Protein 6I5S (pdb70)

Foldseek 3Di:
DLVVCLQVQQDPPDPLNVLQQVLLPFDLWDKAFQEFEQDLFARDTDFTWIWTTDQQFGPDTHHHDDVRDHHQWYKYFAFEAAEEQRRYNLLFLLCQLQRHQEYENQAFTSSLLVVQVCQVVSSGFGHHYQGELGAEAEPVDPPVPRHQHDDDLVSLVVRVCVCVVSPHQAYYDAHQADVNVVSNLVVCVVVVHAYEEAQHPNDQLLVCLVRHQEYEQCDNLAPPLVVDPPVCSQVRLVVSPVPHELSQAPHEYENQLQLLLLQQLACPLLPDDPLVLLLDDPVLNVQLVVSPVVSVPDDVVSNVSSVVSSLVVLLRVVVHVVSHHQYAQHHHDSHHSCHNNLSSVSSLVSNVVSPDDPSSSSSRRFVVSCVSSVNPDGSCGTRNWMFIASDSLVDDDLRSRRTQWTAHSSRIQGNVNSQVSQCVSSVSSPHHSVQPGRSDSDRD

B-factor: mean 41.04, std 17.78, range [21.12, 158.92]

Sequence (444 aa):
AQWRHRRGLLPEGDPLVAALERLADRPRTHVFKAVGLIDAATGETAPPRDLEVADGVVAGWSPTPPRPAPYDWYVTPGFVDAHAHVSSVSDLVGLLVHGVTAYRQLWGEPAHLLAAGVHRARHAVLPRPWVTAGVVDGPGSHVPQAATIVSGMRDVAKVVDDVLGFGFDGIVYDDVERPVFEALVRDADRAGIPVVGHVPQAVRLDVALRTMRSTEHLYGFVPNVFRLPAAERWDALADALRHHLAEAAGHHFVCPTLVAWRARRTGERRFTRPSRAVLQAATPSRRPAWQAAARDALRLDPAEAERRGALVDRLGRIARALAEEGARLLVGTDCGNPFVVAGPSFHKEIAELTRAGLGFGAVLKAATADAYDVMGWHDKPAAGRADLVFYRRHPDDGPTGLARPDGVLVDGVFLDGEDLDRLWSLRLSAAGLDPSAWARGALDPP

Radius of gyration: 21.25 Å; Cα contacts (8 Å, |Δi|>4): 935; chains: 1; bounding box: 55×54×55 Å

InterPro domains:
  IPR011059 Metal-dependent hydrolase, composite domain superfamily [G3DSA:2.30.40.10] (62-424)
  IPR032466 Metal-dependent hydrolase [SSF51556] (88-393)
  IPR051781 Metallo-dependent Hydrolase Enzymes [PTHR43135] (33-429)

Secondary structure (DSSP, 8-state):
-TTTTTTTTS-TT-HHHHHHHHHTTS---EEEEEEEEBPTTT--BPPPEEEEEETTEEEEEEEPP--PPPPSEEEEEPEEEEEE---SHHHHHHHHHTTEEEEEESSB-HHHHHHHHHHHHTSS--PEEEEBSB-EE-TT-S-TTTSEE--SHHHHHHHHHHHHHHT--B---TT--HHHHHHHHHHHHHHT----SPPPTTS-HHHHHHH-SEEETTBTTB--GGGS-GGGHHHHHHHHHHT--GGGTT-EEE--HHHHHHHHT--TTT---HHHHHHS-TTTHHHHHHHHHHHHHS-HHHHHHHHHHHHHHHHHHHHHHHTT-EE-----BTBTT--TTHHHHHHHHHHHHTT--HHHHHHHHTHHHHHHTT--S-TTSSB--EEEESS-TTSSTTTTSS-SEEEETTEEEEHHHHHHHHHHHHHHTT--GGGS-TT-SS--

Nearest PDB structures (foldseek):
  6i5s-assembly1_A  TM=1.002E+00  e=3.399E-91  Streptomyces purpureus
  2p9b-assembly1_A  TM=6.584E-01  e=1.389E-17  Bifidobacterium longum NCC2705
  8yag-assembly1_A  TM=6.810E-01  e=4.223E-17  Pseudoxanthomonas wuyuanensis
  8yak-assembly1_A  TM=6.701E-01  e=4.223E-17  Pseudoxanthomonas wuyuanensis
  8ihq-assembly1_B  TM=6.675E-01  e=1.004E-15  Stenotrophomonas acidaminiphila

Organism: NCBI:txid1951

Structure (mmCIF, N/CA/C/O backbone):
data_6I5S
#
_entry.id   6I5S
#
_cell.length_a   100.973
_cell.length_b   110.726
_cell.length_c   84.896
_cell.angle_alpha   90.00
_cell.angle_beta   90.00
_cell.angle_gamma   90.00
#
_symmetry.space_group_name_H-M   'C 2 2 21'
#
loop_
_entity.id
_entity.type
_entity.pdbx_description
1 polymer 'bottromycin amidohydrolase'
2 non-polymer 'ZINC ION'
3 non-polymer GLYCEROL
4 non-polymer 'CHLORIDE ION'
5 water water
#
loop_
_atom_site.group_PDB
_atom_site.id
_atom_site.type_symbol
_atom_site.label_atom_id
_atom_site.label_alt_id
_atom_site.label_comp_id
_atom_site.label_asym_id
_atom_site.label_entity_id
_atom_site.label_seq_id
_atom_site.pdbx_PDB_ins_code
_atom_site.Cartn_x
_atom_site.Cartn_y
_atom_site.Cartn_z
_atom_site.occupancy
_atom_site.B_iso_or_equiv
_atom_site.auth_seq_id
_atom_site.auth_comp_id
_atom_site.auth_asym_id
_atom_site.auth_atom_id
_atom_site.pdbx_PDB_model_num
ATOM 1 N N . ALA A 1 9 ? 5.923 2.948 83.479 1.00 65.53 9 ALA A N 1
ATOM 2 C CA . ALA A 1 9 ? 5.853 2.188 82.235 1.00 57.32 9 ALA A CA 1
ATOM 3 C C . ALA A 1 9 ? 7.201 2.194 81.510 1.00 69.85 9 ALA A C 1
ATOM 4 O O . ALA A 1 9 ? 7.355 1.614 80.440 1.00 69.57 9 ALA A O 1
ATOM 6 N N . GLN A 1 10 ? 8.184 2.874 82.087 1.00 51.06 10 GLN A N 1
ATOM 7 C CA . GLN A 1 10 ? 9.463 2.993 81.409 1.00 51.10 10 GLN A CA 1
ATOM 8 C C . GLN A 1 10 ? 10.204 1.660 81.338 1.00 47.47 10 GLN A C 1
ATOM 9 O O . GLN A 1 10 ? 11.049 1.479 80.448 1.00 46.08 10 GLN A O 1
ATOM 15 N N . TRP A 1 11 ? 9.897 0.725 82.238 1.00 56.37 11 TRP A N 1
ATOM 16 C CA . TRP A 1 11 ? 10.585 -0.560 82.227 1.00 58.06 11 TRP A CA 1
ATOM 17 C C . TRP A 1 11 ? 9.940 -1.500 81.232 1.00 54.15 11 TRP A C 1
ATOM 18 O O . TRP A 1 11 ? 10.642 -2.154 80.467 1.00 39.98 11 TRP A O 1
ATOM 29 N N . ARG A 1 12 ? 8.608 -1.553 81.227 1.00 49.83 12 ARG A N 1
ATOM 30 C CA . ARG A 1 12 ? 7.875 -2.381 80.283 1.00 48.54 12 ARG A CA 1
ATOM 31 C C . ARG A 1 12 ? 8.233 -2.020 78.850 1.00 49.91 12 ARG A C 1
ATOM 32 O O . ARG A 1 12 ? 8.392 -2.901 78.000 1.00 41.37 12 ARG A O 1
ATOM 40 N N . HIS A 1 13 ? 8.390 -0.729 78.565 1.00 59.26 13 HIS A N 1
ATOM 41 C CA . HIS A 1 13 ? 8.677 -0.256 77.220 1.00 53.83 13 HIS A CA 1
ATOM 42 C C . HIS A 1 13 ? 10.159 0.028 77.008 1.00 31.33 13 HIS A C 1
ATOM 43 O O . HIS A 1 13 ? 10.524 0.823 76.137 1.00 35.32 13 HIS A O 1
ATOM 50 N N . ARG A 1 14 ? 11.043 -0.595 77.813 1.00 34.21 14 ARG A N 1
ATOM 51 C CA . ARG A 1 14 ? 12.466 -0.278 77.684 1.00 33.27 14 ARG A CA 1
ATOM 52 C C . ARG A 1 14 ? 13.046 -0.617 76.310 1.00 28.03 14 ARG A C 1
ATOM 53 O O . ARG A 1 14 ? 14.114 -0.090 75.968 1.00 31.01 14 ARG A O 1
ATOM 61 N N . ARG A 1 15 ? 12.452 -1.547 75.543 1.00 29.56 15 ARG A N 1
ATOM 62 C CA . ARG A 1 15 ? 12.958 -1.846 74.198 1.00 26.26 15 ARG A CA 1
ATOM 63 C C . ARG A 1 15 ? 12.307 -0.968 73.138 1.00 30.44 15 ARG A C 1
ATOM 64 O O . ARG A 1 15 ? 12.418 -1.245 71.950 1.00 30.37 15 ARG A O 1
ATOM 72 N N . GLY A 1 16 ? 11.681 0.130 73.553 1.00 33.54 16 GLY A N 1
ATOM 73 C CA . GLY A 1 16 ? 10.921 0.983 72.632 1.00 36.61 16 GLY A CA 1
ATOM 74 C C . GLY A 1 16 ? 11.698 1.608 71.504 1.00 29.80 16 GLY A C 1
ATOM 75 O O . GLY A 1 16 ? 11.110 1.942 70.475 1.00 35.99 16 GLY A O 1
ATOM 76 N N . LEU A 1 17 ? 13.008 1.784 71.643 1.00 31.88 17 LEU A N 1
ATOM 77 C CA . LEU A 1 17 ? 13.763 2.301 70.519 1.00 30.31 17 LEU A CA 1
ATOM 78 C C . LEU A 1 17 ? 14.003 1.266 69.431 1.00 39.12 17 LEU A C 1
ATOM 79 O O . LEU A 1 17 ? 14.401 1.644 68.328 1.00 35.66 17 LEU A O 1
ATOM 84 N N . LEU A 1 18 ? 13.797 -0.022 69.718 1.00 29.60 18 LEU A N 1
ATOM 85 C CA . LEU A 1 18 ? 14.185 -1.105 68.823 1.00 31.79 18 LEU A CA 1
ATOM 86 C C . LEU A 1 18 ? 13.049 -2.102 68.759 1.00 34.93 18 LEU A C 1
ATOM 87 O O . LEU A 1 18 ? 13.190 -3.258 69.152 1.00 34.85 18 LEU A O 1
ATOM 92 N N . PRO A 1 19 ? 11.900 -1.675 68.264 1.00 34.14 19 PRO A N 1
ATOM 93 C CA . PRO A 1 19 ? 10.713 -2.509 68.360 1.00 38.15 19 PRO A CA 1
ATOM 94 C C . PRO A 1 19 ? 10.796 -3.712 67.432 1.00 32.57 19 PRO A C 1
ATOM 95 O O . PRO A 1 19 ? 11.326 -3.650 66.318 1.00 36.20 19 PRO A O 1
ATOM 99 N N . GLU A 1 20 ? 10.233 -4.817 67.910 1.00 46.01 20 GLU A N 1
ATOM 100 C CA . GLU A 1 20 ? 10.196 -6.048 67.125 1.00 42.27 20 GLU A CA 1
ATOM 101 C C . GLU A 1 20 ? 9.406 -5.836 65.843 1.00 38.95 20 GLU A C 1
ATOM 102 O O . GLU A 1 20 ? 8.393 -5.132 65.823 1.00 42.46 20 GLU A O 1
ATOM 108 N N . GLY A 1 21 ? 9.861 -6.474 64.769 1.00 42.47 21 GLY A N 1
ATOM 109 C CA . GLY A 1 21 ? 9.207 -6.389 63.469 1.00 44.24 21 GLY A CA 1
ATOM 110 C C . GLY A 1 21 ? 9.384 -5.081 62.723 1.00 44.33 21 GLY A C 1
ATOM 111 O O . GLY A 1 21 ? 8.759 -4.899 61.681 1.00 44.23 21 GLY A O 1
ATOM 112 N N . ASP A 1 22 ? 10.168 -4.184 63.216 1.00 40.32 22 ASP A N 1
ATOM 113 C CA . ASP A 1 22 ? 10.382 -2.927 62.508 1.00 37.21 22 ASP A CA 1
ATOM 114 C C . ASP A 1 22 ? 11.436 -3.111 61.408 1.00 42.10 22 ASP A C 1
ATOM 115 O O . ASP A 1 22 ? 12.469 -3.754 61.629 1.00 36.97 22 ASP A O 1
ATOM 120 N N . PRO A 1 23 ? 11.216 -2.562 60.211 1.00 38.80 23 PRO A N 1
ATOM 121 C CA . PRO A 1 23 ? 12.168 -2.807 59.109 1.00 38.32 23 PRO A CA 1
ATOM 122 C C . PRO A 1 23 ? 13.524 -2.172 59.311 1.00 32.99 23 PRO A C 1
ATOM 123 O O . PRO A 1 23 ? 14.540 -2.691 58.814 1.00 35.80 23 PRO A O 1
ATOM 127 N N . LEU A 1 24 ? 13.559 -1.015 59.950 1.00 33.17 24 LEU A N 1
ATOM 128 C CA . LEU A 1 24 ? 14.827 -0.358 60.237 1.00 29.45 24 LEU A CA 1
ATOM 129 C C . LEU A 1 24 ? 15.611 -1.124 61.293 1.00 26.60 24 LEU A C 1
ATOM 130 O O . LEU A 1 24 ? 16.836 -1.254 61.185 1.00 31.64 24 LEU A O 1
ATOM 135 N N . VAL A 1 25 ? 14.930 -1.617 62.328 1.00 31.82 25 VAL A N 1
ATOM 136 C CA . VAL A 1 25 ? 15.586 -2.469 63.329 1.00 28.28 25 VAL A CA 1
ATOM 137 C C . VAL A 1 25 ? 16.159 -3.701 62.674 1.00 27.01 25 VAL A C 1
ATOM 138 O O . VAL A 1 25 ? 17.306 -4.111 62.936 1.00 34.83 25 VAL A O 1
ATOM 142 N N . ALA A 1 26 ? 15.361 -4.325 61.815 1.00 30.05 26 ALA A N 1
ATOM 143 C CA . ALA A 1 26 ? 15.838 -5.516 61.112 1.00 34.54 26 ALA A CA 1
ATOM 144 C C . ALA A 1 26 ? 17.109 -5.219 60.320 1.00 31.71 26 ALA A C 1
ATOM 145 O O . ALA A 1 26 ? 18.048 -6.024 60.311 1.00 32.05 26 ALA A O 1
ATOM 147 N N . ALA A 1 27 ? 17.142 -4.071 59.617 1.00 33.70 27 ALA A N 1
ATOM 148 C CA . ALA A 1 27 ? 18.340 -3.707 58.864 1.00 32.20 27 ALA A CA 1
ATOM 149 C C . ALA A 1 27 ? 19.550 -3.538 59.777 1.00 33.99 27 ALA A C 1
ATOM 150 O O . ALA A 1 27 ? 20.646 -4.032 59.453 1.00 36.29 27 ALA A O 1
ATOM 152 N N . LEU A 1 28 ? 19.371 -2.867 60.932 1.00 29.39 28 LEU A N 1
ATOM 153 C CA . LEU A 1 28 ? 20.487 -2.609 61.843 1.00 26.96 28 LEU A CA 1
ATOM 154 C C . LEU A 1 28 ? 20.942 -3.921 62.498 1.00 29.81 28 LEU A C 1
ATOM 155 O O . LEU A 1 28 ? 22.138 -4.127 62.718 1.00 29.54 28 LEU A O 1
ATOM 160 N N . GLU A 1 29 ? 20.010 -4.841 62.727 1.00 30.75 29 GLU A N 1
ATOM 161 C CA . GLU A 1 29 ? 20.389 -6.183 63.238 1.00 30.39 29 GLU A CA 1
ATOM 162 C C . GLU A 1 29 ? 21.202 -6.966 62.221 1.00 34.80 29 GLU A C 1
ATOM 163 O O . GLU A 1 29 ? 22.209 -7.580 62.583 1.00 35.19 29 GLU A O 1
ATOM 169 N N . ARG A 1 30 ? 20.806 -6.924 60.937 1.00 32.01 30 ARG A N 1
ATOM 170 C CA . ARG A 1 30 ? 21.554 -7.643 59.898 1.00 36.86 30 ARG A CA 1
ATOM 171 C C . ARG A 1 30 ? 22.960 -7.093 59.763 1.00 33.42 30 ARG A C 1
ATOM 172 O O . ARG A 1 30 ? 23.920 -7.852 59.619 1.00 36.75 30 ARG A O 1
ATOM 180 N N . LEU A 1 31 ? 23.091 -5.764 59.788 1.00 32.47 31 LEU A N 1
ATOM 181 C CA . LEU A 1 31 ? 24.400 -5.136 59.685 1.00 29.18 31 LEU A CA 1
ATOM 182 C C . LEU A 1 31 ? 25.318 -5.516 60.837 1.00 33.61 31 LEU A C 1
ATOM 183 O O . LEU A 1 31 ? 26.542 -5.525 60.656 1.00 33.53 31 LEU A O 1
ATOM 188 N N . ALA A 1 32 ? 24.762 -5.876 62.022 1.00 29.98 32 ALA A N 1
ATOM 189 C CA . ALA A 1 32 ? 25.606 -6.175 63.169 1.00 31.81 32 ALA A CA 1
ATOM 190 C C . ALA A 1 32 ? 26.278 -7.533 63.028 1.00 34.15 32 ALA A C 1
ATOM 191 O O . ALA A 1 32 ? 27.170 -7.862 63.818 1.00 34.77 32 ALA A O 1
ATOM 193 N N . ASP A 1 33 ? 25.876 -8.312 62.041 1.00 34.51 33 ASP A N 1
ATOM 194 C CA . ASP A 1 33 ? 26.525 -9.581 61.729 1.00 42.73 33 ASP A CA 1
ATOM 195 C C . ASP A 1 33 ? 27.725 -9.399 60.825 1.00 37.68 33 ASP A C 1
ATOM 196 O O . ASP A 1 33 ? 28.318 -10.389 60.373 1.00 52.66 33 ASP A O 1
ATOM 201 N N . ARG A 1 34 ? 28.108 -8.193 60.539 1.00 37.66 34 ARG A N 1
ATOM 202 C CA . ARG A 1 34 ? 29.161 -8.001 59.552 1.00 34.61 34 ARG A CA 1
ATOM 203 C C . ARG A 1 34 ? 30.528 -8.144 60.205 1.00 42.97 34 ARG A C 1
ATOM 204 O O . ARG A 1 34 ? 30.639 -8.108 61.445 1.00 37.09 34 ARG A O 1
ATOM 212 N N . PRO A 1 35 ? 31.586 -8.287 59.398 1.00 39.09 35 PRO A N 1
ATOM 213 C CA . PRO A 1 35 ? 32.943 -8.370 59.958 1.00 42.40 35 PRO A CA 1
ATOM 214 C C . PRO A 1 35 ? 33.299 -7.101 60.720 1.00 38.84 35 PRO A C 1
ATOM 215 O O . PRO A 1 35 ? 32.924 -5.986 60.320 1.00 41.97 35 PRO A O 1
ATOM 219 N N . ARG A 1 36 ? 34.044 -7.262 61.822 1.00 31.98 36 ARG A N 1
ATOM 220 C CA . ARG A 1 36 ? 34.527 -6.097 62.576 1.00 30.73 36 ARG A CA 1
ATOM 221 C C . ARG A 1 36 ? 36.044 -6.025 62.561 1.00 32.14 36 ARG A C 1
ATOM 222 O O . ARG A 1 36 ? 36.650 -5.346 63.400 1.00 36.06 36 ARG A O 1
ATOM 230 N N . THR A 1 37 ? 36.647 -6.704 61.589 1.00 34.11 37 THR A N 1
ATOM 231 C CA . THR A 1 37 ? 38.087 -6.745 61.417 1.00 38.61 37 THR A CA 1
ATOM 232 C C . THR A 1 37 ? 38.388 -6.343 59.995 1.00 42.54 37 THR A C 1
ATOM 233 O O . THR A 1 37 ? 37.777 -6.871 59.067 1.00 37.77 37 THR A O 1
ATOM 237 N N . HIS A 1 38 ? 39.296 -5.389 59.823 1.00 42.19 38 HIS A N 1
ATOM 238 C CA . HIS A 1 38 ? 39.529 -4.774 58.519 1.00 35.93 38 HIS A CA 1
ATOM 239 C C . HIS A 1 38 ? 40.973 -4.341 58.408 1.00 34.98 38 HIS A C 1
ATOM 240 O O . HIS A 1 38 ? 41.638 -4.093 59.406 1.00 39.40 38 HIS A O 1
ATOM 247 N N . VAL A 1 39 ? 41.407 -4.147 57.175 1.00 35.31 39 VAL A N 1
ATOM 248 C CA . VAL A 1 39 ? 42.573 -3.334 56.860 1.00 37.69 39 VAL A CA 1
ATOM 249 C C . VAL A 1 39 ? 42.131 -2.316 55.817 1.00 44.59 39 VAL A C 1
ATOM 250 O O . VAL A 1 39 ? 41.609 -2.695 54.763 1.00 43.38 39 VAL A O 1
ATOM 254 N N . PHE A 1 40 ? 42.299 -1.031 56.118 1.00 38.43 40 PHE A N 1
ATOM 255 C CA . PHE A 1 40 ? 42.035 0.049 55.161 1.00 41.97 40 PHE A CA 1
ATOM 256 C C . PHE A 1 40 ? 43.391 0.605 54.739 1.00 37.64 40 PHE A C 1
ATOM 257 O O . PHE A 1 40 ? 44.161 1.069 55.586 1.00 40.17 40 PHE A O 1
ATOM 265 N N . LYS A 1 41 ? 43.685 0.565 53.445 1.00 37.32 41 LYS A N 1
ATOM 266 C CA . LYS A 1 41 ? 44.996 0.968 52.949 1.00 46.04 41 LYS A CA 1
ATOM 267 C C . LYS A 1 41 ? 45.046 2.467 52.716 1.00 44.46 41 LYS A C 1
ATOM 268 O O . LYS A 1 41 ? 44.042 3.084 52.345 1.00 36.73 41 LYS A O 1
ATOM 274 N N . ALA A 1 42 ? 46.221 3.046 52.965 1.00 41.52 42 ALA A N 1
ATOM 275 C CA . ALA A 1 42 ? 46.533 4.402 52.542 1.00 39.21 42 ALA A CA 1
ATOM 276 C C . ALA A 1 42 ? 45.550 5.420 53.121 1.00 38.13 42 ALA A C 1
ATOM 277 O O . ALA A 1 42 ? 44.961 6.231 52.399 1.00 41.92 42 ALA A O 1
ATOM 279 N N . VAL A 1 43 ? 45.401 5.406 54.449 1.00 33.81 43 VAL A N 1
ATOM 280 C CA . VAL A 1 43 ? 44.436 6.258 55.126 1.00 39.86 43 VAL A CA 1
ATOM 281 C C . VAL A 1 43 ? 45.170 7.498 55.592 1.00 41.31 43 VAL A C 1
ATOM 282 O O . VAL A 1 43 ? 46.258 7.390 56.177 1.00 40.50 43 VAL A O 1
ATOM 286 N N . GLY A 1 44 ? 44.576 8.675 55.338 1.00 40.07 44 GLY A N 1
ATOM 287 C CA . GLY A 1 44 ? 45.041 9.904 55.940 1.00 40.18 44 GLY A CA 1
ATOM 288 C C . GLY A 1 44 ? 44.192 10.266 57.163 1.00 39.42 44 GLY A C 1
ATOM 289 O O . GLY A 1 44 ? 43.014 10.636 57.047 1.00 40.74 44 GLY A O 1
ATOM 290 N N . LEU A 1 45 ? 44.753 10.103 58.347 1.00 38.45 45 LEU A N 1
ATOM 291 C CA . LEU A 1 45 ? 44.021 10.397 59.579 1.00 38.49 45 LEU A CA 1
ATOM 292 C C . LEU A 1 45 ? 44.035 11.901 59.779 1.00 42.41 45 LEU A C 1
ATOM 293 O O . LEU A 1 45 ? 45.107 12.507 59.871 1.00 41.26 45 LEU A O 1
ATOM 298 N N . ILE A 1 46 ? 42.858 12.514 59.796 1.00 44.38 46 ILE A N 1
ATOM 299 C CA . ILE A 1 46 ? 42.761 13.949 60.043 1.00 38.55 46 ILE A CA 1
ATOM 300 C C . ILE A 1 46 ? 42.758 14.197 61.548 1.00 38.61 46 ILE A C 1
ATOM 301 O O . ILE A 1 46 ? 41.998 13.564 62.297 1.00 39.22 46 ILE A O 1
ATOM 306 N N . ASP A 1 47 ? 43.644 15.082 61.990 1.00 46.49 47 ASP A N 1
ATOM 307 C CA . ASP A 1 47 ? 43.833 15.357 63.415 1.00 54.50 47 ASP A CA 1
ATOM 308 C C . ASP A 1 47 ? 42.628 16.110 63.944 1.00 52.77 47 ASP A C 1
ATOM 309 O O . ASP A 1 47 ? 42.329 17.202 63.474 1.00 46.95 47 ASP A O 1
ATOM 314 N N . ALA A 1 48 ? 41.945 15.532 64.929 1.00 44.53 48 ALA A N 1
ATOM 315 C CA . ALA A 1 48 ? 40.667 16.080 65.379 1.00 63.08 48 ALA A CA 1
ATOM 316 C C . ALA A 1 48 ? 40.785 17.522 65.864 1.00 64.88 48 ALA A C 1
ATOM 317 O O . ALA A 1 48 ? 39.777 18.237 65.886 1.00 71.96 48 ALA A O 1
ATOM 319 N N . ALA A 1 49 ? 41.983 17.960 66.253 1.00 58.00 49 ALA A N 1
ATOM 320 C CA . ALA A 1 49 ? 42.198 19.320 66.732 1.00 71.30 49 ALA A CA 1
ATOM 321 C C . ALA A 1 49 ? 42.596 20.298 65.625 1.00 70.72 49 ALA A C 1
ATOM 322 O O . ALA A 1 49 ? 42.073 21.418 65.576 1.00 68.74 49 ALA A O 1
ATOM 324 N N . THR A 1 50 ? 43.517 19.912 64.739 1.00 75.51 50 THR A N 1
ATOM 325 C CA . THR A 1 50 ? 44.114 20.845 63.790 1.00 64.22 50 THR A CA 1
ATOM 326 C C . THR A 1 50 ? 43.569 20.740 62.372 1.00 62.28 50 THR A C 1
ATOM 327 O O . THR A 1 50 ? 43.784 21.660 61.580 1.00 67.18 50 THR A O 1
ATOM 331 N N . GLY A 1 51 ? 42.921 19.636 62.009 1.00 55.72 51 GLY A N 1
ATOM 332 C CA . GLY A 1 51 ? 42.440 19.456 60.661 1.00 55.47 51 GLY A CA 1
ATOM 333 C C . GLY A 1 51 ? 43.505 19.077 59.667 1.00 53.60 51 GLY A C 1
ATOM 334 O O . GLY A 1 51 ? 43.181 18.853 58.489 1.00 59.83 51 GLY A O 1
ATOM 335 N N . GLU A 1 52 ? 44.760 18.994 60.094 1.00 54.42 52 GLU A N 1
ATOM 336 C CA . GLU A 1 52 ? 45.810 18.509 59.210 1.00 64.88 52 GLU A CA 1
ATOM 337 C C . GLU A 1 52 ? 45.782 16.982 59.138 1.00 61.60 52 GLU A C 1
ATOM 338 O O . GLU A 1 52 ? 45.219 16.304 60.001 1.00 51.08 52 GLU A O 1
ATOM 344 N N . THR A 1 53 ? 46.422 16.446 58.098 1.00 53.74 53 THR A N 1
ATOM 345 C CA . THR A 1 53 ? 46.328 15.036 57.748 1.00 47.78 53 THR A CA 1
ATOM 346 C C . THR A 1 53 ? 47.665 14.346 57.958 1.00 40.82 53 THR A C 1
ATOM 347 O O . THR A 1 53 ? 48.678 14.786 57.427 1.00 43.93 53 THR A O 1
ATOM 351 N N . ALA A 1 54 ? 47.660 13.230 58.680 1.00 40.00 54 ALA A N 1
ATOM 352 C CA . ALA A 1 54 ? 48.885 12.467 58.860 1.00 46.64 54 ALA A CA 1
ATOM 353 C C . ALA A 1 54 ? 49.298 11.820 57.533 1.00 46.04 54 ALA A C 1
ATOM 354 O O . ALA A 1 54 ? 48.492 11.705 56.610 1.00 41.26 54 ALA A O 1
ATOM 356 N N . PRO A 1 55 ? 50.542 11.376 57.421 1.00 42.76 55 PRO A N 1
ATOM 357 C CA . PRO A 1 55 ? 50.953 10.693 56.206 1.00 40.52 55 PRO A CA 1
ATOM 358 C C . PRO A 1 55 ? 50.131 9.437 56.001 1.00 41.46 55 PRO A C 1
ATOM 359 O O . PRO A 1 55 ? 49.505 8.932 56.945 1.00 38.01 55 PRO A O 1
ATOM 363 N N . PRO A 1 56 ? 50.092 8.910 54.781 1.00 40.19 56 PRO A N 1
ATOM 364 C CA . PRO A 1 56 ? 49.211 7.774 54.503 1.00 42.67 56 PRO A CA 1
ATOM 365 C C . PRO A 1 56 ? 49.663 6.544 55.271 1.00 38.68 56 PRO A C 1
ATOM 366 O O . PRO A 1 56 ? 50.826 6.144 55.203 1.00 39.04 56 PRO A O 1
ATOM 370 N N . ARG A 1 57 ? 48.733 5.920 55.973 1.00 36.39 57 ARG A N 1
ATOM 371 C CA . ARG A 1 57 ? 49.068 4.723 56.713 1.00 36.61 57 ARG A CA 1
ATOM 372 C C . ARG A 1 57 ? 47.950 3.710 56.562 1.00 36.38 57 ARG A C 1
ATOM 373 O O . ARG A 1 57 ? 46.783 4.059 56.374 1.00 39.63 57 ARG A O 1
ATOM 381 N N . ASP A 1 58 ? 48.326 2.451 56.605 1.00 33.68 58 ASP A N 1
ATOM 382 C CA . ASP A 1 58 ? 47.339 1.388 56.539 1.00 36.97 58 ASP A CA 1
ATOM 383 C C . ASP A 1 58 ? 46.779 1.149 57.925 1.00 40.18 58 ASP A C 1
ATOM 384 O O . ASP A 1 58 ? 47.526 0.907 58.884 1.00 44.21 58 ASP A O 1
ATOM 389 N N . LEU A 1 59 ? 45.461 1.202 58.023 1.00 32.80 59 LEU A N 1
ATOM 390 C CA . LEU A 1 59 ? 44.743 1.132 59.283 1.00 36.90 59 LEU A CA 1
ATOM 391 C C . LEU A 1 59 ? 44.273 -0.299 59.532 1.00 37.23 59 LEU A C 1
ATOM 392 O O . LEU A 1 59 ? 43.522 -0.851 58.724 1.00 37.86 59 LEU A O 1
ATOM 397 N N . GLU A 1 60 ? 44.684 -0.877 60.657 1.00 35.36 60 GLU A N 1
ATOM 398 C CA . GLU A 1 60 ? 44.253 -2.209 61.059 1.00 36.40 60 GLU A CA 1
ATOM 399 C C . GLU A 1 60 ? 43.197 -2.102 62.147 1.00 36.26 60 GLU A C 1
ATOM 400 O O . GLU A 1 60 ? 43.430 -1.478 63.198 1.00 35.44 60 GLU A O 1
ATOM 406 N N . VAL A 1 61 ? 42.021 -2.669 61.876 1.00 34.06 61 VAL A N 1
ATOM 407 C CA . VAL A 1 61 ? 40.926 -2.779 62.846 1.00 33.68 61 VAL A CA 1
ATOM 408 C C . VAL A 1 61 ? 40.767 -4.251 63.197 1.00 38.01 61 VAL A C 1
ATOM 409 O O . VAL A 1 61 ? 40.674 -5.100 62.304 1.00 36.45 61 VAL A O 1
ATOM 413 N N . ALA A 1 62 ? 40.734 -4.548 64.488 1.00 38.50 62 ALA A N 1
ATOM 414 C CA . ALA A 1 62 ? 40.646 -5.916 64.982 1.00 36.21 62 ALA A CA 1
ATOM 415 C C . ALA A 1 62 ? 39.491 -5.979 65.969 1.00 36.89 62 ALA A C 1
ATOM 416 O O . ALA A 1 62 ? 39.550 -5.362 67.033 1.00 35.85 62 ALA A O 1
ATOM 418 N N . ASP A 1 63 ? 38.441 -6.732 65.618 1.00 41.01 63 ASP A N 1
ATOM 419 C CA . ASP A 1 63 ? 37.279 -6.906 66.497 1.00 43.73 63 ASP A CA 1
ATOM 420 C C . ASP A 1 63 ? 36.762 -5.564 66.989 1.00 34.26 63 ASP A C 1
ATOM 421 O O . ASP A 1 63 ? 36.445 -5.388 68.165 1.00 35.30 63 ASP A O 1
ATOM 426 N N . GLY A 1 64 ? 36.669 -4.598 66.066 1.00 33.76 64 GLY A N 1
ATOM 427 C CA . GLY A 1 64 ? 36.091 -3.319 66.369 1.00 33.02 64 GLY A CA 1
ATOM 428 C C . GLY A 1 64 ? 36.965 -2.376 67.179 1.00 34.71 64 GLY A C 1
ATOM 429 O O . GLY A 1 64 ? 36.454 -1.427 67.763 1.00 33.81 64 GLY A O 1
ATOM 430 N N . VAL A 1 65 ? 38.261 -2.630 67.265 1.00 36.02 65 VAL A N 1
ATOM 431 C CA . VAL A 1 65 ? 39.180 -1.758 67.984 1.00 39.16 65 VAL A CA 1
ATOM 432 C C . VAL A 1 65 ? 40.276 -1.344 67.021 1.00 3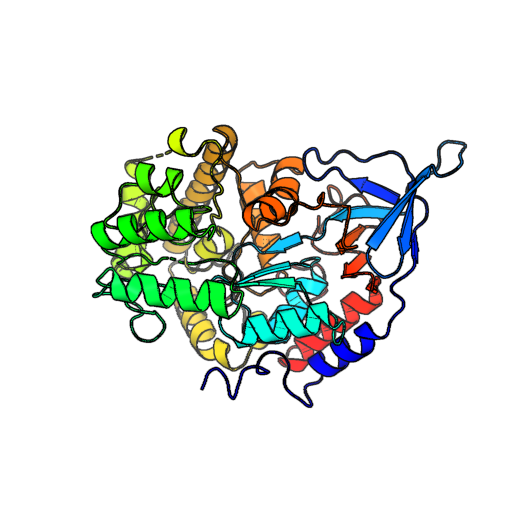3.35 65 VAL A C 1
ATOM 433 O O . VAL A 1 65 ? 40.735 -2.158 66.216 1.00 36.37 65 VAL A O 1
ATOM 437 N N . VAL A 1 66 ? 40.709 -0.086 67.110 1.00 34.11 66 VAL A N 1
ATOM 438 C CA . VAL A 1 66 ? 41.839 0.360 66.308 1.00 35.91 66 VAL A CA 1
ATOM 439 C C . VAL A 1 66 ? 43.097 -0.359 66.800 1.00 35.59 66 VAL A C 1
ATOM 440 O O . VAL A 1 66 ? 43.585 -0.122 67.906 1.00 41.06 66 VAL A O 1
ATOM 444 N N . ALA A 1 67 ? 43.627 -1.251 65.972 1.00 37.94 67 ALA A N 1
ATOM 445 C CA . ALA A 1 67 ? 44.781 -2.043 66.359 1.00 39.05 67 ALA A CA 1
ATOM 446 C C . ALA A 1 67 ? 46.095 -1.354 66.030 1.00 45.07 67 ALA A C 1
ATOM 447 O O . ALA A 1 67 ? 47.072 -1.545 66.755 1.00 43.12 67 ALA A O 1
ATOM 449 N N . GLY A 1 68 ? 46.166 -0.580 64.946 1.00 41.91 68 GLY A N 1
ATOM 450 C CA . GLY A 1 68 ? 47.427 0.043 64.614 1.00 51.92 68 GLY A CA 1
ATOM 451 C C . GLY A 1 68 ? 47.417 0.650 63.233 1.00 44.61 68 GLY A C 1
ATOM 452 O O . GLY A 1 68 ? 46.475 0.495 62.450 1.00 37.70 68 GLY A O 1
ATOM 453 N N . TRP A 1 69 ? 48.519 1.328 62.947 1.00 38.36 69 TRP A N 1
ATOM 454 C CA . TRP A 1 69 ? 48.733 2.065 61.711 1.00 33.48 69 TRP A CA 1
ATOM 455 C C . TRP A 1 69 ? 50.059 1.615 61.147 1.00 40.25 69 TRP A C 1
ATOM 456 O O . TRP A 1 69 ? 51.062 1.665 61.867 1.00 41.13 69 TRP A O 1
ATOM 467 N N . SER A 1 70 ? 50.089 1.202 59.855 1.00 38.64 70 SER A N 1
ATOM 468 C CA . SER A 1 70 ? 51.343 0.788 59.212 1.00 45.64 70 SER A CA 1
ATOM 469 C C . SER A 1 70 ? 51.687 1.768 58.107 1.00 44.51 70 SER A C 1
ATOM 470 O O . SER A 1 70 ? 50.834 1.999 57.241 1.00 46.76 70 SER A O 1
ATOM 473 N N . PRO A 1 71 ? 52.882 2.359 58.062 1.00 43.47 71 PRO A N 1
ATOM 474 C CA . PRO A 1 71 ? 53.154 3.335 56.998 1.00 39.41 71 PRO A CA 1
ATOM 475 C C . PRO A 1 71 ? 52.935 2.727 55.628 1.00 39.91 71 PRO A C 1
ATOM 476 O O . PRO A 1 71 ? 53.418 1.635 55.330 1.00 44.73 71 PRO A O 1
ATOM 480 N N . THR A 1 72 ? 52.247 3.450 54.786 1.00 45.48 72 THR A N 1
ATOM 481 C CA . THR A 1 72 ? 51.984 2.941 53.445 1.00 52.35 72 THR A CA 1
ATOM 482 C C . THR A 1 72 ? 53.248 3.010 52.581 1.00 63.58 72 THR A C 1
ATOM 483 O O . THR A 1 72 ? 53.831 4.084 52.427 1.00 54.58 72 THR A O 1
ATOM 487 N N . PRO A 1 73 ? 53.684 1.907 51.981 1.00 67.42 73 PRO A N 1
ATOM 488 C CA . PRO A 1 73 ? 54.944 1.940 51.215 1.00 74.74 73 PRO A CA 1
ATOM 489 C C . PRO A 1 73 ? 54.845 2.912 50.050 1.00 61.16 73 PRO A C 1
ATOM 490 O O . PRO A 1 73 ? 53.766 3.071 49.456 1.00 56.59 73 PRO A O 1
ATOM 494 N N . PRO A 1 74 ? 55.931 3.637 49.731 1.00 64.52 74 PRO A N 1
ATOM 495 C CA . PRO A 1 74 ? 55.899 4.532 48.564 1.00 77.84 74 PRO A CA 1
ATOM 496 C C . PRO A 1 74 ? 55.481 3.807 47.275 1.00 69.25 74 PRO A C 1
ATOM 497 O O . PRO A 1 74 ? 55.924 2.677 47.036 1.00 66.40 74 PRO A O 1
ATOM 501 N N . ARG A 1 78 ? 58.272 7.316 45.268 1.00 85.30 78 ARG A N 1
ATOM 502 C CA . ARG A 1 78 ? 56.877 7.629 44.966 1.00 83.94 78 ARG A CA 1
ATOM 503 C C . ARG A 1 78 ? 56.006 7.669 46.219 1.00 85.98 78 ARG A C 1
ATOM 504 O O . ARG A 1 78 ? 55.513 6.633 46.656 1.00 86.44 78 ARG A O 1
ATOM 506 N N . PRO A 1 79 ? 55.803 8.869 46.770 1.00 73.02 79 PRO A N 1
ATOM 507 C CA . PRO A 1 79 ? 54.954 9.041 47.940 1.00 70.79 79 PRO A CA 1
ATOM 508 C C . PRO A 1 79 ? 53.545 8.504 47.697 1.00 81.02 79 PRO A C 1
ATOM 509 O O . PRO A 1 79 ? 52.874 8.906 46.743 1.00 84.96 79 PRO A O 1
ATOM 511 N N . ALA A 1 80 ? 53.074 7.630 48.588 1.00 65.35 80 ALA A N 1
ATOM 512 C CA . ALA A 1 80 ? 51.804 6.947 48.343 1.00 57.99 80 ALA A CA 1
ATOM 513 C C . ALA A 1 80 ? 50.630 7.917 48.430 1.00 59.68 80 ALA A C 1
ATOM 514 O O . ALA A 1 80 ? 50.507 8.636 49.428 1.00 59.41 80 ALA A O 1
ATOM 516 N N . PRO A 1 81 ? 49.725 7.942 47.445 1.00 55.79 81 PRO A N 1
ATOM 517 C CA . PRO A 1 81 ? 48.542 8.805 47.570 1.00 59.96 81 PRO A CA 1
ATOM 518 C C . PRO A 1 81 ? 47.584 8.296 48.635 1.00 58.13 81 PRO A C 1
ATOM 519 O O . PRO A 1 81 ? 47.644 7.141 49.063 1.00 49.54 81 PRO A O 1
ATOM 523 N N . TYR A 1 82 ? 46.685 9.184 49.067 1.00 47.07 82 TYR A N 1
ATOM 524 C CA . TYR A 1 82 ? 45.653 8.792 50.016 1.00 41.04 82 TYR A CA 1
ATOM 525 C C . TYR A 1 82 ? 44.522 8.101 49.262 1.00 40.74 82 TYR A C 1
ATOM 526 O O . TYR A 1 82 ? 44.033 8.618 48.253 1.00 43.63 82 TYR A O 1
ATOM 535 N N . ASP A 1 83 ? 44.112 6.926 49.744 1.00 40.14 83 ASP A N 1
ATOM 536 C CA . ASP A 1 83 ? 42.870 6.333 49.263 1.00 43.66 83 ASP A CA 1
ATOM 537 C C . ASP A 1 83 ? 41.680 6.824 50.068 1.00 43.49 83 ASP A C 1
ATOM 538 O O . ASP A 1 83 ? 40.541 6.796 49.596 1.00 39.74 83 ASP A O 1
ATOM 543 N N . TRP A 1 84 ? 41.929 7.212 51.301 1.00 38.69 84 TRP A N 1
ATOM 544 C CA . TRP A 1 84 ? 40.871 7.608 52.204 1.00 39.57 84 TRP A CA 1
ATOM 545 C C . TRP A 1 84 ? 41.368 8.743 53.075 1.00 34.78 84 TRP A C 1
ATOM 546 O O . TRP A 1 84 ? 42.555 8.799 53.428 1.00 38.80 84 TRP A O 1
ATOM 557 N N . TYR A 1 85 ? 40.433 9.613 53.462 1.00 37.67 85 TYR A N 1
ATOM 558 C CA . TYR A 1 85 ? 40.629 10.571 54.541 1.00 38.08 85 TYR A CA 1
ATOM 559 C C . TYR A 1 85 ? 39.656 10.216 55.657 1.00 31.63 85 TYR A C 1
ATOM 560 O O . TYR A 1 85 ? 38.481 9.944 55.379 1.00 33.38 85 TYR A O 1
ATOM 569 N N . VAL A 1 86 ? 40.140 10.187 56.903 1.00 30.54 86 VAL A N 1
ATOM 570 C CA . VAL A 1 86 ? 39.371 9.642 58.006 1.00 33.67 86 VAL A CA 1
ATOM 571 C C . VAL A 1 86 ? 39.334 10.634 59.147 1.00 30.51 86 VAL A C 1
ATOM 572 O O . VAL A 1 86 ? 40.364 11.198 59.528 1.00 36.80 86 VAL A O 1
ATOM 576 N N . THR A 1 87 ? 38.151 10.804 59.722 1.00 33.15 87 THR A N 1
ATOM 577 C CA . THR A 1 87 ? 37.971 11.490 60.986 1.00 31.24 87 THR A CA 1
ATOM 578 C C . THR A 1 87 ? 37.435 10.541 62.053 1.00 27.35 87 THR A C 1
ATOM 579 O O . THR A 1 87 ? 36.831 9.513 61.735 1.00 30.88 87 THR A O 1
ATOM 583 N N . PRO A 1 88 ? 37.607 10.883 63.329 1.00 30.33 88 PRO A N 1
ATOM 584 C CA . PRO A 1 88 ? 36.846 10.209 64.375 1.00 25.62 88 PRO A CA 1
ATOM 585 C C . PRO A 1 88 ? 35.361 10.342 64.081 1.00 28.79 88 PRO A C 1
ATOM 586 O O . PRO A 1 88 ? 34.895 11.276 63.415 1.00 30.12 88 PRO A O 1
ATOM 590 N N . GLY A 1 89 ? 34.595 9.403 64.603 1.00 27.07 89 GLY A N 1
ATOM 591 C CA . GLY A 1 89 ? 33.153 9.503 64.491 1.00 25.76 89 GLY A CA 1
ATOM 592 C C . GLY A 1 89 ? 32.642 10.734 65.210 1.00 26.80 89 GLY A C 1
ATOM 593 O O . GLY A 1 89 ? 33.218 11.159 66.203 1.00 27.32 89 GLY A O 1
ATOM 594 N N . PHE A 1 90 ? 31.555 11.302 64.676 1.00 25.24 90 PHE A N 1
ATOM 595 C CA . PHE A 1 90 ? 30.954 12.517 65.218 1.00 27.70 90 PHE A CA 1
ATOM 596 C C . PHE A 1 90 ? 30.052 12.211 66.406 1.00 28.11 90 PHE A C 1
ATOM 597 O O . PHE A 1 90 ? 29.494 11.109 66.538 1.00 24.76 90 PHE A O 1
ATOM 605 N N . VAL A 1 91 ? 29.896 13.230 67.257 1.00 25.25 91 VAL A N 1
ATOM 606 C CA . VAL A 1 91 ? 29.041 13.156 68.440 1.00 26.15 91 VAL A CA 1
ATOM 607 C C . VAL A 1 91 ? 28.028 14.278 68.360 1.00 22.51 91 VAL A C 1
ATOM 608 O O . VAL A 1 91 ? 28.399 15.467 68.387 1.00 24.00 91 VAL A O 1
ATOM 612 N N . ASP A 1 92 ? 26.741 13.924 68.266 1.00 22.49 92 ASP A N 1
ATOM 613 C CA . ASP A 1 92 ? 25.701 14.939 68.453 1.00 26.94 92 ASP A CA 1
ATOM 614 C C . ASP A 1 92 ? 25.565 15.204 69.954 1.00 28.84 92 ASP A C 1
ATOM 615 O O . ASP A 1 92 ? 25.044 14.365 70.706 1.00 25.31 92 ASP A O 1
ATOM 620 N N . ALA A 1 93 ? 26.032 16.359 70.377 1.00 25.34 93 ALA A N 1
ATOM 621 C CA . ALA A 1 93 ? 26.129 16.658 71.812 1.00 25.73 93 ALA A CA 1
ATOM 622 C C . ALA A 1 93 ? 24.801 17.044 72.471 1.00 25.14 93 ALA A C 1
ATOM 623 O O . ALA A 1 93 ? 24.765 17.274 73.699 1.00 25.34 93 ALA A O 1
ATOM 625 N N . HIS A 1 94 ? 23.708 17.077 71.731 1.00 23.40 94 HIS A N 1
ATOM 626 C CA . HIS A 1 94 ? 22.413 17.352 72.341 1.00 26.42 94 HIS A CA 1
ATOM 627 C C . HIS A 1 94 ? 21.335 16.742 71.458 1.00 31.65 94 HIS A C 1
ATOM 628 O O . HIS A 1 94 ? 20.731 17.454 70.661 1.00 26.86 94 HIS A O 1
ATOM 635 N N . ALA A 1 95 ? 21.068 15.446 71.584 1.00 28.66 95 ALA A N 1
ATOM 636 C CA . ALA A 1 95 ? 20.079 14.777 70.751 1.00 30.67 95 ALA A CA 1
ATOM 637 C C . ALA A 1 95 ? 18.935 14.288 71.631 1.00 38.67 95 ALA A C 1
ATOM 638 O O . ALA A 1 95 ? 19.107 14.070 72.833 1.00 34.30 95 ALA A O 1
ATOM 640 N N . HIS A 1 96 ? 17.741 14.242 71.047 1.00 28.94 96 HIS A N 1
ATOM 641 C CA . HIS A 1 96 ? 16.554 13.682 71.682 1.00 30.68 96 HIS A CA 1
ATOM 642 C C . HIS A 1 96 ? 16.127 12.520 70.782 1.00 27.30 96 HIS A C 1
ATOM 643 O O . HIS A 1 96 ? 15.232 12.645 69.952 1.00 31.01 96 HIS A O 1
ATOM 650 N N . VAL A 1 97 ? 16.803 11.398 70.953 1.00 29.32 97 VAL A N 1
ATOM 651 C CA . VAL A 1 97 ? 16.521 10.174 70.209 1.00 26.60 97 VAL A CA 1
ATOM 652 C C . VAL A 1 97 ? 15.288 9.539 70.819 1.00 30.61 97 VAL A C 1
ATOM 653 O O . VAL A 1 97 ? 15.272 9.222 72.014 1.00 31.02 97 VAL A O 1
ATOM 657 N N . SER A 1 98 ? 14.239 9.381 69.995 1.00 24.79 98 SER A N 1
ATOM 658 C CA . SER A 1 98 ? 12.962 8.820 70.393 1.00 24.39 98 SER A CA 1
ATOM 659 C C . SER A 1 98 ? 12.535 7.645 69.531 1.00 30.04 98 SER A C 1
ATOM 660 O O . SER A 1 98 ? 11.546 6.979 69.867 1.00 30.93 98 SER A O 1
ATOM 663 N N . SER A 1 99 ? 13.252 7.375 68.451 1.00 28.60 99 SER A N 1
ATOM 664 C CA . SER A 1 99 ? 12.877 6.297 67.538 1.00 31.27 99 SER A CA 1
ATOM 665 C C . SER A 1 99 ? 14.103 5.786 66.795 1.00 27.52 99 SER A C 1
ATOM 666 O O . SER A 1 99 ? 15.148 6.443 66.705 1.00 28.60 99 SER A O 1
ATOM 669 N N . VAL A 1 100 ? 13.964 4.561 66.280 1.00 28.39 100 VAL A N 1
ATOM 670 C CA . VAL A 1 100 ? 15.029 4.000 65.450 1.00 25.78 100 VAL A CA 1
ATOM 671 C C . VAL A 1 100 ? 15.287 4.852 64.205 1.00 27.94 100 VAL A C 1
ATOM 672 O O . VAL A 1 100 ? 16.412 4.869 63.696 1.00 27.88 100 VAL A O 1
ATOM 676 N N . SER A 1 101 ? 14.288 5.603 63.730 1.00 25.32 101 SER A N 1
ATOM 677 C CA . SER A 1 101 ? 14.519 6.547 62.633 1.00 27.27 101 SER A CA 1
ATOM 678 C C . SER A 1 101 ? 15.637 7.523 62.970 1.00 26.57 101 SER A C 1
ATOM 679 O O . SER A 1 101 ? 16.474 7.849 62.125 1.00 29.21 101 SER A O 1
ATOM 682 N N . ASP A 1 102 ? 15.630 8.065 64.190 1.00 29.21 102 ASP A N 1
ATOM 683 C CA . ASP A 1 102 ? 16.694 8.968 64.615 1.00 27.89 102 ASP A CA 1
ATOM 684 C C . ASP A 1 102 ? 18.052 8.278 64.610 1.00 28.64 102 ASP A C 1
ATOM 685 O O . ASP A 1 102 ? 19.060 8.889 64.249 1.00 27.85 102 ASP A O 1
ATOM 690 N N . LEU A 1 103 ? 18.115 7.031 65.091 1.00 25.78 103 LEU A N 1
ATOM 691 C CA . LEU A 1 103 ? 19.385 6.327 65.161 1.00 28.79 103 LEU A CA 1
ATOM 692 C C . LEU A 1 103 ? 19.978 6.147 63.766 1.00 26.71 103 LEU A C 1
ATOM 693 O O . LEU A 1 103 ? 21.180 6.350 63.550 1.00 27.46 103 LEU A O 1
ATOM 698 N N . VAL A 1 104 ? 19.136 5.799 62.796 1.00 27.80 104 VAL A N 1
ATOM 699 C CA . VAL A 1 104 ? 19.601 5.629 61.421 1.00 28.11 104 VAL A CA 1
ATOM 700 C C . VAL A 1 104 ? 20.047 6.949 60.820 1.00 26.58 104 VAL A C 1
ATOM 701 O O . VAL A 1 104 ? 21.098 7.018 60.174 1.00 28.65 104 VAL A O 1
ATOM 705 N N . GLY A 1 105 ? 19.281 8.026 61.054 1.00 26.76 105 GLY A N 1
ATOM 706 C CA . GLY A 1 105 ? 19.677 9.344 60.570 1.00 26.72 105 GLY A CA 1
ATOM 707 C C . GLY A 1 105 ? 21.038 9.765 61.080 1.00 30.16 105 GLY A C 1
ATOM 708 O O . GLY A 1 105 ? 21.883 10.244 60.312 1.00 25.83 105 GLY A O 1
ATOM 709 N N . LEU A 1 106 ? 21.298 9.547 62.380 1.00 26.18 106 LEU A N 1
ATOM 710 C CA . LEU A 1 106 ? 22.613 9.881 62.910 1.00 22.92 106 LEU A CA 1
ATOM 711 C C . LEU A 1 106 ? 23.716 9.095 62.210 1.00 24.27 106 LEU A C 1
ATOM 712 O O . LEU A 1 106 ? 24.702 9.704 61.753 1.00 27.51 106 LEU A O 1
ATOM 717 N N . LEU A 1 107 ? 23.564 7.741 62.100 1.00 24.69 107 LEU A N 1
ATOM 718 C CA . LEU A 1 107 ? 24.621 6.913 61.534 1.00 26.04 107 LEU A CA 1
ATOM 719 C C . LEU A 1 107 ? 24.937 7.330 60.112 1.00 25.83 107 LEU A C 1
ATOM 720 O O . LEU A 1 107 ? 26.095 7.398 59.709 1.00 27.44 107 LEU A O 1
ATOM 725 N N . VAL A 1 108 ? 23.899 7.571 59.333 1.00 26.40 108 VAL A N 1
ATOM 726 C CA . VAL A 1 108 ? 24.076 7.914 57.913 1.00 33.21 108 VAL A CA 1
ATOM 727 C C . VAL A 1 108 ? 24.912 9.178 57.759 1.00 28.05 108 VAL A C 1
ATOM 728 O O . VAL A 1 108 ? 25.610 9.360 56.753 1.00 29.52 108 VAL A O 1
ATOM 732 N N . HIS A 1 109 ? 24.881 10.058 58.762 1.00 24.42 109 HIS A N 1
ATOM 733 C CA . HIS A 1 109 ? 25.581 11.321 58.700 1.00 28.34 109 HIS A CA 1
ATOM 734 C C . HIS A 1 109 ? 26.873 11.313 59.493 1.00 27.22 109 HIS A C 1
ATOM 735 O O . HIS A 1 109 ? 27.454 12.391 59.704 1.00 25.81 109 HIS A O 1
ATOM 742 N N . GLY A 1 110 ? 27.363 10.117 59.847 1.00 25.38 110 GLY A N 1
ATOM 743 C CA . GLY A 1 110 ? 28.662 9.967 60.484 1.00 28.39 110 GLY A CA 1
ATOM 744 C C . GLY A 1 110 ? 28.647 10.127 61.986 1.00 25.82 110 GLY A C 1
ATOM 745 O O . GLY A 1 110 ? 29.710 10.192 62.610 1.00 24.54 110 GLY A O 1
ATOM 746 N N . VAL A 1 111 ? 27.468 10.243 62.565 1.00 25.35 111 VAL A N 1
ATOM 747 C CA . VAL A 1 111 ? 27.318 10.434 64.011 1.00 26.10 111 VAL A CA 1
ATOM 748 C C . VAL A 1 111 ? 27.250 9.052 64.655 1.00 24.83 111 VAL A C 1
ATOM 749 O O . VAL A 1 111 ? 26.256 8.319 64.500 1.00 26.42 111 VAL A O 1
ATOM 753 N N . THR A 1 112 ? 28.303 8.704 65.379 1.00 25.03 112 THR A N 1
ATOM 754 C CA . THR A 1 112 ? 28.446 7.406 65.985 1.00 25.07 112 THR A CA 1
ATOM 755 C C . THR A 1 112 ? 28.228 7.404 67.493 1.00 24.58 112 THR A C 1
ATOM 756 O O . THR A 1 112 ? 28.351 6.342 68.109 1.00 25.15 112 THR A O 1
ATOM 760 N N . ALA A 1 113 ? 27.963 8.568 68.086 1.00 23.94 113 ALA A N 1
ATOM 761 C CA . ALA A 1 113 ? 27.632 8.692 69.499 1.00 24.25 113 ALA A CA 1
ATOM 762 C C . ALA A 1 113 ? 26.781 9.960 69.673 1.00 26.30 113 ALA A C 1
ATOM 763 O O . ALA A 1 113 ? 26.748 10.840 68.808 1.00 25.44 113 ALA A O 1
ATOM 765 N N . TYR A 1 114 ? 26.002 9.987 70.741 1.00 24.60 114 TYR A N 1
ATOM 766 C CA . TYR A 1 114 ? 25.202 11.172 71.024 1.00 22.66 114 TYR A CA 1
ATOM 767 C C . TYR A 1 114 ? 25.002 11.267 72.543 1.00 22.64 114 TYR A C 1
ATOM 768 O O . TYR A 1 114 ? 24.980 10.242 73.245 1.00 23.33 114 TYR A O 1
ATOM 777 N N . ARG A 1 115 ? 24.829 12.504 73.012 1.00 23.53 115 ARG A N 1
ATOM 778 C CA . ARG A 1 115 ? 24.320 12.775 74.362 1.00 22.98 115 ARG A CA 1
ATOM 779 C C . ARG A 1 115 ? 22.803 12.874 74.284 1.00 28.70 115 ARG A C 1
ATOM 780 O O . ARG A 1 115 ? 22.231 13.728 73.585 1.00 27.42 115 ARG A O 1
ATOM 788 N N . GLN A 1 116 ? 22.157 12.008 75.028 1.00 21.31 116 GLN A N 1
ATOM 789 C CA . GLN A 1 116 ? 20.705 11.995 75.195 1.00 23.57 116 GLN A CA 1
ATOM 790 C C . GLN A 1 116 ? 20.383 12.806 76.428 1.00 29.84 116 GLN A C 1
ATOM 791 O O . GLN A 1 116 ? 20.527 12.321 77.552 1.00 27.46 116 GLN A O 1
ATOM 797 N N . LEU A 1 117 ? 19.946 14.039 76.215 1.00 29.49 117 LEU A N 1
ATOM 798 C CA . LEU A 1 117 ? 19.790 14.980 77.320 1.00 34.17 117 LEU A CA 1
ATOM 799 C C . LEU A 1 117 ? 18.399 14.942 77.938 1.00 45.23 117 LEU A C 1
ATOM 800 O O . LEU A 1 117 ? 18.046 15.829 78.726 1.00 51.92 117 LEU A O 1
ATOM 805 N N . TRP A 1 118 ? 17.624 13.913 77.647 1.00 34.00 118 TRP A N 1
ATOM 806 C CA . TRP A 1 118 ? 16.433 13.566 78.388 1.00 34.93 118 TRP A CA 1
ATOM 807 C C . TRP A 1 118 ? 16.414 12.044 78.401 1.00 32.09 118 TRP A C 1
ATOM 808 O O . TRP A 1 118 ? 15.660 11.428 77.686 1.00 34.43 118 TRP A O 1
ATOM 819 N N . GLY A 1 119 ? 17.302 11.454 79.193 1.00 29.64 119 GLY A N 1
ATOM 820 C CA . GLY A 1 119 ? 17.490 10.011 79.146 1.00 26.97 119 GLY A CA 1
ATOM 821 C C . GLY A 1 119 ? 16.412 9.238 79.879 1.00 28.02 119 GLY A C 1
ATOM 822 O O . GLY A 1 119 ? 15.841 9.662 80.885 1.00 26.86 119 GLY A O 1
ATOM 823 N N . GLU A 1 120 ? 16.202 8.027 79.393 1.00 26.16 120 GLU A N 1
ATOM 824 C CA . GLU A 1 120 ? 15.220 7.072 79.920 1.00 31.53 120 GLU A CA 1
ATOM 825 C C . GLU A 1 120 ? 15.844 5.678 79.977 1.00 27.62 120 GLU A C 1
ATOM 826 O O . GLU A 1 120 ? 16.894 5.439 79.372 1.00 26.93 120 GLU A O 1
ATOM 832 N N . PRO A 1 121 ? 15.234 4.748 80.694 1.00 24.79 121 PRO A N 1
ATOM 833 C CA . PRO A 1 121 ? 15.697 3.332 80.609 1.00 26.39 121 PRO A CA 1
ATOM 834 C C . PRO A 1 121 ? 15.822 2.799 79.187 1.00 29.24 121 PRO A C 1
ATOM 835 O O . PRO A 1 121 ? 16.749 2.032 78.927 1.00 27.89 121 PRO A O 1
ATOM 839 N N . ALA A 1 122 ? 14.970 3.246 78.238 1.00 27.37 122 ALA A N 1
ATOM 840 C CA . ALA A 1 122 ? 15.104 2.812 76.842 1.00 24.67 122 ALA A CA 1
ATOM 841 C C . ALA A 1 122 ? 16.451 3.144 76.228 1.00 26.48 122 ALA A C 1
ATOM 842 O O . ALA A 1 122 ? 16.951 2.391 75.380 1.00 25.47 122 ALA A O 1
ATOM 844 N N . HIS A 1 123 ? 17.062 4.272 76.613 1.00 25.72 123 HIS A N 1
ATOM 845 C CA . HIS A 1 123 ? 18.388 4.558 76.112 1.00 21.92 123 HIS A CA 1
ATOM 846 C C . HIS A 1 123 ? 19.472 3.711 76.750 1.00 22.33 123 HIS A C 1
ATOM 847 O O . HIS A 1 123 ? 20.479 3.421 76.085 1.00 26.51 123 HIS A O 1
ATOM 854 N N . LEU A 1 124 ? 19.329 3.342 78.022 1.00 25.51 124 LEU A N 1
ATOM 855 C CA . LEU A 1 124 ? 20.246 2.370 78.609 1.00 23.46 124 LEU A CA 1
ATOM 856 C C . LEU A 1 124 ? 20.119 1.036 77.915 1.00 25.62 124 LEU A C 1
ATOM 857 O O . LEU A 1 124 ? 21.114 0.329 77.727 1.00 26.21 124 LEU A O 1
ATOM 862 N N . LEU A 1 125 ? 18.894 0.631 77.600 1.00 25.52 125 LEU A N 1
ATOM 863 C CA . LEU A 1 125 ? 18.718 -0.613 76.837 1.00 26.26 125 LEU A CA 1
ATOM 864 C C . LEU A 1 125 ? 19.463 -0.533 75.515 1.00 27.16 125 LEU A C 1
ATOM 865 O O . LEU A 1 125 ? 20.189 -1.467 75.127 1.00 26.16 125 LEU A O 1
ATOM 870 N N . ALA A 1 126 ? 19.322 0.597 74.814 1.00 24.39 126 ALA A N 1
ATOM 871 C CA . ALA A 1 126 ? 20.021 0.773 73.555 1.00 26.79 126 ALA A CA 1
ATOM 872 C C . ALA A 1 126 ? 21.525 0.688 73.745 1.00 25.13 126 ALA A C 1
ATOM 873 O O . ALA A 1 126 ? 22.213 0.144 72.892 1.00 25.40 126 ALA A O 1
ATOM 875 N N . ALA A 1 127 ? 22.045 1.213 74.873 1.00 25.07 127 ALA A N 1
ATOM 876 C CA . ALA A 1 127 ? 23.473 1.073 75.172 1.00 25.84 127 ALA A CA 1
ATOM 877 C C . ALA A 1 127 ? 23.836 -0.404 75.358 1.00 25.69 127 ALA A C 1
ATOM 878 O O . ALA A 1 127 ? 24.928 -0.830 74.974 1.00 26.30 127 ALA A O 1
ATOM 880 N N . GLY A 1 128 ? 22.918 -1.197 75.933 1.00 25.61 128 GLY A N 1
ATOM 881 C CA . GLY A 1 128 ? 23.198 -2.636 76.105 1.00 27.39 128 GLY A CA 1
ATOM 882 C C . GLY A 1 128 ? 23.251 -3.329 74.754 1.00 27.41 128 GLY A C 1
ATOM 883 O O . GLY A 1 128 ? 24.090 -4.208 74.515 1.00 27.96 128 GLY A O 1
ATOM 884 N N . VAL A 1 129 ? 22.354 -2.938 73.846 1.00 26.31 129 VAL A N 1
ATOM 885 C CA . VAL A 1 129 ? 22.360 -3.509 72.494 1.00 22.70 129 VAL A CA 1
ATOM 886 C C . VAL A 1 129 ? 23.679 -3.182 71.811 1.00 24.48 129 VAL A C 1
ATOM 887 O O . VAL A 1 129 ? 24.234 -4.000 71.067 1.00 27.22 129 VAL A O 1
ATOM 891 N N . HIS A 1 130 ? 24.169 -1.959 72.008 1.00 25.90 130 HIS A N 1
ATOM 892 C CA . HIS A 1 130 ? 25.477 -1.575 71.476 1.00 26.47 130 HIS A CA 1
ATOM 893 C C . HIS A 1 130 ? 26.606 -2.422 72.060 1.00 28.07 130 HIS A C 1
ATOM 894 O O . HIS A 1 130 ? 27.446 -2.989 71.333 1.00 27.12 130 HIS A O 1
ATOM 901 N N . ARG A 1 131 ? 26.638 -2.546 73.382 1.00 26.66 131 ARG A N 1
ATOM 902 C CA . ARG A 1 131 ? 27.650 -3.395 74.025 1.00 25.45 131 ARG A CA 1
ATOM 903 C C . ARG A 1 131 ? 27.572 -4.836 73.540 1.00 27.60 131 ARG A C 1
ATOM 904 O O . ARG A 1 131 ? 28.602 -5.509 73.413 1.00 28.05 131 ARG A O 1
ATOM 912 N N . ALA A 1 132 ? 26.351 -5.352 73.344 1.00 27.92 132 ALA A N 1
ATOM 913 C CA . ALA A 1 132 ? 26.126 -6.748 72.951 1.00 27.89 132 ALA A CA 1
ATOM 914 C C . ALA A 1 132 ? 26.414 -6.975 71.470 1.00 28.01 132 ALA A C 1
ATOM 915 O O . ALA A 1 132 ? 26.502 -8.124 71.030 1.00 30.53 132 ALA A O 1
ATOM 917 N N . ARG A 1 133 ? 26.541 -5.886 70.705 1.00 26.27 133 ARG A N 1
ATOM 918 C CA . ARG A 1 133 ? 26.692 -5.953 69.238 1.00 29.45 133 ARG A CA 1
ATOM 919 C C . ARG A 1 133 ? 25.535 -6.672 68.559 1.00 30.85 133 ARG A C 1
ATOM 920 O O . ARG A 1 133 ? 25.733 -7.450 67.619 1.00 29.82 133 ARG A O 1
ATOM 928 N N . HIS A 1 134 ? 24.312 -6.420 69.039 1.00 27.99 134 HIS A N 1
ATOM 929 C CA . HIS A 1 134 ? 23.109 -7.009 68.447 1.00 30.83 134 HIS A CA 1
ATOM 930 C C . HIS A 1 134 ? 22.478 -6.173 67.345 1.00 28.48 134 HIS A C 1
ATOM 931 O O . HIS A 1 134 ? 21.640 -6.698 66.600 1.00 31.25 134 HIS A O 1
ATOM 938 N N . ALA A 1 135 ? 22.851 -4.892 67.239 1.00 28.22 135 ALA A N 1
ATOM 939 C CA . ALA A 1 135 ? 22.421 -4.022 66.159 1.00 30.24 135 ALA A CA 1
ATOM 940 C C . ALA A 1 135 ? 23.474 -2.941 66.010 1.00 26.63 135 ALA A C 1
ATOM 941 O O . ALA A 1 135 ? 24.141 -2.567 66.981 1.00 28.54 135 ALA A O 1
ATOM 943 N N . VAL A 1 136 ? 23.598 -2.414 64.798 1.00 25.93 136 VAL A N 1
ATOM 944 C CA . VAL A 1 136 ? 24.504 -1.310 64.537 1.00 25.20 136 VAL A CA 1
ATOM 945 C C . VAL A 1 136 ? 23.802 -0.029 64.952 1.00 28.40 136 VAL A C 1
ATOM 946 O O . VAL A 1 136 ? 22.751 0.313 64.390 1.00 29.44 136 VAL A O 1
ATOM 950 N N . LEU A 1 137 ? 24.358 0.671 65.937 1.00 25.90 137 LEU A N 1
ATOM 951 C CA . LEU A 1 137 ? 23.726 1.925 66.338 1.00 26.91 137 LEU A CA 1
ATOM 952 C C . LEU A 1 137 ? 24.772 2.831 66.995 1.00 22.37 137 LEU A C 1
ATOM 953 O O . LEU A 1 137 ? 25.858 2.377 67.379 1.00 25.02 137 LEU A O 1
ATOM 958 N N . PRO A 1 138 ? 24.502 4.129 67.071 1.00 22.16 138 PRO A N 1
ATOM 959 C CA . PRO A 1 138 ? 25.415 5.035 67.766 1.00 21.40 138 PRO A CA 1
ATOM 960 C C . PRO A 1 138 ? 25.380 4.745 69.261 1.00 22.92 138 PRO A C 1
ATOM 961 O O . PRO A 1 138 ? 24.347 4.321 69.803 1.00 28.88 138 PRO A O 1
ATOM 965 N N . ARG A 1 139 ? 26.496 5.062 69.919 1.00 24.78 139 ARG A N 1
ATOM 966 C CA . ARG A 1 139 ? 26.594 4.825 71.360 1.00 27.76 139 ARG A CA 1
ATOM 967 C C . ARG A 1 139 ? 25.988 6.004 72.121 1.00 31.91 139 ARG A C 1
ATOM 968 O O . ARG A 1 139 ? 26.399 7.145 71.888 1.00 27.48 139 ARG A O 1
ATOM 976 N N . PRO A 1 140 ? 25.058 5.772 73.060 1.00 26.88 140 PRO A N 1
ATOM 977 C CA . PRO A 1 140 ? 24.488 6.881 73.836 1.00 24.70 140 PRO A CA 1
ATOM 978 C C . PRO A 1 140 ? 25.253 7.211 75.100 1.00 27.59 140 PRO A C 1
ATOM 979 O O . PRO A 1 140 ? 25.907 6.365 75.731 1.00 27.29 140 PRO A O 1
ATOM 983 N N . TRP A 1 141 ? 25.116 8.489 75.489 1.00 24.48 141 TRP A N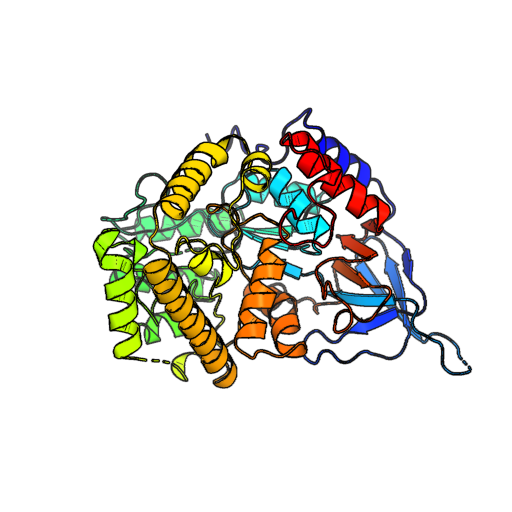 1
ATOM 984 C CA . TRP A 1 141 ? 25.510 8.995 76.798 1.00 23.36 141 TRP A CA 1
ATOM 985 C C . TRP A 1 141 ? 24.217 9.555 77.384 1.00 25.65 141 TRP A C 1
ATOM 986 O O . TRP A 1 141 ? 23.572 10.401 76.768 1.00 25.91 141 TRP A O 1
ATOM 997 N N . VAL A 1 142 ? 23.780 9.026 78.526 1.00 23.51 142 VAL A N 1
ATOM 998 C CA . VAL A 1 142 ? 22.369 9.099 78.895 1.00 26.55 142 VAL A CA 1
ATOM 999 C C . VAL A 1 142 ? 22.225 9.831 80.237 1.00 29.22 142 VAL A C 1
ATOM 1000 O O . VAL A 1 142 ? 22.781 9.375 81.243 1.00 26.41 142 VAL A O 1
ATOM 1004 N N . THR A 1 143 ? 21.407 10.905 80.289 1.00 24.72 143 THR A N 1
ATOM 1005 C CA . THR A 1 143 ? 21.109 11.488 81.594 1.00 24.17 143 THR A CA 1
ATOM 1006 C C . THR A 1 143 ? 19.952 10.750 82.264 1.00 26.43 143 THR A C 1
ATOM 1007 O O . THR A 1 143 ? 19.158 10.066 81.608 1.00 29.38 143 THR A O 1
ATOM 1011 N N . ALA A 1 144 ? 19.888 10.847 83.586 1.00 28.64 144 ALA A N 1
ATOM 1012 C CA . ALA A 1 144 ? 18.799 10.263 84.352 1.00 26.11 144 ALA A CA 1
ATOM 1013 C C . ALA A 1 144 ? 17.605 11.220 84.292 1.00 30.36 144 ALA A C 1
ATOM 1014 O O . ALA A 1 144 ? 17.256 11.899 85.262 1.00 31.96 144 ALA A O 1
ATOM 1016 N N . GLY A 1 145 ? 16.960 11.242 83.137 1.00 31.07 145 GLY A N 1
ATOM 1017 C CA . GLY A 1 145 ? 15.839 12.137 82.991 1.00 29.20 145 GLY A CA 1
ATOM 1018 C C . GLY A 1 145 ? 16.346 13.573 83.077 1.00 31.60 145 GLY A C 1
ATOM 1019 O O . GLY A 1 145 ? 17.492 13.876 82.729 1.00 30.46 145 GLY A O 1
ATOM 1020 N N . VAL A 1 146 ? 15.512 14.441 83.610 1.00 30.38 146 VAL A N 1
ATOM 1021 C CA . VAL A 1 146 ? 15.865 15.851 83.795 1.00 29.97 146 VAL A CA 1
ATOM 1022 C C . VAL A 1 146 ? 15.337 16.251 85.169 1.00 29.82 146 VAL A C 1
ATOM 1023 O O . VAL A 1 146 ? 14.221 15.876 85.555 1.00 35.59 146 VAL A O 1
ATOM 1027 N N . VAL A 1 147 ? 16.119 17.035 85.903 1.00 29.04 147 VAL A N 1
ATOM 1028 C CA . VAL A 1 147 ? 15.786 17.492 87.238 1.00 30.15 147 VAL A CA 1
ATOM 1029 C C . VAL A 1 147 ? 15.354 18.953 87.125 1.00 33.64 147 VAL A C 1
ATOM 1030 O O . VAL A 1 147 ? 16.004 19.726 86.418 1.00 32.45 147 VAL A O 1
ATOM 1034 N N . ASP A 1 148 ? 14.252 19.291 87.768 1.00 24.69 148 ASP A N 1
ATOM 1035 C CA . ASP A 1 148 ? 13.747 20.649 87.759 1.00 25.78 148 ASP A CA 1
ATOM 1036 C C . ASP A 1 148 ? 13.148 20.960 89.118 1.00 32.11 148 ASP A C 1
ATOM 1037 O O . ASP A 1 148 ? 12.899 20.061 89.924 1.00 31.18 148 ASP A O 1
ATOM 1042 N N . GLY A 1 149 ? 12.929 22.260 89.378 1.00 28.65 149 GLY A N 1
ATOM 1043 C CA . GLY A 1 149 ? 12.382 22.683 90.660 1.00 29.43 149 GLY A CA 1
ATOM 1044 C C . GLY A 1 149 ? 10.871 22.748 90.625 1.00 32.19 149 GLY A C 1
ATOM 1045 O O . GLY A 1 149 ? 10.220 22.541 89.596 1.00 35.28 149 GLY A O 1
ATOM 1046 N N . PRO A 1 150 ? 10.262 23.032 91.764 1.00 38.02 150 PRO A N 1
ATOM 1047 C CA . PRO A 1 150 ? 8.838 23.341 91.730 1.00 45.09 150 PRO A CA 1
ATOM 1048 C C . PRO A 1 150 ? 8.643 24.583 90.870 1.00 42.99 150 PRO A C 1
ATOM 1049 O O . PRO A 1 150 ? 9.549 25.399 90.674 1.00 60.24 150 PRO A O 1
ATOM 1053 N N . GLY A 1 151 ? 7.480 24.691 90.287 1.00 56.52 151 GLY A N 1
ATOM 1054 C CA . GLY A 1 151 ? 7.341 25.771 89.336 1.00 55.54 151 GLY A CA 1
ATOM 1055 C C . GLY A 1 151 ? 7.984 25.479 88.005 1.00 56.50 151 GLY A C 1
ATOM 1056 O O . GLY A 1 151 ? 8.036 26.362 87.150 1.00 43.83 151 GLY A O 1
ATOM 1057 N N . SER A 1 152 ? 8.455 24.252 87.806 1.00 39.05 152 SER A N 1
ATOM 1058 C CA . SER A 1 152 ? 8.887 23.771 86.503 1.00 40.64 152 SER A CA 1
ATOM 1059 C C . SER A 1 152 ? 7.834 24.063 85.444 1.00 44.95 152 SER A C 1
ATOM 1060 O O . SER A 1 152 ? 6.632 23.950 85.698 1.00 45.96 152 SER A O 1
ATOM 1063 N N . HIS A 1 153 ? 8.297 24.420 84.242 1.00 40.07 153 HIS A N 1
ATOM 1064 C CA . HIS A 1 153 ? 7.421 24.497 83.078 1.00 47.26 153 HIS A CA 1
ATOM 1065 C C . HIS A 1 153 ? 7.179 23.130 82.428 1.00 47.56 153 HIS A C 1
ATOM 1066 O O . HIS A 1 153 ? 6.367 23.034 81.502 1.00 51.49 153 HIS A O 1
ATOM 1073 N N . VAL A 1 154 ? 7.872 22.083 82.868 1.00 41.68 154 VAL A N 1
ATOM 1074 C CA . VAL A 1 154 ? 7.683 20.735 82.319 1.00 46.80 154 VAL A CA 1
ATOM 1075 C C . VAL A 1 154 ? 7.467 19.754 83.457 1.00 52.45 154 VAL A C 1
ATOM 1076 O O . VAL A 1 154 ? 8.173 18.741 83.538 1.00 51.98 154 VAL A O 1
ATOM 1080 N N . PRO A 1 155 ? 6.501 20.001 84.340 1.00 53.77 155 PRO A N 1
ATOM 1081 C CA . PRO A 1 155 ? 6.394 19.185 85.565 1.00 60.38 155 PRO A CA 1
ATOM 1082 C C . PRO A 1 155 ? 6.026 17.732 85.304 1.00 75.16 155 PRO A C 1
ATOM 1083 O O . PRO A 1 155 ? 6.314 16.869 86.150 1.00 66.43 155 PRO A O 1
ATOM 1087 N N . GLN A 1 156 ? 5.398 17.446 84.165 1.00 61.01 156 GLN A N 1
ATOM 1088 C CA . GLN A 1 156 ? 5.016 16.081 83.834 1.00 75.65 156 GLN A CA 1
ATOM 1089 C C . GLN A 1 156 ? 6.252 15.240 83.557 1.00 66.64 156 GLN A C 1
ATOM 1090 O O . GLN A 1 156 ? 6.435 14.162 84.136 1.00 60.45 156 GLN A O 1
ATOM 1096 N N . ALA A 1 157 ? 7.147 15.759 82.722 1.00 65.72 157 ALA A N 1
ATOM 1097 C CA . ALA A 1 157 ? 8.310 15.030 82.263 1.00 61.51 157 ALA A CA 1
ATOM 1098 C C . ALA A 1 157 ? 9.513 15.153 83.189 1.00 68.62 157 ALA A C 1
ATOM 1099 O O . ALA A 1 157 ? 10.416 14.309 83.125 1.00 65.55 157 ALA A O 1
ATOM 1101 N N . ALA A 1 158 ? 9.559 16.178 84.032 1.00 51.63 158 ALA A N 1
ATOM 1102 C CA . ALA A 1 158 ? 10.724 16.393 84.866 1.00 34.45 158 ALA A CA 1
ATOM 1103 C C . ALA A 1 158 ? 10.584 15.665 86.203 1.00 33.02 158 ALA A C 1
ATOM 1104 O O . ALA A 1 158 ? 9.487 15.441 86.704 1.00 37.64 158 ALA A O 1
ATOM 1106 N N . THR A 1 159 ? 11.728 15.318 86.772 1.00 31.08 159 THR A N 1
ATOM 1107 C CA . THR A 1 159 ? 11.822 14.862 88.154 1.00 33.00 159 THR A CA 1
ATOM 1108 C C . THR A 1 159 ? 11.928 16.113 89.024 1.00 33.81 159 THR A C 1
ATOM 1109 O O . THR A 1 159 ? 12.949 16.791 88.963 1.00 28.63 159 THR A O 1
ATOM 1113 N N . ILE A 1 160 ? 10.905 16.407 89.834 1.00 29.49 160 ILE A N 1
ATOM 1114 C CA . ILE A 1 160 ? 10.891 17.610 90.645 1.00 28.44 160 ILE A CA 1
ATOM 1115 C C . ILE A 1 160 ? 11.682 17.382 91.918 1.00 36.91 160 ILE A C 1
ATOM 1116 O O . ILE A 1 160 ? 11.375 16.482 92.723 1.00 33.08 160 ILE A O 1
ATOM 1121 N N . VAL A 1 161 ? 12.695 18.216 92.113 1.00 27.87 161 VAL A N 1
ATOM 1122 C CA . VAL A 1 161 ? 13.594 18.130 93.259 1.00 29.25 161 VAL A CA 1
ATOM 1123 C C . VAL A 1 161 ? 13.452 19.428 94.046 1.00 32.02 161 VAL A C 1
ATOM 1124 O O . VAL A 1 161 ? 13.577 20.524 93.485 1.00 34.43 161 VAL A O 1
ATOM 1128 N N . SER A 1 162 ? 13.142 19.314 95.326 1.00 32.76 162 SER A N 1
ATOM 1129 C CA . SER A 1 162 ? 12.999 20.494 96.165 1.00 38.12 162 SER A CA 1
ATOM 1130 C C . SER A 1 162 ? 13.755 20.383 97.485 1.00 39.07 162 SER A C 1
ATOM 1131 O O . SER A 1 162 ? 13.584 21.246 98.361 1.00 36.58 162 SER A O 1
ATOM 1134 N N . GLY A 1 163 ? 14.597 19.374 97.656 1.00 36.71 163 GLY A N 1
ATOM 1135 C CA . GLY A 1 163 ? 15.364 19.216 98.879 1.00 43.61 163 GLY A CA 1
ATOM 1136 C C . GLY A 1 163 ? 16.410 18.135 98.694 1.00 39.05 163 GLY A C 1
ATOM 1137 O O . GLY A 1 163 ? 16.513 17.526 97.639 1.00 33.63 163 GLY A O 1
ATOM 1138 N N . MET A 1 164 ? 17.149 17.869 99.778 1.00 38.83 164 MET A N 1
ATOM 1139 C CA . MET A 1 164 ? 18.305 16.975 99.735 1.00 48.17 164 MET A CA 1
ATOM 1140 C C . MET A 1 164 ? 17.877 15.538 99.462 1.00 44.25 164 MET A C 1
ATOM 1141 O O . MET A 1 164 ? 18.538 14.806 98.707 1.00 39.26 164 MET A O 1
ATOM 1146 N N . ARG A 1 165 ? 16.754 15.125 100.033 1.00 38.12 165 ARG A N 1
ATOM 1147 C CA . ARG A 1 165 ? 16.318 13.740 99.826 1.00 41.31 165 ARG A CA 1
ATOM 1148 C C . ARG A 1 165 ? 15.947 13.497 98.375 1.00 39.49 165 ARG A C 1
ATOM 1149 O O . ARG A 1 165 ? 16.260 12.437 97.817 1.00 32.41 165 ARG A O 1
ATOM 1157 N N . ASP A 1 166 ? 15.283 14.472 97.740 1.00 33.06 166 ASP A N 1
ATOM 1158 C CA . ASP A 1 166 ? 14.989 14.350 96.325 1.00 30.20 166 ASP A CA 1
ATOM 1159 C C . ASP A 1 166 ? 16.277 14.251 95.509 1.00 32.35 166 ASP A C 1
ATOM 1160 O O . ASP A 1 166 ? 16.344 13.484 94.533 1.00 31.40 166 ASP A O 1
ATOM 1165 N N . VAL A 1 167 ? 17.298 15.066 95.857 1.00 32.63 167 VAL A N 1
ATOM 1166 C CA . VAL A 1 167 ? 18.584 15.002 95.154 1.00 35.73 167 VAL A CA 1
ATOM 1167 C C . VAL A 1 167 ? 19.216 13.617 95.328 1.00 29.02 167 VAL A C 1
ATOM 1168 O O . VAL A 1 167 ? 19.767 13.032 94.387 1.00 31.47 167 VAL A O 1
ATOM 1172 N N . ALA A 1 168 ? 19.185 13.100 96.535 1.00 29.82 168 ALA A N 1
ATOM 1173 C CA . ALA A 1 168 ? 19.799 11.795 96.791 1.00 33.45 168 ALA A CA 1
ATOM 1174 C C . ALA A 1 168 ? 19.167 10.709 95.919 1.00 34.57 168 ALA A C 1
ATOM 1175 O O . ALA A 1 168 ? 19.863 9.798 95.436 1.00 29.78 168 ALA A O 1
ATOM 1177 N N . LYS A 1 169 ? 17.847 10.748 95.752 1.00 29.29 169 LYS A N 1
ATOM 1178 C CA . LYS A 1 169 ? 17.164 9.735 94.958 1.00 33.04 169 LYS A CA 1
ATOM 1179 C C . LYS A 1 169 ? 17.609 9.757 93.501 1.00 33.51 169 LYS A C 1
ATOM 1180 O O . LYS A 1 169 ? 17.591 8.724 92.830 1.00 28.84 169 LYS A O 1
ATOM 1186 N N . VAL A 1 170 ? 17.969 10.928 92.972 1.00 30.10 170 VAL A N 1
ATOM 1187 C CA . VAL A 1 170 ? 18.464 10.974 91.618 1.00 26.02 170 VAL A CA 1
ATOM 1188 C C . VAL A 1 170 ? 19.860 10.381 91.533 1.00 25.92 170 VAL A C 1
ATOM 1189 O O . VAL A 1 170 ? 20.152 9.599 90.621 1.00 26.01 170 VAL A O 1
ATOM 1193 N N . VAL A 1 171 ? 20.726 10.745 92.466 1.00 25.48 171 VAL A N 1
ATOM 1194 C CA . VAL A 1 171 ? 22.058 10.161 92.527 1.00 25.21 171 VAL A CA 1
ATOM 1195 C C . VAL A 1 171 ? 21.968 8.616 92.659 1.00 25.77 171 VAL A C 1
ATOM 1196 O O . VAL A 1 171 ? 22.726 7.884 92.014 1.00 26.88 171 VAL A O 1
ATOM 1200 N N . ASP A 1 172 ? 21.004 8.109 93.426 1.00 27.56 172 ASP A N 1
ATOM 1201 C CA . ASP A 1 172 ? 20.810 6.646 93.532 1.00 28.47 172 ASP A CA 1
ATOM 1202 C C . ASP A 1 172 ? 20.511 5.999 92.188 1.00 27.64 172 ASP A C 1
ATOM 1203 O O . ASP A 1 172 ? 21.015 4.897 91.897 1.00 28.01 172 ASP A O 1
ATOM 1208 N N . ASP A 1 173 ? 19.590 6.613 91.410 1.00 25.82 173 ASP A N 1
ATOM 1209 C CA . ASP A 1 173 ? 19.261 6.132 90.078 1.00 28.32 173 ASP A CA 1
ATOM 1210 C C . ASP A 1 173 ? 20.486 6.159 89.156 1.00 27.77 173 ASP A C 1
ATOM 1211 O O . ASP A 1 173 ? 20.726 5.212 88.405 1.00 25.26 173 ASP A O 1
ATOM 1216 N N . VAL A 1 174 ? 21.255 7.238 89.187 1.00 27.34 174 VAL A N 1
ATOM 1217 C CA . VAL A 1 174 ? 22.428 7.352 88.332 1.00 27.84 174 VAL A CA 1
ATOM 1218 C C . VAL A 1 174 ? 23.396 6.216 88.619 1.00 24.78 174 VAL A C 1
ATOM 1219 O O . VAL A 1 174 ? 23.837 5.501 87.703 1.00 26.45 174 VAL A O 1
ATOM 1223 N N . LEU A 1 175 ? 23.765 6.058 89.883 1.00 25.29 175 LEU A N 1
ATOM 1224 C CA . LEU A 1 175 ? 24.773 5.097 90.253 1.00 25.33 175 LEU A CA 1
ATOM 1225 C C . LEU A 1 175 ? 24.230 3.660 90.231 1.00 27.96 175 LEU A C 1
ATOM 1226 O O . LEU A 1 175 ? 25.019 2.727 90.111 1.00 29.18 175 LEU A O 1
ATOM 1231 N N . GLY A 1 176 ? 22.914 3.463 90.382 1.00 26.15 176 GLY A N 1
ATOM 1232 C CA . GLY A 1 176 ? 22.349 2.116 90.443 1.00 28.42 176 GLY A CA 1
ATOM 1233 C C . GLY A 1 176 ? 22.168 1.533 89.068 1.00 27.77 176 GLY A C 1
ATOM 1234 O O . GLY A 1 176 ? 22.381 0.327 88.875 1.00 28.09 176 GLY A O 1
ATOM 1235 N N . PHE A 1 177 ? 21.798 2.357 88.106 1.00 27.79 177 PHE A N 1
ATOM 1236 C CA . PHE A 1 177 ? 21.498 1.866 86.757 1.00 29.44 177 PHE A CA 1
ATOM 1237 C C . PHE A 1 177 ? 22.542 2.258 85.729 1.00 28.77 177 PHE A C 1
ATOM 1238 O O . PHE A 1 177 ? 22.452 1.797 84.575 1.00 29.15 177 PHE A O 1
ATOM 1246 N N . GLY A 1 178 ? 23.551 3.043 86.107 1.00 28.44 178 GLY A N 1
ATOM 1247 C CA . GLY A 1 178 ? 24.600 3.402 85.168 1.00 30.63 178 GLY A CA 1
ATOM 1248 C C . GLY A 1 178 ? 24.232 4.500 84.184 1.00 26.67 178 GLY A C 1
ATOM 1249 O O . GLY A 1 178 ? 24.770 4.526 83.039 1.00 25.96 178 GLY A O 1
ATOM 1250 N N . PHE A 1 179 ? 23.346 5.419 84.575 1.00 24.80 179 PHE A N 1
ATOM 1251 C CA . PHE A 1 179 ? 23.262 6.672 83.826 1.00 24.94 179 PHE A CA 1
ATOM 1252 C C . PHE A 1 179 ? 24.599 7.434 83.887 1.00 27.63 179 PHE A C 1
ATOM 1253 O O . PHE A 1 179 ? 25.420 7.268 84.787 1.00 27.09 179 PHE A O 1
ATOM 1261 N N . ASP A 1 180 ? 24.832 8.272 82.892 1.00 24.36 180 ASP A N 1
ATOM 1262 C CA . ASP A 1 180 ? 26.115 8.927 82.713 1.00 22.93 180 ASP A CA 1
ATOM 1263 C C . ASP A 1 180 ? 26.156 10.340 83.294 1.00 23.53 180 ASP A C 1
ATOM 1264 O O . ASP A 1 180 ? 27.251 10.878 83.487 1.00 27.85 180 ASP A O 1
ATOM 1269 N N . GLY A 1 181 ? 25.005 10.934 83.579 1.00 25.29 181 GLY A N 1
ATOM 1270 C CA . GLY A 1 181 ? 24.979 12.256 84.191 1.00 27.29 181 GLY A CA 1
ATOM 1271 C C . GLY A 1 181 ? 23.596 12.721 84.573 1.00 26.42 181 GLY A C 1
ATOM 1272 O O . GLY A 1 181 ? 22.613 11.986 84.459 1.00 24.94 181 GLY A O 1
ATOM 1273 N N . ILE A 1 182 ? 23.544 13.977 85.084 1.00 25.32 182 ILE A N 1
ATOM 1274 C CA . ILE A 1 182 ? 22.319 14.580 85.596 1.00 24.25 182 ILE A CA 1
ATOM 1275 C C . ILE A 1 182 ? 22.107 15.851 84.791 1.00 27.78 182 ILE A C 1
ATOM 1276 O O . ILE A 1 182 ? 23.050 16.557 84.570 1.00 26.64 182 ILE A O 1
ATOM 1293 N N . VAL A 1 184 ? 20.037 19.449 84.582 1.00 25.29 184 VAL A N 1
ATOM 1294 C CA . VAL A 1 184 ? 19.203 20.416 85.307 1.00 25.06 184 VAL A CA 1
ATOM 1295 C C . VAL A 1 184 ? 18.470 21.325 84.366 1.00 28.36 184 VAL A C 1
ATOM 1296 O O . VAL A 1 184 ? 18.943 21.644 83.254 1.00 27.36 184 VAL A O 1
ATOM 1300 N N . TYR A 1 185 ? 17.285 21.726 84.810 1.00 30.07 185 TYR A N 1
ATOM 1301 C CA . TYR A 1 185 ? 16.444 22.641 84.065 1.00 30.02 185 TYR A CA 1
ATOM 1302 C C . TYR A 1 185 ? 16.338 23.971 84.813 1.00 25.96 185 TYR A C 1
ATOM 1303 O O . TYR A 1 185 ? 16.930 24.176 85.879 1.00 28.41 185 TYR A O 1
ATOM 1312 N N . ASP A 1 186 ? 15.523 24.875 84.246 1.00 28.97 186 ASP A N 1
ATOM 1313 C CA . ASP A 1 186 ? 15.641 26.294 84.585 1.00 30.57 186 ASP A CA 1
ATOM 1314 C C . ASP A 1 186 ? 15.158 26.645 85.968 1.00 29.61 186 ASP A C 1
ATOM 1315 O O . ASP A 1 186 ? 15.573 27.680 86.505 1.00 31.13 186 ASP A O 1
ATOM 1320 N N . ASP A 1 187 ? 14.250 25.867 86.535 1.00 29.00 187 ASP A N 1
ATOM 1321 C CA . ASP A 1 187 ? 13.593 26.274 87.779 1.00 29.21 187 ASP A CA 1
ATOM 1322 C C . ASP A 1 187 ? 14.145 25.548 88.993 1.00 29.01 187 ASP A C 1
ATOM 1323 O O . ASP A 1 187 ? 13.560 25.644 90.084 1.00 30.94 187 ASP A O 1
ATOM 1328 N N . VAL A 1 188 ? 15.292 24.879 88.864 1.00 29.49 188 VAL A N 1
ATOM 1329 C CA . VAL A 1 188 ? 15.942 24.342 90.060 1.00 29.19 188 VAL A CA 1
ATOM 1330 C C . VAL A 1 188 ? 16.303 25.493 90.981 1.00 27.94 188 VAL A C 1
ATOM 1331 O O . VAL A 1 188 ? 16.946 26.461 90.567 1.00 29.66 188 VAL A O 1
ATOM 1335 N N . GLU A 1 189 ? 15.922 25.370 92.252 1.00 29.85 189 GLU A N 1
ATOM 1336 C CA . GLU A 1 189 ? 16.189 26.438 93.205 1.00 30.87 189 GLU A CA 1
ATOM 1337 C C . GLU A 1 189 ? 17.680 26.486 93.546 1.00 29.76 189 GLU A C 1
ATOM 1338 O O . GLU A 1 189 ? 18.375 25.470 93.528 1.00 31.70 189 GLU A O 1
ATOM 1344 N N . ARG A 1 190 ? 18.156 27.676 93.961 1.00 31.51 190 ARG A N 1
ATOM 1345 C CA . ARG A 1 190 ? 19.592 27.834 94.173 1.00 32.54 190 ARG A CA 1
ATOM 1346 C C . ARG A 1 190 ? 20.148 26.900 95.248 1.00 30.78 190 ARG A C 1
ATOM 1347 O O . ARG A 1 190 ? 21.191 26.273 95.004 1.00 32.94 190 ARG A O 1
ATOM 1355 N N . PRO A 1 191 ? 19.561 26.795 96.442 1.00 29.95 191 PRO A N 1
ATOM 1356 C CA . PRO A 1 191 ? 20.118 25.877 97.467 1.00 32.12 191 PRO A CA 1
ATOM 1357 C C . PRO A 1 191 ? 20.115 24.413 97.022 1.00 35.91 191 PRO A C 1
ATOM 1358 O O . PRO A 1 191 ? 20.994 23.606 97.400 1.00 33.97 191 PRO A O 1
ATOM 1362 N N . VAL A 1 192 ? 19.098 24.034 96.256 1.00 29.42 192 VAL A N 1
ATOM 1363 C CA . VAL A 1 192 ? 19.017 22.689 95.724 1.00 27.55 192 VAL A CA 1
ATOM 1364 C C . VAL A 1 192 ? 20.102 22.450 94.680 1.00 28.79 192 VAL A C 1
ATOM 1365 O O . VAL A 1 192 ? 20.759 21.399 94.703 1.00 30.87 192 VAL A O 1
ATOM 1369 N N . PHE A 1 193 ? 20.321 23.409 93.765 1.00 28.67 193 PHE A N 1
ATOM 1370 C CA . PHE A 1 193 ? 21.414 23.306 92.812 1.00 30.01 193 PHE A CA 1
ATOM 1371 C C . PHE A 1 193 ? 22.749 23.126 93.537 1.00 27.41 193 PHE A C 1
ATOM 1372 O O . PHE A 1 193 ? 23.576 22.288 93.154 1.00 30.48 193 PHE A O 1
ATOM 1380 N N . GLU A 1 194 ? 22.994 23.931 94.571 1.00 31.85 194 GLU A N 1
ATOM 1381 C CA . GLU A 1 194 ? 24.294 23.873 95.245 1.00 35.09 194 GLU A CA 1
ATOM 1382 C C . GLU A 1 194 ? 24.520 22.522 95.869 1.00 35.42 194 GLU A C 1
ATOM 1383 O O . GLU A 1 194 ? 25.643 21.980 95.822 1.00 35.15 194 GLU A O 1
ATOM 1389 N N . ALA A 1 195 ? 23.478 21.981 96.509 1.00 33.30 195 ALA A N 1
ATOM 1390 C CA . ALA A 1 195 ? 23.575 20.646 97.087 1.00 39.48 195 ALA A CA 1
ATOM 1391 C C . ALA A 1 195 ? 23.772 19.583 96.009 1.00 28.51 195 ALA A C 1
ATOM 1392 O O . ALA A 1 195 ? 24.556 18.644 96.213 1.00 33.67 195 ALA A O 1
ATOM 1394 N N . LEU A 1 196 ? 23.068 19.720 94.876 1.00 29.41 196 LEU A N 1
ATOM 1395 C CA . LEU A 1 196 ? 23.153 18.749 93.782 1.00 36.31 196 LEU A CA 1
ATOM 1396 C C . LEU A 1 196 ? 24.547 18.721 93.191 1.00 32.73 196 LEU A C 1
ATOM 1397 O O . LEU A 1 196 ? 25.135 17.648 93.023 1.00 30.43 196 LEU A O 1
ATOM 1402 N N . VAL A 1 197 ? 25.122 19.897 92.906 1.00 31.24 197 VAL A N 1
ATOM 1403 C CA . VAL A 1 197 ? 26.450 19.860 92.305 1.00 30.13 197 VAL A CA 1
ATOM 1404 C C . VAL A 1 197 ? 27.498 19.435 93.306 1.00 33.74 197 VAL A C 1
ATOM 1405 O O . VAL A 1 197 ? 28.460 18.745 92.924 1.00 36.71 197 VAL A O 1
ATOM 1409 N N . ARG A 1 198 ? 27.332 19.772 94.612 1.00 30.16 198 ARG A N 1
ATOM 1410 C CA . ARG A 1 198 ? 28.252 19.286 95.625 1.00 33.67 198 ARG A CA 1
ATOM 1411 C C . ARG A 1 198 ? 28.201 17.760 95.702 1.00 34.60 198 ARG A C 1
ATOM 1412 O O . ARG A 1 198 ? 29.233 17.080 95.711 1.00 35.81 198 ARG A O 1
ATOM 1420 N N . ASP A 1 199 ? 26.996 17.202 95.731 1.00 31.19 199 ASP A N 1
ATOM 1421 C CA . ASP A 1 199 ? 26.881 15.754 95.922 1.00 32.83 199 ASP A CA 1
ATOM 1422 C C . ASP A 1 199 ? 27.187 14.955 94.652 1.00 38.26 199 ASP A C 1
ATOM 1423 O O . ASP A 1 199 ? 27.720 13.827 94.740 1.00 33.83 199 ASP A O 1
ATOM 1428 N N . ALA A 1 200 ? 26.796 15.475 93.486 1.00 31.97 200 ALA A N 1
ATOM 1429 C CA . ALA A 1 200 ? 27.198 14.852 92.218 1.00 24.71 200 ALA A CA 1
ATOM 1430 C C . ALA A 1 200 ? 28.716 14.848 92.083 1.00 28.90 200 ALA A C 1
ATOM 1431 O O . ALA A 1 200 ? 29.312 13.842 91.683 1.00 31.74 200 ALA A O 1
ATOM 1433 N N . ASP A 1 201 ? 29.364 15.990 92.387 1.00 32.55 201 ASP A N 1
ATOM 1434 C CA . ASP A 1 201 ? 30.820 16.049 92.335 1.00 33.12 201 ASP A CA 1
ATOM 1435 C C . ASP A 1 201 ? 31.441 14.986 93.220 1.00 34.46 201 ASP A C 1
ATOM 1436 O O . ASP A 1 201 ? 32.372 14.282 92.804 1.00 36.82 201 ASP A O 1
ATOM 1441 N N . ARG A 1 202 ? 30.935 14.842 94.459 1.00 28.75 202 ARG A N 1
ATOM 1442 C CA . ARG A 1 202 ? 31.483 13.842 95.352 1.00 35.89 202 ARG A CA 1
ATOM 1443 C C . ARG A 1 202 ? 31.301 12.449 94.790 1.00 33.24 202 ARG A C 1
ATOM 1444 O O . ARG A 1 202 ? 32.127 11.567 95.045 1.00 38.01 202 ARG A O 1
ATOM 1452 N N . ALA A 1 203 ? 30.223 12.224 94.051 1.00 33.19 203 ALA A N 1
ATOM 1453 C CA . ALA A 1 203 ? 29.944 10.910 93.487 1.00 34.90 203 ALA A CA 1
ATOM 1454 C C . ALA A 1 203 ? 30.528 10.732 92.086 1.00 34.53 203 ALA A C 1
ATOM 1455 O O . ALA A 1 203 ? 30.355 9.660 91.485 1.00 31.70 203 ALA A O 1
ATOM 1457 N N . GLY A 1 204 ? 31.258 11.719 91.572 1.00 31.69 204 GLY A N 1
ATOM 1458 C CA . GLY A 1 204 ? 31.811 11.602 90.221 1.00 31.41 204 GLY A CA 1
ATOM 1459 C C . GLY A 1 204 ? 30.833 11.716 89.093 1.00 34.77 204 GLY A C 1
ATOM 1460 O O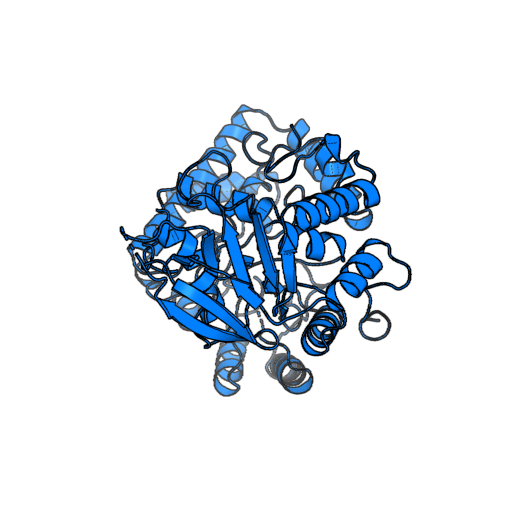 . GLY A 1 204 ? 31.113 11.236 87.992 1.00 32.63 204 GLY A O 1
ATOM 1461 N N . ILE A 1 205 ? 29.676 12.324 89.325 1.00 25.83 205 ILE A N 1
ATOM 1462 C CA . ILE A 1 205 ? 28.605 12.422 88.337 1.00 24.65 205 ILE A CA 1
ATOM 1463 C C . ILE A 1 205 ? 28.630 13.822 87.724 1.00 27.98 205 ILE A C 1
ATOM 1464 O O . ILE A 1 205 ? 28.435 14.817 88.464 1.00 27.81 205 ILE A O 1
ATOM 1469 N N . PRO A 1 206 ? 28.731 13.947 86.413 1.00 26.73 206 PRO A N 1
ATOM 1470 C CA . PRO A 1 206 ? 28.634 15.280 85.782 1.00 27.45 206 PRO A CA 1
ATOM 1471 C C . PRO A 1 206 ? 27.223 15.807 85.743 1.00 27.15 206 PRO A C 1
ATOM 1472 O O . PRO A 1 206 ? 26.265 15.044 85.591 1.00 26.10 206 PRO A O 1
ATOM 1476 N N . VAL A 1 207 ? 27.117 17.138 85.898 1.00 23.88 207 VAL A N 1
ATOM 1477 C CA . VAL A 1 207 ? 25.852 17.848 85.791 1.00 23.24 207 VAL A CA 1
ATOM 1478 C C . VAL A 1 207 ? 25.889 18.742 84.552 1.00 24.25 207 VAL A C 1
ATOM 1479 O O . VAL A 1 207 ? 26.813 19.557 84.376 1.00 28.14 207 VAL A O 1
ATOM 1483 N N . VAL A 1 208 ? 24.873 18.602 83.700 1.00 24.89 208 VAL A N 1
ATOM 1484 C CA . VAL A 1 208 ? 24.783 19.344 82.463 1.00 23.69 208 VAL A CA 1
ATOM 1485 C C . VAL A 1 208 ? 23.417 20.019 82.430 1.00 27.32 208 VAL A C 1
ATOM 1486 O O . VAL A 1 208 ? 22.579 19.801 83.290 1.00 26.75 208 VAL A O 1
ATOM 1490 N N . GLY A 1 209 ? 23.174 20.819 81.392 1.00 27.90 209 GLY A N 1
ATOM 1491 C CA . GLY A 1 209 ? 21.841 21.318 81.128 1.00 28.49 209 GLY A CA 1
ATOM 1492 C C . GLY A 1 209 ? 21.753 22.839 81.108 1.00 25.76 209 GLY A C 1
ATOM 1493 O O . GLY A 1 209 ? 22.664 23.537 80.611 1.00 28.04 209 GLY A O 1
ATOM 1494 N N . HIS A 1 210 ? 20.608 23.351 81.541 1.00 27.59 210 HIS A N 1
ATOM 1495 C CA . HIS A 1 210 ? 20.309 24.767 81.501 1.00 28.27 210 HIS A CA 1
ATOM 1496 C C . HIS A 1 210 ? 20.844 25.455 82.734 1.00 30.41 210 HIS A C 1
ATOM 1497 O O . HIS A 1 210 ? 20.593 24.990 83.834 1.00 28.75 210 HIS A O 1
ATOM 1504 N N . VAL A 1 211 ? 21.496 26.613 82.569 1.00 29.87 211 VAL A N 1
ATOM 1505 C CA . VAL A 1 211 ? 21.877 27.388 83.753 1.00 29.46 211 VAL A CA 1
ATOM 1506 C C . VAL A 1 211 ? 20.588 27.781 84.453 1.00 27.34 211 VAL A C 1
ATOM 1507 O O . VAL A 1 211 ? 19.763 28.472 83.854 1.00 30.11 211 VAL A O 1
ATOM 1511 N N . PRO A 1 212 ? 20.359 27.388 85.700 1.00 30.87 212 PRO A N 1
ATOM 1512 C CA . PRO A 1 212 ? 19.074 27.734 86.327 1.00 28.86 212 PRO A CA 1
ATOM 1513 C C . PRO A 1 212 ? 18.953 29.218 86.562 1.00 27.12 212 PRO A C 1
ATOM 1514 O O . PRO A 1 212 ? 19.930 29.918 86.809 1.00 30.77 212 PRO A O 1
ATOM 1518 N N . GLN A 1 213 ? 17.721 29.703 86.441 1.00 31.79 213 GLN A N 1
ATOM 1519 C CA . GLN A 1 213 ? 17.460 31.130 86.588 1.00 34.58 213 GLN A CA 1
ATOM 1520 C C . GLN A 1 213 ? 17.952 31.660 87.926 1.00 34.87 213 GLN A C 1
ATOM 1521 O O . GLN A 1 213 ? 18.407 32.819 88.006 1.00 35.50 213 GLN A O 1
ATOM 1527 N N . ALA A 1 214 ? 17.887 30.837 88.958 1.00 32.47 214 ALA A N 1
ATOM 1528 C CA . ALA A 1 214 ? 18.245 31.272 90.307 1.00 34.66 214 ALA A CA 1
ATOM 1529 C C . ALA A 1 214 ? 19.716 31.106 90.612 1.00 36.51 214 ALA A C 1
ATOM 1530 O O . ALA A 1 214 ? 20.111 31.263 91.772 1.00 37.02 214 ALA A O 1
ATOM 1532 N N . VAL A 1 215 ? 20.526 30.753 89.618 1.00 30.66 215 VAL A N 1
ATOM 1533 C CA . VAL A 1 215 ? 21.952 30.506 89.803 1.00 31.62 215 VAL A CA 1
ATOM 1534 C C . VAL A 1 215 ? 22.774 31.510 88.990 1.00 34.16 215 VAL A C 1
ATOM 1535 O O . VAL A 1 215 ? 22.546 31.694 87.777 1.00 34.25 215 VAL A O 1
ATOM 1539 N N . ARG A 1 216 ? 23.793 32.064 89.641 1.00 35.37 216 ARG A N 1
ATOM 1540 C CA . ARG A 1 216 ? 24.749 32.947 88.991 1.00 35.43 216 ARG A CA 1
ATOM 1541 C C . ARG A 1 216 ? 25.465 32.233 87.860 1.00 30.43 216 ARG A C 1
ATOM 1542 O O . ARG A 1 216 ? 25.857 31.068 87.955 1.00 32.60 216 ARG A O 1
ATOM 1550 N N . LEU A 1 217 ? 25.696 32.957 86.772 1.00 33.03 217 LEU A N 1
ATOM 1551 C CA . LEU A 1 217 ? 26.326 32.321 85.625 1.00 33.07 217 LEU A CA 1
ATOM 1552 C C . LEU A 1 217 ? 27.705 31.808 85.993 1.00 32.63 217 LEU A C 1
ATOM 1553 O O . LEU A 1 217 ? 28.092 30.704 85.592 1.00 34.37 217 LEU A O 1
ATOM 1558 N N . ASP A 1 218 ? 28.469 32.598 86.736 1.00 35.06 218 ASP A N 1
ATOM 1559 C CA . ASP A 1 218 ? 29.831 32.177 87.041 1.00 44.49 218 ASP A CA 1
ATOM 1560 C C . ASP A 1 218 ? 29.836 30.925 87.905 1.00 45.89 218 ASP A C 1
ATOM 1561 O O . ASP A 1 218 ? 30.699 30.065 87.741 1.00 38.31 218 ASP A O 1
ATOM 1566 N N . VAL A 1 219 ? 28.881 30.806 88.829 1.00 34.83 219 VAL A N 1
ATOM 1567 C CA . VAL A 1 219 ? 28.757 29.576 89.617 1.00 34.23 219 VAL A CA 1
ATOM 1568 C C . VAL A 1 219 ? 28.422 28.377 88.726 1.00 35.78 219 VAL A C 1
ATOM 1569 O O . VAL A 1 219 ? 28.989 27.278 88.868 1.00 32.87 219 VAL A O 1
ATOM 1573 N N . ALA A 1 220 ? 27.493 28.549 87.791 1.00 32.18 220 ALA A N 1
ATOM 1574 C CA . ALA A 1 220 ? 27.127 27.463 86.909 1.00 30.34 220 ALA A CA 1
ATOM 1575 C C . ALA A 1 220 ? 28.302 27.038 86.042 1.00 31.49 220 ALA A C 1
ATOM 1576 O O . ALA A 1 220 ? 28.527 25.836 85.828 1.00 33.03 220 ALA A O 1
ATOM 1578 N N . LEU A 1 221 ? 29.067 27.997 85.527 1.00 31.21 221 LEU A N 1
ATOM 1579 C CA . LEU A 1 221 ? 30.172 27.673 84.636 1.00 32.28 221 LEU A CA 1
ATOM 1580 C C . LEU A 1 221 ? 31.237 26.865 85.342 1.00 39.00 221 LEU A C 1
ATOM 1581 O O . LEU A 1 221 ? 31.850 25.985 84.738 1.00 38.75 221 LEU A O 1
ATOM 1586 N N . ARG A 1 222 ? 31.490 27.138 86.609 1.00 32.39 222 ARG A N 1
ATOM 1587 C CA . ARG A 1 222 ? 32.538 26.396 87.281 1.00 36.07 222 ARG A CA 1
ATOM 1588 C C . ARG A 1 222 ? 32.069 25.088 87.904 1.00 37.98 222 ARG A C 1
ATOM 1589 O O . ARG A 1 222 ? 32.916 24.308 88.331 1.00 39.30 222 ARG A O 1
ATOM 1597 N N . THR A 1 223 ? 30.769 24.819 87.969 1.00 33.55 223 THR A N 1
ATOM 1598 C CA . THR A 1 223 ? 30.276 23.585 88.584 1.00 27.98 223 THR A CA 1
ATOM 1599 C C . THR A 1 223 ? 29.659 22.619 87.583 1.00 32.13 223 THR A C 1
ATOM 1600 O O . THR A 1 223 ? 29.636 21.416 87.841 1.00 36.65 223 THR A O 1
ATOM 1604 N N . MET A 1 224 ? 29.181 23.091 86.442 1.00 29.46 224 MET A N 1
ATOM 1605 C CA . MET A 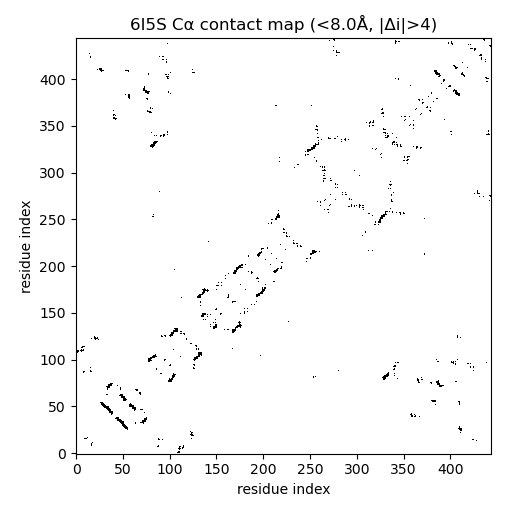1 224 ? 28.531 22.219 85.474 1.00 26.29 224 MET A CA 1
ATOM 1606 C C . MET A 1 224 ? 29.512 21.718 84.415 1.00 25.95 224 MET A C 1
ATOM 1607 O O . MET A 1 224 ? 30.362 22.463 83.922 1.00 26.22 224 MET A O 1
ATOM 1612 N N . ARG A 1 225 ? 29.375 20.450 84.058 1.00 27.25 225 ARG A N 1
ATOM 1613 C CA . ARG A 1 225 ? 30.269 19.877 83.062 1.00 26.45 225 ARG A CA 1
ATOM 1614 C C . ARG A 1 225 ? 30.052 20.531 81.701 1.00 2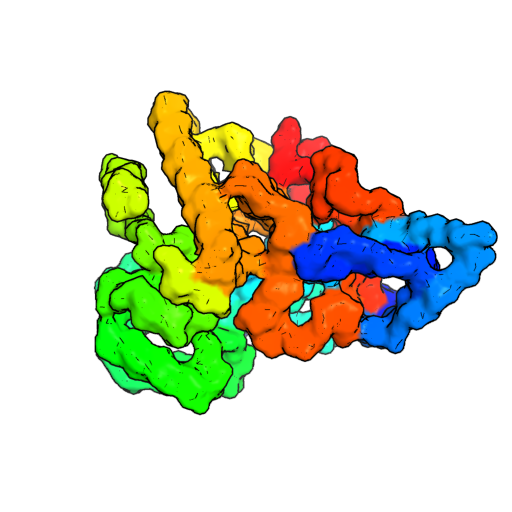4.82 225 ARG A C 1
ATOM 1615 O O . ARG A 1 225 ? 31.015 20.774 80.966 1.00 28.53 225 ARG A O 1
ATOM 1623 N N . SER A 1 226 ? 28.803 20.854 81.378 1.00 28.13 226 SER A N 1
ATOM 1624 C CA . SER A 1 226 ? 28.514 21.634 80.192 1.00 26.55 226 SER A CA 1
ATOM 1625 C C . SER A 1 226 ? 27.232 22.427 80.437 1.00 27.78 226 SER A C 1
ATOM 1626 O O . SER A 1 226 ? 26.402 22.067 81.272 1.00 27.07 226 SER A O 1
ATOM 1629 N N . THR A 1 227 ? 27.078 23.500 79.674 1.00 27.76 227 THR A N 1
ATOM 1630 C CA . THR A 1 227 ? 25.852 24.308 79.651 1.00 26.99 227 THR A CA 1
ATOM 1631 C C . THR A 1 227 ? 25.361 24.402 78.210 1.00 30.12 227 THR A C 1
ATOM 1632 O O . THR A 1 227 ? 26.161 24.404 77.249 1.00 27.96 227 THR A O 1
ATOM 1636 N N . GLU A 1 228 ? 24.030 24.382 78.072 1.00 24.76 228 GLU A N 1
ATOM 1637 C CA . GLU A 1 228 ? 23.379 24.226 76.781 1.00 26.07 228 GLU A CA 1
ATOM 1638 C C . GLU A 1 228 ? 22.665 25.513 76.356 1.00 25.64 228 GLU A C 1
ATOM 1639 O O . GLU A 1 228 ? 22.111 26.257 77.179 1.00 28.18 228 GLU A O 1
ATOM 1645 N N . HIS A 1 229 ? 22.623 25.695 75.050 1.00 26.34 229 HIS A N 1
ATOM 1646 C CA . HIS A 1 229 ? 21.789 26.686 74.355 1.00 26.12 229 HIS A CA 1
ATOM 1647 C C . HIS A 1 229 ? 22.239 28.118 74.579 1.00 25.34 229 HIS A C 1
ATOM 1648 O O . HIS A 1 229 ? 21.521 29.045 74.161 1.00 25.54 229 HIS A O 1
ATOM 1655 N N . LEU A 1 230 ? 23.417 28.346 75.163 1.00 28.45 230 LEU A N 1
ATOM 1656 C CA . LEU A 1 230 ? 23.871 29.668 75.610 1.00 29.45 230 LEU A CA 1
ATOM 1657 C C . LEU A 1 230 ? 22.991 30.256 76.718 1.00 29.71 230 LEU A C 1
ATOM 1658 O O . LEU A 1 230 ? 23.162 31.430 77.079 1.00 29.77 230 LEU A O 1
ATOM 1663 N N . TYR A 1 231 ? 22.084 29.476 77.330 1.00 28.21 231 TYR A N 1
ATOM 1664 C CA . TYR A 1 231 ? 21.309 30.050 78.408 1.00 30.55 231 TYR A CA 1
ATOM 1665 C C . TYR A 1 231 ? 22.265 30.422 79.526 1.00 32.55 231 TYR A C 1
ATOM 1666 O O . TYR A 1 231 ? 23.306 29.779 79.716 1.00 32.55 231 TYR A O 1
ATOM 1675 N N . GLY A 1 232 ? 21.943 31.506 80.205 1.00 31.03 232 GLY A N 1
ATOM 1676 C CA . GLY A 1 232 ? 22.903 32.093 81.136 1.00 32.19 232 GLY A CA 1
ATOM 1677 C C . GLY A 1 232 ? 23.620 33.282 80.539 1.00 30.28 232 GLY A C 1
ATOM 1678 O O . GLY A 1 232 ? 23.669 34.353 81.127 1.00 32.06 232 GLY A O 1
ATOM 1679 N N . PHE A 1 233 ? 24.202 33.095 79.356 1.00 30.67 233 PHE A N 1
ATOM 1680 C CA . PHE A 1 233 ? 24.684 34.246 78.585 1.00 35.63 233 PHE A CA 1
ATOM 1681 C C . PHE A 1 233 ? 23.513 35.046 78.022 1.00 34.37 233 PHE A C 1
ATOM 1682 O O . PHE A 1 233 ? 23.576 36.281 77.914 1.00 39.32 233 PHE A O 1
ATOM 1690 N N . VAL A 1 234 ? 22.463 34.351 77.610 1.00 31.70 234 VAL A N 1
ATOM 1691 C CA . VAL A 1 234 ? 21.196 34.959 77.224 1.00 33.71 234 VAL A CA 1
ATOM 1692 C C . VAL A 1 234 ? 20.098 34.238 77.977 1.00 33.85 234 VAL A C 1
ATOM 1693 O O . VAL A 1 234 ? 20.289 33.102 78.416 1.00 34.84 234 VAL A O 1
ATOM 1697 N N . PRO A 1 235 ? 18.942 34.853 78.117 1.00 35.98 235 PRO A N 1
ATOM 1698 C CA . PRO A 1 235 ? 17.853 34.211 78.834 1.00 34.58 235 PRO A CA 1
ATOM 1699 C C . PRO A 1 235 ? 17.172 33.143 77.991 1.00 35.49 235 PRO A C 1
ATOM 1700 O O . PRO A 1 235 ? 17.146 33.192 76.763 1.00 36.73 235 PRO A O 1
ATOM 1704 N N . ASN A 1 236 ? 16.593 32.172 78.681 1.00 35.57 236 ASN A N 1
ATOM 1705 C CA . ASN A 1 236 ? 15.720 31.209 78.026 1.00 34.37 236 ASN A CA 1
ATOM 1706 C C . ASN A 1 236 ? 14.393 31.905 77.733 1.00 33.87 236 ASN A C 1
ATOM 1707 O O . ASN A 1 236 ? 13.449 31.875 78.546 1.00 32.82 236 ASN A O 1
ATOM 1712 N N . VAL A 1 237 ? 14.349 32.622 76.608 1.00 33.78 237 VAL A N 1
ATOM 1713 C CA . VAL A 1 237 ? 13.159 33.391 76.258 1.00 37.70 237 VAL A CA 1
ATOM 1714 C C . VAL A 1 237 ? 11.971 32.502 75.931 1.00 30.27 237 VAL A C 1
ATOM 1715 O O . VAL A 1 237 ? 10.833 32.976 75.896 1.00 37.46 237 VAL A O 1
ATOM 1719 N N . PHE A 1 238 ? 12.182 31.190 75.770 1.00 34.09 238 PHE A N 1
ATOM 1720 C CA . PHE A 1 238 ? 11.048 30.324 75.458 1.00 35.33 238 PHE A CA 1
ATOM 1721 C C . PHE A 1 238 ? 10.190 30.069 76.683 1.00 41.67 238 PHE A C 1
ATOM 1722 O O . PHE A 1 238 ? 9.066 29.589 76.528 1.00 43.23 238 PHE A O 1
ATOM 1730 N N . ARG A 1 239 ? 10.644 30.533 77.856 1.00 36.66 239 ARG A N 1
ATOM 1731 C CA . ARG A 1 239 ? 9.803 30.576 79.058 1.00 36.97 239 ARG A CA 1
ATOM 1732 C C . ARG A 1 239 ? 8.836 31.741 79.044 1.00 38.35 239 ARG A C 1
ATOM 1733 O O . ARG A 1 239 ? 7.960 31.787 79.908 1.00 50.75 239 ARG A O 1
ATOM 1741 N N . LEU A 1 240 ? 8.964 32.659 78.082 1.00 41.19 240 LEU A N 1
ATOM 1742 C CA . LEU A 1 240 ? 8.109 33.848 78.017 1.00 45.66 240 LEU A CA 1
ATOM 1743 C C . LEU A 1 240 ? 6.980 33.633 77.025 1.00 48.36 240 LEU A C 1
ATOM 1744 O O . LEU A 1 240 ? 7.058 32.750 76.165 1.00 55.44 240 LEU A O 1
ATOM 1749 N N . PRO A 1 241 ? 5.921 34.454 77.098 1.00 51.01 241 PRO A N 1
ATOM 1750 C CA . PRO A 1 241 ? 4.904 34.448 76.033 1.00 60.19 241 PRO A CA 1
ATOM 1751 C C . PRO A 1 241 ? 5.520 34.673 74.657 1.00 59.57 241 PRO A C 1
ATOM 1752 O O . PRO A 1 241 ? 6.484 35.434 74.493 1.00 58.09 241 PRO A O 1
ATOM 1756 N N . ALA A 1 242 ? 4.933 34.015 73.652 1.00 59.64 242 ALA A N 1
ATOM 1757 C CA . ALA A 1 242 ? 5.492 34.064 72.301 1.00 60.18 242 ALA A CA 1
ATOM 1758 C C . ALA A 1 242 ? 5.701 35.489 71.797 1.00 64.45 242 ALA A C 1
ATOM 1759 O O . ALA A 1 242 ? 6.679 35.759 71.090 1.00 65.78 242 ALA A O 1
ATOM 1761 N N . ALA A 1 243 ? 4.817 36.419 72.166 1.00 65.38 243 ALA A N 1
ATOM 1762 C CA . ALA A 1 243 ? 4.863 37.764 71.605 1.00 63.89 243 ALA A CA 1
ATOM 1763 C C . ALA A 1 243 ? 5.999 38.601 72.174 1.00 69.33 243 ALA A C 1
ATOM 1764 O O . ALA A 1 243 ? 6.351 39.626 71.588 1.00 73.10 243 ALA A O 1
ATOM 1766 N N . GLU A 1 244 ? 6.577 38.193 73.300 1.00 63.63 244 GLU A N 1
ATOM 1767 C CA . GLU A 1 244 ? 7.661 38.934 73.920 1.00 55.90 244 GLU A CA 1
ATOM 1768 C C . GLU A 1 244 ? 9.022 38.296 73.723 1.00 53.31 244 GLU A C 1
ATOM 1769 O O . GLU A 1 244 ? 10.018 38.943 74.061 1.00 50.74 244 GLU A O 1
ATOM 1775 N N . ARG A 1 245 ? 9.093 37.054 73.199 1.00 43.99 245 ARG A N 1
ATOM 1776 C CA . ARG A 1 245 ? 10.332 36.280 73.252 1.00 54.96 245 ARG A CA 1
ATOM 1777 C C . ARG A 1 245 ? 11.480 36.969 72.537 1.00 38.03 245 ARG A C 1
ATOM 1778 O O . ARG A 1 245 ? 12.608 36.995 73.037 1.00 45.42 245 ARG A O 1
ATOM 1786 N N . TRP A 1 246 ? 11.246 37.437 71.315 1.00 35.74 246 TRP A N 1
ATOM 1787 C CA . TRP A 1 246 ? 12.357 37.904 70.499 1.00 41.39 246 TRP A CA 1
ATOM 1788 C C . TRP A 1 246 ? 12.745 39.334 70.857 1.00 37.82 246 TRP A C 1
ATOM 1789 O O . TRP A 1 246 ? 13.932 39.681 70.781 1.00 39.72 246 TRP A O 1
ATOM 1800 N N . ASP A 1 247 ? 11.770 40.150 71.292 1.00 42.00 247 ASP A N 1
ATOM 1801 C CA . ASP A 1 247 ? 12.075 41.421 71.943 1.00 41.75 247 ASP A CA 1
ATOM 1802 C C . ASP A 1 247 ? 12.958 41.212 73.174 1.00 40.24 247 ASP A C 1
ATOM 1803 O O . ASP A 1 247 ? 13.900 41.969 73.416 1.00 43.73 247 ASP A O 1
ATOM 1808 N N . ALA A 1 248 ? 12.638 40.220 73.997 1.00 41.96 248 ALA A N 1
ATOM 1809 C CA . ALA A 1 248 ? 13.446 39.940 75.176 1.00 41.83 248 ALA A CA 1
ATOM 1810 C C . ALA A 1 248 ? 14.852 39.492 74.785 1.00 40.99 248 ALA A C 1
ATOM 1811 O O . ALA A 1 248 ? 15.842 39.872 75.413 1.00 40.54 248 ALA A O 1
ATOM 1813 N N . LEU A 1 249 ? 14.968 38.691 73.747 1.00 41.32 249 LEU A N 1
ATOM 1814 C CA . LEU A 1 249 ? 16.302 38.298 73.311 1.00 32.75 249 LEU A CA 1
ATOM 1815 C C . LEU A 1 249 ? 17.034 39.517 72.751 1.00 37.12 249 LEU A C 1
ATOM 1816 O O . LEU A 1 249 ? 18.204 39.743 73.074 1.00 39.91 249 LEU A O 1
ATOM 1821 N N . ALA A 1 250 ? 16.354 40.327 71.921 1.00 37.51 250 ALA A N 1
ATOM 1822 C CA . ALA A 1 250 ? 16.970 41.554 71.427 1.00 40.18 250 ALA A CA 1
ATOM 1823 C C . ALA A 1 250 ? 17.468 42.438 72.569 1.00 45.08 250 ALA A C 1
ATOM 1824 O O . ALA A 1 250 ? 18.570 42.980 72.503 1.00 41.97 250 ALA A O 1
ATOM 1826 N N . ASP A 1 251 ? 16.664 42.590 73.627 1.00 42.80 251 ASP A N 1
ATOM 1827 C CA . ASP A 1 251 ? 17.068 43.396 74.772 1.00 45.97 251 ASP A CA 1
ATOM 1828 C C . ASP A 1 251 ? 18.289 42.801 75.461 1.00 49.22 251 ASP A C 1
ATOM 1829 O O . ASP A 1 251 ? 19.203 43.535 75.868 1.00 50.96 251 ASP A O 1
ATOM 1834 N N . ALA A 1 252 ? 18.305 41.476 75.636 1.00 43.17 252 ALA A N 1
ATOM 1835 C CA . ALA A 1 252 ? 19.444 40.821 76.259 1.00 42.74 252 ALA A CA 1
ATOM 1836 C C . ALA A 1 252 ? 20.716 41.072 75.462 1.00 48.82 252 ALA A C 1
ATOM 1837 O O . ALA A 1 252 ? 21.777 41.373 76.022 1.00 50.67 252 ALA A O 1
ATOM 1839 N N . LEU A 1 253 ? 20.632 40.948 74.141 1.00 46.19 253 LEU A N 1
ATOM 1840 C CA . LEU A 1 253 ? 21.822 41.134 73.329 1.00 45.02 253 LEU A CA 1
ATOM 1841 C C . LEU A 1 253 ? 22.233 42.597 73.305 1.00 61.52 253 LEU A C 1
ATOM 1842 O O . LEU A 1 253 ? 23.427 42.902 73.312 1.00 48.66 253 LEU A O 1
ATOM 1847 N N . ARG A 1 254 ? 21.254 43.505 73.298 1.00 79.69 254 ARG A N 1
ATOM 1848 C CA . ARG A 1 254 ? 21.544 44.930 73.418 1.00 72.99 254 ARG A CA 1
ATOM 1849 C C . ARG A 1 254 ? 22.441 45.186 74.620 1.00 63.78 254 ARG A C 1
ATOM 1850 O O . ARG A 1 254 ? 23.392 45.969 74.536 1.00 64.48 254 ARG A O 1
ATOM 1858 N N . HIS A 1 255 ? 22.179 44.507 75.748 1.00 65.08 255 HIS A N 1
ATOM 1859 C CA . HIS A 1 255 ? 22.965 44.696 76.965 1.00 68.74 255 HIS A CA 1
ATOM 1860 C C . HIS A 1 255 ? 24.107 43.695 77.092 1.00 70.17 255 HIS A C 1
ATOM 1861 O O . HIS A 1 255 ? 24.505 43.357 78.210 1.00 66.67 255 HIS A O 1
ATOM 1868 N N . HIS A 1 256 ? 24.661 43.227 75.977 1.00 88.34 256 HIS A N 1
ATOM 1869 C CA . HIS A 1 256 ? 25.725 42.234 76.009 1.00 78.91 256 HIS A CA 1
ATOM 1870 C C . HIS A 1 256 ? 26.971 42.764 75.314 1.00 57.26 256 HIS A C 1
ATOM 1871 O O . HIS A 1 256 ? 26.878 43.408 74.262 1.00 69.21 256 HIS A O 1
ATOM 1878 N N . LEU A 1 261 ? 32.782 36.888 79.156 1.00 56.96 261 LEU A N 1
ATOM 1879 C CA . LEU A 1 261 ? 32.984 35.632 78.433 1.00 51.23 261 LEU A CA 1
ATOM 1880 C C . LEU A 1 261 ? 34.218 34.846 78.893 1.00 66.67 261 LEU A C 1
ATOM 1881 O O . LEU A 1 261 ? 34.233 33.625 78.804 1.00 58.64 261 LEU A O 1
ATOM 1886 N N . ALA A 1 262 ? 35.266 35.541 79.351 1.00 74.36 262 ALA A N 1
ATOM 1887 C CA . ALA A 1 262 ? 36.469 34.853 79.821 1.00 73.31 262 ALA A CA 1
ATOM 1888 C C . ALA A 1 262 ? 36.191 33.943 81.014 1.00 67.39 262 ALA A C 1
ATOM 1889 O O . ALA A 1 262 ? 37.007 33.065 81.319 1.00 61.11 262 ALA A O 1
ATOM 1891 N N . GLU A 1 263 ? 35.070 34.142 81.709 1.00 71.95 263 GLU A N 1
ATOM 1892 C CA . GLU A 1 263 ? 34.661 33.184 82.723 1.00 54.72 263 GLU A CA 1
ATOM 1893 C C . GLU A 1 263 ? 34.402 31.809 82.114 1.00 45.66 263 GLU A C 1
ATOM 1894 O O . GLU A 1 263 ? 34.392 30.811 82.837 1.00 46.08 263 GLU A O 1
ATOM 1900 N N . ALA A 1 264 ? 34.216 31.727 80.804 1.00 40.16 264 ALA A N 1
ATOM 1901 C CA . ALA A 1 264 ? 33.913 30.444 80.185 1.00 38.31 264 ALA A CA 1
ATOM 1902 C C . ALA A 1 264 ? 35.150 29.689 79.715 1.00 40.46 264 ALA A C 1
ATOM 1903 O O . ALA A 1 264 ? 35.009 28.597 79.156 1.00 34.19 264 ALA A O 1
ATOM 1905 N N . ALA A 1 265 ? 36.349 30.209 79.948 1.00 42.67 265 ALA A N 1
ATOM 1906 C CA . ALA A 1 265 ? 37.537 29.520 79.459 1.00 43.84 265 ALA A CA 1
ATOM 1907 C C . ALA A 1 265 ? 37.653 28.148 80.092 1.00 43.88 265 ALA A C 1
ATOM 1908 O O . ALA A 1 265 ? 37.535 28.004 81.304 1.00 38.87 265 ALA A O 1
ATOM 1910 N N . GLY A 1 266 ? 37.854 27.128 79.252 1.00 42.38 266 GLY A N 1
ATOM 1911 C CA . GLY A 1 266 ? 37.926 25.757 79.677 1.00 34.78 266 GLY A CA 1
ATOM 1912 C C . GLY A 1 266 ? 36.612 25.055 79.867 1.00 35.21 266 GLY A C 1
ATOM 1913 O O . GLY A 1 266 ? 36.613 23.852 80.125 1.00 37.89 266 GLY A O 1
ATOM 1914 N N . HIS A 1 267 ? 35.495 25.738 79.735 1.00 27.51 267 HIS A N 1
ATOM 1915 C CA A HIS A 1 267 ? 34.164 25.178 79.981 0.46 27.62 267 HIS A CA 1
ATOM 1916 C CA B HIS A 1 267 ? 34.217 25.102 79.972 0.54 28.12 267 HIS A CA 1
ATOM 1917 C C . HIS A 1 267 ? 33.527 24.740 78.659 1.00 29.38 267 HIS A C 1
ATOM 1918 O O . HIS A 1 267 ? 33.693 25.411 77.633 1.00 31.93 267 HIS A O 1
ATOM 1931 N N . PHE A 1 268 ? 32.763 23.638 78.703 1.00 27.21 268 PHE A N 1
ATOM 1932 C CA . PHE A 1 268 ? 32.109 23.084 77.530 1.00 25.25 268 PHE A CA 1
ATOM 1933 C C . PHE A 1 268 ? 30.788 23.796 77.327 1.00 29.99 268 PHE A C 1
ATOM 1934 O O . PHE A 1 268 ? 29.973 23.847 78.249 1.00 26.48 268 PHE A O 1
ATOM 1942 N N . VAL A 1 269 ? 30.580 24.316 76.111 1.00 28.18 269 VAL A N 1
ATOM 1943 C CA . VAL A 1 269 ? 29.403 25.092 75.733 1.00 24.67 269 VAL A CA 1
ATOM 1944 C C . VAL A 1 269 ? 28.792 24.453 74.487 1.00 27.17 269 VAL A C 1
ATOM 1945 O O . VAL A 1 269 ? 29.475 24.316 73.490 1.00 26.54 269 VAL A O 1
ATOM 1949 N N . CYS A 1 270 ? 27.514 24.089 74.547 1.00 26.04 270 CYS A N 1
ATOM 1950 C CA . CYS A 1 270 ? 26.789 23.459 73.443 1.00 26.55 270 CYS A CA 1
ATOM 1951 C C . CYS A 1 270 ? 25.667 24.405 73.031 1.00 29.83 270 CYS A C 1
ATOM 1952 O O . CYS A 1 270 ? 24.578 24.368 73.600 1.00 29.80 270 CYS A O 1
ATOM 1955 N N . PRO A 1 271 ? 25.887 25.273 72.030 1.00 26.99 271 PRO A N 1
ATOM 1956 C CA . PRO A 1 271 ? 24.924 26.369 71.786 1.00 25.90 271 PRO A CA 1
ATOM 1957 C C . PRO A 1 271 ? 23.662 25.975 71.033 1.00 26.34 271 PRO A C 1
ATOM 1958 O O . PRO A 1 271 ? 22.692 26.746 71.048 1.00 26.29 271 PRO A O 1
ATOM 1962 N N . THR A 1 272 ? 23.651 24.827 70.358 1.00 26.37 272 THR A N 1
ATOM 1963 C CA . THR A 1 272 ? 22.529 24.357 69.546 1.00 24.39 272 THR A CA 1
ATOM 1964 C C . THR A 1 272 ? 21.944 25.475 68.700 1.00 28.09 272 THR A C 1
ATOM 1965 O O . THR A 1 272 ? 20.752 25.756 68.725 1.00 26.73 272 THR A O 1
ATOM 1969 N N . LEU A 1 273 ? 22.803 26.036 67.842 1.00 24.08 273 LEU A N 1
ATOM 1970 C CA . LEU A 1 273 ? 22.366 27.175 67.027 1.00 28.24 273 LEU A CA 1
ATOM 1971 C C . LEU A 1 273 ? 21.287 26.749 66.038 1.00 24.57 273 LEU A C 1
ATOM 1972 O O . LEU A 1 273 ? 20.343 27.517 65.750 1.00 25.80 273 LEU A O 1
ATOM 1977 N N . VAL A 1 274 ? 21.418 25.534 65.498 1.00 25.19 274 VAL A N 1
ATOM 1978 C CA . VAL A 1 274 ? 20.415 25.013 64.550 1.00 28.26 274 VAL A CA 1
ATOM 1979 C C . VAL A 1 274 ? 19.028 24.975 65.167 1.00 25.41 274 VAL A C 1
ATOM 1980 O O . VAL A 1 274 ? 18.026 25.203 64.468 1.00 24.52 274 VAL A O 1
ATOM 1984 N N . ALA A 1 275 ? 18.937 24.691 66.467 1.00 27.00 275 ALA A N 1
ATOM 1985 C CA . ALA A 1 275 ? 17.633 24.680 67.148 1.00 25.74 275 ALA A CA 1
ATOM 1986 C C . ALA A 1 275 ? 17.087 26.088 67.397 1.00 26.85 275 ALA A C 1
ATOM 1987 O O . ALA A 1 275 ? 15.883 26.337 67.223 1.00 24.81 275 ALA A O 1
ATOM 1989 N N . TRP A 1 276 ? 17.932 27.009 67.856 1.00 26.13 276 TRP A N 1
ATOM 1990 C CA . TRP A 1 276 ? 17.541 28.433 67.888 1.00 28.21 276 TRP A CA 1
ATOM 1991 C C . TRP A 1 276 ? 16.984 28.894 66.540 1.00 26.31 276 TRP A C 1
ATOM 1992 O O . TRP A 1 276 ? 15.938 29.542 66.470 1.00 27.04 276 TRP A O 1
ATOM 2003 N N . ARG A 1 277 ? 17.711 28.593 65.467 1.00 26.63 277 ARG A N 1
ATOM 2004 C CA . ARG A 1 277 ? 17.296 28.982 64.116 1.00 27.58 277 ARG A CA 1
ATOM 2005 C C . ARG A 1 277 ? 15.925 28.413 63.785 1.00 27.84 277 ARG A C 1
ATOM 2006 O O . ARG A 1 277 ? 15.051 29.102 63.284 1.00 27.12 277 ARG A O 1
ATOM 2014 N N . ALA A 1 278 ? 15.715 27.127 64.060 1.00 28.93 278 ALA A N 1
ATOM 2015 C CA . ALA A 1 278 ? 14.411 26.544 63.754 1.00 27.52 278 ALA A CA 1
ATOM 2016 C C . ALA A 1 278 ? 13.285 27.141 64.583 1.00 32.42 278 ALA A C 1
ATOM 2017 O O . ALA A 1 278 ? 12.169 27.286 64.079 1.00 36.97 278 ALA A O 1
ATOM 2019 N N . ARG A 1 279 ? 13.538 27.551 65.840 1.00 29.90 279 ARG A N 1
ATOM 2020 C CA A ARG A 1 279 ? 12.484 28.144 66.666 0.59 26.81 279 ARG A CA 1
ATOM 2021 C CA B ARG A 1 279 ? 12.455 28.122 66.640 0.41 29.89 279 ARG A CA 1
ATOM 2022 C C . ARG A 1 279 ? 12.025 29.513 66.181 1.00 32.88 279 ARG A C 1
ATOM 2023 O O . ARG A 1 279 ? 10.946 29.975 66.583 1.00 33.92 279 ARG A O 1
ATOM 2038 N N . THR A 1 280 ? 12.833 30.204 65.364 1.00 31.63 280 THR A N 1
ATOM 2039 C CA . THR A 1 280 ? 12.476 31.556 64.916 1.00 32.48 280 THR A CA 1
ATOM 2040 C C . THR A 1 280 ? 11.317 31.542 63.944 1.00 39.65 280 THR A C 1
ATOM 2041 O O . THR A 1 280 ? 10.612 32.550 63.819 1.00 35.77 280 THR A O 1
ATOM 2045 N N . GLY A 1 281 ? 11.123 30.432 63.239 1.00 34.65 281 GLY A N 1
ATOM 2046 C CA . GLY A 1 281 ? 10.165 30.404 62.155 1.00 41.27 281 GLY A CA 1
ATOM 2047 C C . GLY A 1 281 ? 10.701 30.903 60.832 1.00 36.47 281 GLY A C 1
ATOM 2048 O O . GLY A 1 281 ? 9.943 30.948 59.858 1.00 38.30 281 GLY A O 1
ATOM 2049 N N . GLU A 1 282 ? 11.985 31.245 60.763 1.00 32.99 282 GLU A N 1
ATOM 2050 C CA . GLU A 1 282 ? 12.623 31.613 59.502 1.00 37.40 282 GLU A CA 1
ATOM 2051 C C . GLU A 1 282 ? 12.682 30.395 58.573 1.00 35.63 282 GLU A C 1
ATOM 2052 O O . GLU A 1 282 ? 12.593 29.228 59.004 1.00 39.13 282 GLU A O 1
ATOM 2058 N N . ARG A 1 283 ? 12.879 30.673 57.299 1.00 37.47 283 ARG A N 1
ATOM 2059 C CA . ARG A 1 283 ? 12.858 29.607 56.310 1.00 42.76 283 ARG A CA 1
ATOM 2060 C C . ARG A 1 283 ? 14.170 29.452 55.555 1.00 45.16 283 ARG A C 1
ATOM 2061 O O . ARG A 1 283 ? 14.378 28.415 54.914 1.00 43.30 283 ARG A O 1
ATOM 2069 N N . ARG A 1 284 ? 15.072 30.425 55.636 1.00 37.40 284 ARG A N 1
ATOM 2070 C CA . ARG A 1 284 ? 16.283 30.387 54.818 1.00 44.25 284 ARG A CA 1
ATOM 2071 C C . ARG A 1 284 ? 17.146 29.157 55.133 1.00 50.20 284 ARG A C 1
ATOM 2072 O O . ARG A 1 284 ? 17.597 28.452 54.217 1.00 34.87 284 ARG A O 1
ATOM 2080 N N . PHE A 1 285 ? 17.415 28.893 56.428 1.00 34.45 285 PHE A N 1
ATOM 2081 C CA . PHE A 1 285 ? 18.265 27.769 56.799 1.00 36.62 285 PHE A CA 1
ATOM 2082 C C . PHE A 1 285 ? 17.495 26.560 57.300 1.00 38.47 285 PHE A C 1
ATOM 2083 O O . PHE A 1 285 ? 18.004 25.445 57.184 1.00 34.01 285 PHE A O 1
ATOM 2091 N N . THR A 1 286 ? 16.303 26.754 57.871 1.00 34.54 286 THR A N 1
ATOM 2092 C CA . THR A 1 286 ? 15.537 25.637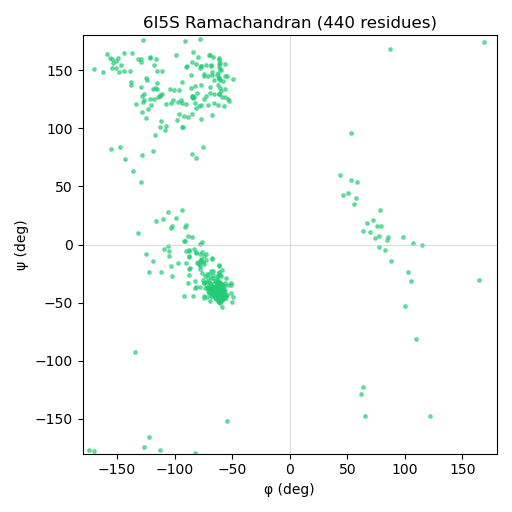 58.435 1.00 32.59 286 THR A CA 1
ATOM 2093 C C . THR A 1 286 ? 14.768 24.906 57.345 1.00 30.21 286 THR A C 1
ATOM 2094 O O . THR A 1 286 ? 14.606 23.672 57.415 1.00 32.02 286 THR A O 1
ATOM 2098 N N . ARG A 1 287 ? 14.249 25.671 56.387 1.00 33.55 287 ARG A N 1
ATOM 2099 C CA . ARG A 1 287 ? 13.562 25.175 55.203 1.00 36.15 287 ARG A CA 1
ATOM 2100 C C . ARG A 1 287 ? 12.424 24.215 55.557 1.00 40.93 287 ARG A C 1
ATOM 2101 O O . ARG A 1 287 ? 12.368 23.089 55.068 1.00 42.03 287 ARG A O 1
ATOM 2109 N N . PRO A 1 288 ? 11.487 24.650 56.391 1.00 40.50 288 PRO A N 1
ATOM 2110 C CA . PRO A 1 288 ? 10.313 23.816 56.618 1.00 34.56 288 PRO A CA 1
ATOM 2111 C C . PRO A 1 288 ? 9.607 23.561 55.289 1.00 35.27 288 PRO A C 1
ATOM 2112 O O . PRO A 1 288 ? 9.493 24.444 54.443 1.00 42.40 288 PRO A O 1
ATOM 2116 N N . SER A 1 289 ? 9.115 22.342 55.118 1.00 37.51 289 SER A N 1
ATOM 2117 C CA . SER A 1 289 ? 8.481 21.969 53.868 1.00 43.97 289 SER A CA 1
ATOM 2118 C C . SER A 1 289 ? 7.582 20.777 54.126 1.00 51.03 289 SER A C 1
ATOM 2119 O O . SER A 1 289 ? 7.706 20.086 55.141 1.00 39.53 289 SER A O 1
ATOM 2122 N N . ARG A 1 290 ? 6.693 20.531 53.168 1.00 47.52 290 ARG A N 1
ATOM 2123 C CA . ARG A 1 290 ? 5.878 19.320 53.199 1.00 49.76 290 ARG A CA 1
ATOM 2124 C C . ARG A 1 290 ? 6.750 18.077 53.168 1.00 42.20 290 ARG A C 1
ATOM 2125 O O . ARG A 1 290 ? 6.410 17.064 53.782 1.00 41.05 290 ARG A O 1
ATOM 2133 N N . ALA A 1 291 ? 7.876 18.124 52.458 1.00 42.17 291 ALA A N 1
ATOM 2134 C CA . ALA A 1 291 ? 8.705 16.925 52.373 1.00 43.29 291 ALA A CA 1
ATOM 2135 C C . ALA A 1 291 ? 9.319 16.598 53.726 1.00 38.76 291 ALA A C 1
ATOM 2136 O O . ALA A 1 291 ? 9.324 15.438 54.140 1.00 39.43 291 ALA A O 1
ATOM 2138 N N . VAL A 1 292 ? 9.791 17.623 54.468 1.00 39.88 292 VAL A N 1
ATOM 2139 C CA . VAL A 1 292 ? 10.378 17.345 55.773 1.00 37.07 292 VAL A CA 1
ATOM 2140 C C . VAL A 1 292 ? 9.309 16.889 56.754 1.00 33.16 292 VAL A C 1
ATOM 2141 O O . VAL A 1 292 ? 9.545 15.997 57.568 1.00 35.55 292 VAL A O 1
ATOM 2145 N N . LEU A 1 293 ? 8.112 17.473 56.692 1.00 35.72 293 LEU A N 1
ATOM 2146 C CA . LEU A 1 293 ? 7.032 16.979 57.541 1.00 42.12 293 LEU A CA 1
ATOM 2147 C C . LEU A 1 293 ? 6.691 15.527 57.243 1.00 40.24 293 LEU A C 1
ATOM 2148 O O . LEU A 1 293 ? 6.356 14.769 58.158 1.00 41.39 293 LEU A O 1
ATOM 2153 N N . GLN A 1 294 ? 6.705 15.128 55.966 1.00 37.47 294 GLN A N 1
ATOM 2154 C CA . GLN A 1 294 ? 6.459 13.733 55.640 1.00 43.49 294 GLN A CA 1
ATOM 2155 C C . GLN A 1 294 ? 7.525 12.842 56.266 1.00 38.33 294 GLN A C 1
ATOM 2156 O O . GLN A 1 294 ? 7.244 11.694 56.651 1.00 44.32 294 GLN A O 1
ATOM 2162 N N . ALA A 1 295 ? 8.744 13.367 56.405 1.00 40.55 295 ALA A N 1
ATOM 2163 C CA . ALA A 1 295 ? 9.860 12.583 56.912 1.00 42.11 295 ALA A CA 1
ATOM 2164 C C . ALA A 1 295 ? 9.851 12.469 58.428 1.00 39.52 295 ALA A C 1
ATOM 2165 O O . ALA A 1 295 ? 10.488 11.550 58.969 1.00 36.90 295 ALA A O 1
ATOM 2167 N N . ALA A 1 296 ? 9.084 13.317 59.092 1.00 34.02 296 ALA A N 1
ATOM 2168 C CA . ALA A 1 296 ? 8.959 13.293 60.536 1.00 39.25 296 ALA A CA 1
ATOM 2169 C C . ALA A 1 296 ? 8.238 12.025 60.964 1.00 49.66 296 ALA A C 1
ATOM 2170 O O . ALA A 1 296 ? 7.368 11.515 60.262 1.00 39.56 296 ALA A O 1
ATOM 2172 N N . THR A 1 297 ? 8.588 11.541 62.145 1.00 39.57 297 THR A N 1
ATOM 2173 C CA . THR A 1 297 ? 7.927 10.375 62.700 1.00 45.90 297 THR A CA 1
ATOM 2174 C C . THR A 1 297 ? 6.479 10.704 63.065 1.00 39.78 297 THR A C 1
ATOM 2175 O O . THR A 1 297 ? 6.149 11.849 63.383 1.00 38.75 297 THR A O 1
ATOM 2179 N N . PRO A 1 298 ? 5.608 9.701 63.086 1.00 49.22 298 PRO A N 1
ATOM 2180 C CA . PRO A 1 298 ? 4.188 9.999 63.312 1.00 49.27 298 PRO A CA 1
ATOM 2181 C C . PRO A 1 298 ? 3.929 10.748 64.610 1.00 49.21 298 PRO A C 1
ATOM 2182 O O . PRO A 1 298 ? 3.088 11.661 64.637 1.00 48.43 298 PRO A O 1
ATOM 2186 N N . SER A 1 299 ? 4.684 10.444 65.672 1.00 40.43 299 SER A N 1
ATOM 2187 C CA . SER A 1 299 ? 4.459 11.106 66.953 1.00 52.41 299 SER A CA 1
ATOM 2188 C C . SER A 1 299 ? 4.845 12.580 66.909 1.00 44.64 299 SER A C 1
ATOM 2189 O O . SER A 1 299 ? 4.315 13.373 67.682 1.00 37.93 299 SER A O 1
ATOM 2192 N N . ARG A 1 300 ? 5.804 12.952 66.062 1.00 35.50 300 ARG A N 1
ATOM 2193 C CA . ARG A 1 300 ? 6.244 14.325 65.976 1.00 33.92 300 ARG A CA 1
ATOM 2194 C C . ARG A 1 300 ? 5.425 15.179 65.019 1.00 34.93 300 ARG A C 1
ATOM 2195 O O . ARG A 1 300 ? 5.468 16.398 65.139 1.00 33.74 300 ARG A O 1
ATOM 2203 N N . ARG A 1 301 ? 4.697 14.576 64.083 1.00 39.87 301 ARG A N 1
ATOM 2204 C CA . ARG A 1 301 ? 4.121 15.348 62.989 1.00 37.64 301 ARG A CA 1
ATOM 2205 C C . ARG A 1 301 ? 3.157 16.423 63.484 1.00 39.88 301 ARG A C 1
ATOM 2206 O O . ARG A 1 301 ? 3.139 17.513 62.888 1.00 36.32 301 ARG A O 1
ATOM 2214 N N . PRO A 1 302 ? 2.349 16.211 64.534 1.00 36.02 302 PRO A N 1
ATOM 2215 C CA . PRO A 1 302 ? 1.438 17.307 64.961 1.00 33.40 302 PRO A CA 1
ATOM 2216 C C . PRO A 1 302 ? 2.176 18.552 65.419 1.00 34.23 302 PRO A C 1
ATOM 2217 O O . PRO A 1 302 ? 1.847 19.654 64.978 1.00 32.43 302 PRO A O 1
ATOM 2221 N N . ALA A 1 303 ? 3.204 18.403 66.255 1.00 35.19 303 ALA A N 1
ATOM 2222 C CA . ALA A 1 303 ? 3.967 19.557 66.717 1.00 32.91 303 ALA A CA 1
ATOM 2223 C C . ALA A 1 303 ? 4.712 20.200 65.569 1.00 32.78 303 ALA A C 1
ATOM 2224 O O . ALA A 1 303 ? 4.795 21.429 65.474 1.00 31.77 303 ALA A O 1
ATOM 2226 N N . TRP A 1 304 ? 5.247 19.385 64.665 1.00 31.32 304 TRP A N 1
ATOM 2227 C CA . TRP A 1 304 ? 5.967 19.958 63.535 1.00 32.84 304 TRP A CA 1
ATOM 2228 C C . TRP A 1 304 ? 5.016 20.697 62.609 1.00 30.76 304 TRP A C 1
ATOM 2229 O O . TRP A 1 304 ? 5.356 21.752 62.050 1.00 31.43 304 TRP A O 1
ATOM 2240 N N . GLN A 1 305 ? 3.817 20.165 62.430 1.00 33.22 305 GLN A N 1
ATOM 2241 C CA . GLN A 1 305 ? 2.873 20.841 61.551 1.00 33.54 305 GLN A CA 1
ATOM 2242 C C . GLN A 1 305 ? 2.426 22.170 62.155 1.00 34.84 305 GLN A C 1
ATOM 2243 O O . GLN A 1 305 ? 2.222 23.167 61.435 1.00 36.13 305 GLN A O 1
ATOM 2249 N N . ALA A 1 306 ? 2.290 22.215 63.479 1.00 35.76 306 ALA A N 1
ATOM 2250 C CA . ALA A 1 306 ? 1.950 23.481 64.132 1.00 33.66 306 ALA A CA 1
ATOM 2251 C C . ALA A 1 306 ? 3.062 24.500 63.967 1.00 33.99 306 ALA A C 1
ATOM 2252 O O . ALA A 1 306 ? 2.807 25.687 63.767 1.00 30.62 306 ALA A O 1
ATOM 2254 N N . ALA A 1 307 ? 4.298 24.062 64.066 1.00 34.05 307 ALA A N 1
ATOM 2255 C CA . ALA A 1 307 ? 5.409 24.970 63.852 1.00 36.67 307 ALA A CA 1
ATOM 2256 C C . ALA A 1 307 ? 5.441 25.453 62.405 1.00 37.78 307 ALA A C 1
ATOM 2257 O O . ALA A 1 307 ? 5.778 26.611 62.139 1.00 38.20 307 ALA A O 1
ATOM 2259 N N . ALA A 1 308 ? 5.098 24.576 61.459 1.00 37.20 308 ALA A N 1
ATOM 2260 C CA . ALA A 1 308 ? 5.012 24.980 60.059 1.00 35.50 308 ALA A CA 1
ATOM 2261 C C . ALA A 1 308 ? 3.982 26.079 59.858 1.00 35.58 308 ALA A C 1
ATOM 2262 O O . ALA A 1 308 ? 4.185 26.982 59.042 1.00 34.03 308 ALA A O 1
ATOM 2264 N N . ARG A 1 309 ? 2.850 25.996 60.558 1.00 33.05 309 ARG A N 1
ATOM 2265 C CA . ARG A 1 309 ? 1.838 27.047 60.504 1.00 34.98 309 ARG A CA 1
ATOM 2266 C C . ARG A 1 309 ? 2.389 28.365 61.028 1.00 37.54 309 ARG A C 1
ATOM 2267 O O . ARG A 1 309 ? 2.144 29.432 60.440 1.00 38.23 309 ARG A O 1
ATOM 2275 N N . ASP A 1 310 ? 3.155 28.312 62.124 1.00 36.29 310 ASP A N 1
ATOM 2276 C CA . ASP A 1 310 ? 3.786 29.530 62.618 1.00 34.36 310 ASP A CA 1
ATOM 2277 C C . ASP A 1 310 ? 4.715 30.098 61.561 1.00 40.86 310 ASP A C 1
ATOM 2278 O O . ASP A 1 310 ? 4.736 31.309 61.326 1.00 41.56 310 ASP A O 1
ATOM 2283 N N . ALA A 1 311 ? 5.503 29.243 60.899 1.00 40.36 311 ALA A N 1
ATOM 2284 C CA . ALA A 1 311 ? 6.419 29.766 59.890 1.00 43.65 311 ALA A CA 1
ATOM 2285 C C . ALA A 1 311 ? 5.661 30.378 58.720 1.00 48.52 311 ALA A C 1
ATOM 2286 O O . ALA A 1 311 ? 6.050 31.435 58.182 1.00 37.62 311 ALA A O 1
ATOM 2288 N N . LEU A 1 312 ? 4.582 29.726 58.301 1.00 35.72 312 LEU A N 1
ATOM 2289 C CA . LEU A 1 312 ? 3.785 30.270 57.202 1.00 43.01 312 LEU A CA 1
ATOM 2290 C C . LEU A 1 312 ? 3.229 31.651 57.540 1.00 37.68 312 LEU A C 1
ATOM 2291 O O . LEU A 1 312 ? 3.125 32.526 56.663 1.00 40.37 312 LEU A O 1
ATOM 2296 N N . ARG A 1 313 ? 2.800 31.849 58.773 1.00 44.90 313 ARG A N 1
ATOM 2297 C CA . ARG A 1 313 ? 2.148 33.084 59.178 1.00 44.80 313 ARG A CA 1
ATOM 2298 C C . ARG A 1 313 ? 3.138 34.209 59.453 1.00 38.38 313 ARG A C 1
ATOM 2299 O O . ARG A 1 313 ? 2.733 35.362 59.490 1.00 43.22 313 ARG A O 1
ATOM 2307 N N . LEU A 1 314 ? 4.419 33.904 59.607 1.00 38.99 314 LEU A N 1
ATOM 2308 C CA . LEU A 1 314 ? 5.377 34.906 60.062 1.00 40.37 314 LEU A CA 1
ATOM 2309 C C . LEU A 1 314 ? 5.676 35.937 58.976 1.00 35.05 314 LEU A C 1
ATOM 2310 O O . LEU A 1 314 ? 6.063 35.599 57.846 1.00 47.48 314 LEU A O 1
ATOM 2315 N N . ASP A 1 315 ? 5.542 37.198 59.327 1.00 39.79 315 ASP A N 1
ATOM 2316 C CA . ASP A 1 315 ? 5.922 38.259 58.403 1.00 43.14 315 ASP A CA 1
ATOM 2317 C C . ASP A 1 315 ? 7.401 38.131 58.031 1.00 45.67 315 ASP A C 1
ATOM 2318 O O . ASP A 1 315 ? 8.264 37.993 58.926 1.00 42.07 315 ASP A O 1
ATOM 2323 N N . PRO A 1 316 ? 7.731 38.102 56.745 1.00 44.45 316 PRO A N 1
ATOM 2324 C CA . PRO A 1 316 ? 9.143 38.000 56.353 1.00 45.48 316 PRO A CA 1
ATOM 2325 C C . PRO A 1 316 ? 10.067 39.015 57.024 1.00 43.21 316 PRO A C 1
ATOM 2326 O O . PRO A 1 316 ? 11.226 38.676 57.300 1.00 43.46 316 PRO A O 1
ATOM 2330 N N . ALA A 1 317 ? 9.616 40.244 57.291 1.00 46.59 317 ALA A N 1
ATOM 2331 C CA . ALA A 1 317 ? 10.507 41.205 57.946 1.00 43.15 317 ALA A CA 1
ATOM 2332 C C . ALA A 1 317 ? 10.867 40.736 59.348 1.00 43.25 317 ALA A C 1
ATOM 2333 O O . ALA A 1 317 ? 12.007 40.899 59.802 1.00 42.00 317 ALA A O 1
ATOM 2335 N N . GLU A 1 318 ? 9.901 40.166 60.055 1.00 38.80 318 GLU A N 1
ATOM 2336 C CA . GLU A 1 318 ? 10.156 39.665 61.406 1.00 41.90 318 GLU A CA 1
ATOM 2337 C C . GLU A 1 318 ? 11.041 38.430 61.362 1.00 41.56 318 GLU A C 1
ATOM 2338 O O . GLU A 1 318 ? 11.901 38.244 62.227 1.00 37.27 318 GLU A O 1
ATOM 2344 N N . ALA A 1 319 ? 10.860 37.580 60.343 1.00 39.93 319 ALA A N 1
ATOM 2345 C CA . ALA A 1 319 ? 11.729 36.421 60.181 1.00 43.15 319 ALA A CA 1
ATOM 2346 C C . ALA A 1 319 ? 13.182 36.860 60.022 1.00 38.51 319 ALA A C 1
ATOM 2347 O O . ALA A 1 319 ? 14.087 36.276 60.635 1.00 37.67 319 ALA A O 1
ATOM 2349 N N . GLU A 1 320 ? 13.413 37.871 59.181 1.00 35.51 320 GLU A N 1
ATOM 2350 C CA . GLU A 1 320 ? 14.742 38.473 59.007 1.00 35.42 320 GLU A CA 1
ATOM 2351 C C . GLU A 1 320 ? 15.285 39.029 60.324 1.00 37.71 320 GLU A C 1
ATOM 2352 O O . GLU A 1 320 ? 16.475 38.876 60.628 1.00 39.19 320 GLU A O 1
ATOM 2358 N N . ARG A 1 321 ? 14.439 39.689 61.116 1.00 36.79 321 ARG A N 1
ATOM 2359 C CA . ARG A 1 321 ? 14.911 40.235 62.383 1.00 38.35 321 ARG A CA 1
ATOM 2360 C C . ARG A 1 321 ? 15.354 39.102 63.303 1.00 36.63 321 ARG A C 1
ATOM 2361 O O . ARG A 1 321 ? 16.393 39.184 63.958 1.00 35.05 321 ARG A O 1
ATOM 2369 N N . ARG A 1 322 ? 14.547 38.050 63.388 1.00 32.02 322 ARG A N 1
ATOM 2370 C CA . ARG A 1 322 ? 14.897 36.925 64.267 1.00 32.89 322 ARG A CA 1
ATOM 2371 C C . ARG A 1 322 ? 16.143 36.212 63.772 1.00 31.79 322 ARG A C 1
ATOM 2372 O O . ARG A 1 322 ? 17.005 35.820 64.573 1.00 30.34 322 ARG A O 1
ATOM 2380 N N . GLY A 1 323 ? 16.269 36.032 62.448 1.00 33.60 323 GLY A N 1
ATOM 2381 C CA . GLY A 1 323 ? 17.475 35.409 61.928 1.00 31.25 323 GLY A CA 1
ATOM 2382 C C . GLY A 1 323 ? 18.735 36.170 62.304 1.00 36.52 323 GLY A C 1
ATOM 2383 O O . GLY A 1 323 ? 19.761 35.561 62.640 1.00 34.82 323 GLY A O 1
ATOM 2384 N N . ALA A 1 324 ? 18.677 37.516 62.243 1.00 32.39 324 ALA A N 1
ATOM 2385 C CA . ALA A 1 324 ? 19.813 38.331 62.665 1.00 34.12 324 ALA A CA 1
ATOM 2386 C C . ALA A 1 324 ? 20.158 38.124 64.142 1.00 33.40 324 ALA A C 1
ATOM 2387 O O . ALA A 1 324 ? 21.336 38.201 64.519 1.00 32.80 324 ALA A O 1
ATOM 2389 N N . LEU A 1 325 ? 19.158 37.916 64.994 1.00 32.33 325 LEU A N 1
ATOM 2390 C CA . LEU A 1 325 ? 19.470 37.633 66.405 1.00 31.22 325 LEU A CA 1
ATOM 2391 C C . LEU A 1 325 ? 20.197 36.292 66.557 1.00 28.74 325 LEU A C 1
ATOM 2392 O O . LEU A 1 325 ? 21.141 36.161 67.341 1.00 30.38 325 LEU A O 1
ATOM 2397 N N . VAL A 1 326 ? 19.785 35.272 65.810 1.00 28.12 326 VAL A N 1
ATOM 2398 C CA . VAL A 1 326 ? 20.474 33.989 65.903 1.00 28.78 326 VAL A CA 1
ATOM 2399 C C . VAL A 1 326 ? 21.872 34.099 65.314 1.00 29.45 326 VAL A C 1
ATOM 2400 O O . VAL A 1 326 ? 22.807 33.467 65.829 1.00 31.02 326 VAL A O 1
ATOM 2404 N N . ASP A 1 327 ? 22.064 34.931 64.271 1.00 29.23 327 ASP A N 1
ATOM 2405 C CA . ASP A 1 327 ? 23.413 35.184 63.788 1.00 31.21 327 ASP A CA 1
ATOM 2406 C C . ASP A 1 327 ? 24.295 35.730 64.912 1.00 32.56 327 ASP A C 1
ATOM 2407 O O . ASP A 1 327 ? 25.468 35.363 65.036 1.00 34.52 327 ASP A O 1
ATOM 2412 N N . ARG A 1 328 ? 23.769 36.668 65.691 1.00 30.69 328 ARG A N 1
ATOM 2413 C CA . ARG A 1 328 ? 24.511 37.227 66.825 1.00 31.57 328 ARG A CA 1
ATOM 2414 C C . ARG A 1 328 ? 24.829 36.170 67.872 1.00 27.74 328 ARG A C 1
ATOM 2415 O O . ARG A 1 328 ? 25.898 36.210 68.478 1.00 33.60 328 ARG A O 1
ATOM 2423 N N . LEU A 1 329 ? 23.897 35.252 68.122 1.00 29.14 329 LEU A N 1
ATOM 2424 C CA . LEU A 1 329 ? 24.180 34.101 69.004 1.00 30.50 329 LEU A CA 1
ATOM 2425 C C . LEU A 1 329 ? 25.374 33.297 68.487 1.00 32.08 329 LEU A C 1
ATOM 2426 O O . LEU A 1 329 ? 26.249 32.875 69.270 1.00 30.99 329 LEU A O 1
ATOM 2431 N N . GLY A 1 330 ? 25.462 33.120 67.166 1.00 31.78 330 GLY A N 1
ATOM 2432 C CA . GLY A 1 330 ? 26.601 32.416 66.619 1.00 29.10 330 GLY A CA 1
ATOM 2433 C C . GLY A 1 330 ? 27.884 33.173 66.841 1.00 29.87 330 GLY A C 1
ATOM 2434 O O . GLY A 1 330 ? 28.916 32.574 67.145 1.00 29.98 330 GLY A O 1
ATOM 2435 N N . ARG A 1 331 ? 27.850 34.511 66.693 1.00 31.13 331 ARG A N 1
ATOM 2436 C CA . ARG A 1 331 ? 29.052 35.296 66.974 1.00 31.23 331 ARG A CA 1
ATOM 2437 C C . ARG A 1 331 ? 29.434 35.227 68.444 1.00 34.63 331 ARG A C 1
ATOM 2438 O O . ARG A 1 331 ? 30.624 35.258 68.773 1.00 34.44 331 ARG A O 1
ATOM 2446 N N . ILE A 1 332 ? 28.456 35.091 69.335 1.00 36.22 332 ILE A N 1
ATOM 2447 C CA . ILE A 1 332 ? 28.766 34.904 70.760 1.00 32.70 332 ILE A CA 1
ATOM 2448 C C . ILE A 1 332 ? 29.470 33.569 70.984 1.00 28.23 332 ILE A C 1
ATOM 2449 O O . ILE A 1 332 ? 30.479 33.503 71.712 1.00 32.02 332 ILE A O 1
ATOM 2454 N N . ALA A 1 333 ? 28.981 32.507 70.323 1.00 32.82 333 ALA A N 1
ATOM 2455 C CA . ALA A 1 333 ? 29.633 31.191 70.370 1.00 27.93 333 ALA A CA 1
ATOM 2456 C C . ALA A 1 333 ? 31.068 31.290 69.874 1.00 26.89 333 ALA A C 1
ATOM 2457 O O . ALA A 1 333 ? 31.983 30.764 70.511 1.00 31.88 333 ALA A O 1
ATOM 2459 N N . ARG A 1 334 ? 31.305 32.040 68.765 1.00 32.30 334 ARG A N 1
ATOM 2460 C CA . ARG A 1 334 ? 32.682 32.197 68.276 1.00 32.61 334 ARG A CA 1
ATOM 2461 C C . ARG A 1 334 ? 33.535 32.948 69.279 1.00 33.85 334 ARG A C 1
ATOM 2462 O O . ARG A 1 334 ? 34.690 32.581 69.541 1.00 36.18 334 ARG A O 1
ATOM 2470 N N . ALA A 1 335 ? 32.979 34.001 69.867 1.00 31.20 335 ALA A N 1
ATOM 2471 C CA . ALA A 1 335 ? 33.745 34.800 70.810 1.00 30.54 335 ALA A CA 1
ATOM 2472 C C . ALA A 1 335 ? 34.092 33.986 72.052 1.00 31.96 335 ALA A C 1
ATOM 2473 O O . ALA A 1 335 ? 35.188 34.125 72.616 1.00 34.77 335 ALA A O 1
ATOM 2475 N N . LEU A 1 336 ? 33.174 33.120 72.478 1.00 34.16 336 LEU A N 1
ATOM 2476 C CA . LEU A 1 336 ? 33.461 32.214 73.588 1.00 29.06 336 LEU A CA 1
ATOM 2477 C C . LEU A 1 336 ? 34.628 31.277 73.257 1.00 28.87 336 LEU A C 1
ATOM 2478 O O . LEU A 1 336 ? 35.540 31.074 74.078 1.00 35.03 336 LEU A O 1
ATOM 2483 N N . ALA A 1 337 ? 34.621 30.700 72.043 1.00 33.44 337 ALA A N 1
ATOM 2484 C CA . ALA A 1 337 ? 35.719 29.835 71.630 1.00 32.82 337 ALA A CA 1
ATOM 2485 C C . ALA A 1 337 ? 37.041 30.587 71.641 1.00 41.40 337 ALA A C 1
ATOM 2486 O O . ALA A 1 337 ? 38.062 30.072 72.108 1.00 38.02 337 ALA A O 1
ATOM 2488 N N . GLU A 1 338 ? 37.028 31.842 71.186 1.00 35.99 338 GLU A N 1
ATOM 2489 C CA . GLU A 1 338 ? 38.244 32.651 71.196 1.00 42.37 338 GLU A CA 1
ATOM 2490 C C . GLU A 1 338 ? 38.707 32.960 72.607 1.00 39.79 338 GLU A C 1
ATOM 2491 O O . GLU A 1 338 ? 39.902 33.156 72.829 1.00 42.57 338 GLU A O 1
ATOM 2497 N N . GLU A 1 339 ? 37.801 32.986 73.584 1.00 40.02 339 GLU A N 1
ATOM 2498 C CA . GLU A 1 339 ? 38.222 33.143 74.988 1.00 39.30 339 GLU A CA 1
ATOM 2499 C C . GLU A 1 339 ? 38.653 31.822 75.619 1.00 38.32 339 GLU A C 1
ATOM 2500 O O . GLU A 1 339 ? 39.065 31.820 76.777 1.00 45.68 339 GLU A O 1
ATOM 2506 N N . GLY A 1 340 ? 38.538 30.703 74.913 1.00 37.76 340 GLY A N 1
ATOM 2507 C CA . GLY A 1 340 ? 38.984 29.424 75.421 1.00 43.34 340 GLY A CA 1
ATOM 2508 C C . GLY A 1 340 ? 37.881 28.465 75.822 1.00 40.45 340 GLY A C 1
ATOM 2509 O O . GLY A 1 340 ? 38.197 27.403 76.379 1.00 35.17 340 GLY A O 1
ATOM 2510 N N . ALA A 1 341 ? 36.608 28.833 75.656 1.00 31.99 341 ALA A N 1
ATOM 2511 C CA . ALA A 1 341 ? 35.524 27.877 75.858 1.00 32.04 341 ALA A CA 1
ATOM 2512 C C . ALA A 1 341 ? 35.664 26.725 74.863 1.00 30.87 341 ALA A C 1
ATOM 2513 O O . ALA A 1 341 ? 36.273 26.846 73.802 1.00 31.92 341 ALA A O 1
ATOM 2515 N N . ARG A 1 342 ? 35.051 25.615 75.207 1.00 28.39 342 ARG A N 1
ATOM 2516 C CA . ARG A 1 342 ? 35.185 24.374 74.453 1.00 31.16 342 ARG A CA 1
ATOM 2517 C C . ARG A 1 342 ? 33.823 24.112 73.839 1.00 26.59 342 ARG A C 1
ATOM 2518 O O . ARG A 1 342 ? 32.912 23.572 74.469 1.00 29.06 342 ARG A O 1
ATOM 2526 N N . LEU A 1 343 ? 33.700 24.437 72.571 1.00 27.99 343 LEU A N 1
ATOM 2527 C CA . LEU A 1 343 ? 32.405 24.306 71.922 1.00 24.47 343 LEU A CA 1
ATOM 2528 C C . LEU A 1 343 ? 32.093 22.849 71.568 1.00 26.05 343 LEU A C 1
ATOM 2529 O O . LEU A 1 343 ? 32.984 22.029 71.369 1.00 28.34 343 LEU A O 1
ATOM 2534 N N . LEU A 1 344 ? 30.799 22.561 71.502 1.00 24.84 344 LEU A N 1
ATOM 2535 C CA . LEU A 1 344 ? 30.259 21.248 71.130 1.00 26.36 344 LEU A CA 1
ATOM 2536 C C . LEU A 1 344 ? 29.218 21.460 70.045 1.00 26.53 344 LEU A C 1
ATOM 2537 O O . LEU A 1 344 ? 28.612 22.538 69.913 1.00 26.50 344 LEU A O 1
ATOM 2542 N N . VAL A 1 345 ? 28.986 20.410 69.271 1.00 24.54 345 VAL A N 1
ATOM 2543 C CA . VAL A 1 345 ? 28.036 20.436 68.168 1.00 22.95 345 VAL A CA 1
ATOM 2544 C C . VAL A 1 345 ? 26.827 19.623 68.581 1.00 26.89 345 VAL A C 1
ATOM 2545 O O . VAL A 1 345 ? 26.885 18.381 68.573 1.00 27.32 345 VAL A O 1
ATOM 2549 N N . GLY A 1 346 ? 25.745 20.296 68.972 1.00 23.61 346 GLY A N 1
ATOM 2550 C CA . GLY A 1 346 ? 24.523 19.614 69.334 1.00 24.93 346 GLY A CA 1
ATOM 2551 C C . GLY A 1 346 ? 23.358 20.271 68.622 1.00 25.01 346 GLY A C 1
ATOM 2552 O O . GLY A 1 346 ? 23.441 21.425 68.203 1.00 25.91 346 GLY A O 1
ATOM 2553 N N . THR A 1 347 ? 22.248 19.527 68.509 1.00 23.44 347 THR A N 1
ATOM 2554 C CA . THR A 1 347 ? 21.180 19.927 67.602 1.00 25.78 347 THR A CA 1
ATOM 2555 C C . THR A 1 347 ? 19.814 20.137 68.229 1.00 26.13 347 THR A C 1
ATOM 2556 O O . THR A 1 347 ? 18.989 20.836 67.624 1.00 24.85 347 THR A O 1
ATOM 2560 N N . ASP A 1 348 ? 19.528 19.517 69.374 1.00 25.19 348 ASP A N 1
ATOM 2561 C CA . ASP A 1 348 ? 18.150 19.413 69.863 1.00 24.49 348 ASP A CA 1
ATOM 2562 C C . ASP A 1 348 ? 17.258 18.751 68.821 1.00 27.97 348 ASP A C 1
ATOM 2563 O O . ASP A 1 348 ? 16.068 19.060 68.708 1.00 27.11 348 ASP A O 1
ATOM 2568 N N . CYS A 1 349 ? 17.822 17.795 68.073 1.00 27.07 349 CYS A N 1
ATOM 2569 C CA . CYS A 1 349 ? 17.049 17.095 67.062 1.00 25.15 349 CYS A CA 1
ATOM 2570 C C . CYS A 1 349 ? 15.828 16.476 67.698 1.00 30.26 349 CYS A C 1
ATOM 2571 O O . CYS A 1 349 ? 15.847 15.970 68.831 1.00 28.12 349 CYS A O 1
ATOM 2574 N N . GLY A 1 350 ? 14.756 16.462 66.929 1.00 26.09 350 GLY A N 1
ATOM 2575 C CA . GLY A 1 350 ? 13.435 16.142 67.436 1.00 31.00 350 GLY A CA 1
ATOM 2576 C C . GLY A 1 350 ? 12.545 17.351 67.586 1.00 31.98 350 GLY A C 1
ATOM 2577 O O . GLY A 1 350 ? 11.334 17.230 67.466 1.00 34.10 350 GLY A O 1
ATOM 2578 N N . ASN A 1 351 ? 13.128 18.506 67.876 1.00 31.97 351 ASN A N 1
ATOM 2579 C CA . ASN A 1 351 ? 12.393 19.768 67.805 1.00 34.47 351 ASN A CA 1
ATOM 2580 C C . ASN A 1 351 ? 11.905 19.974 66.377 1.00 26.42 351 ASN A C 1
ATOM 2581 O O . ASN A 1 351 ? 12.491 19.419 65.422 1.00 27.86 351 ASN A O 1
ATOM 2586 N N . PRO A 1 352 ? 10.838 20.759 66.181 1.00 25.06 352 PRO A N 1
ATOM 2587 C CA . PRO A 1 352 ? 10.297 20.890 64.829 1.00 28.74 352 PRO A CA 1
ATOM 2588 C C . PRO A 1 352 ? 11.318 21.317 63.783 1.00 35.79 352 PRO A C 1
ATOM 2589 O O . PRO A 1 352 ? 12.054 22.291 63.959 1.00 28.89 352 PRO A O 1
ATOM 2593 N N . PHE A 1 353 ? 11.413 20.512 62.723 1.00 30.65 353 PHE A N 1
ATOM 2594 C CA . PHE A 1 353 ? 12.284 20.729 61.567 1.00 27.44 353 PHE A CA 1
ATOM 2595 C C . PHE A 1 353 ? 13.765 20.622 61.889 1.00 29.63 353 PHE A C 1
ATOM 2596 O O . PHE A 1 353 ? 14.603 21.049 61.086 1.00 30.96 353 PHE A O 1
ATOM 2604 N N . VAL A 1 354 ? 14.109 19.993 63.018 1.00 28.10 354 VAL A N 1
ATOM 2605 C CA . VAL A 1 354 ? 15.491 19.639 63.348 1.00 24.76 354 VAL A CA 1
ATOM 2606 C C . VAL A 1 354 ? 15.595 18.123 63.221 1.00 26.55 354 VAL A C 1
ATOM 2607 O O . VAL A 1 354 ? 15.166 17.402 64.121 1.00 27.90 354 VAL A O 1
ATOM 2611 N N . VAL A 1 355 ? 16.111 17.653 62.084 1.00 25.32 355 VAL A N 1
ATOM 2612 C CA . VAL A 1 355 ? 16.057 16.236 61.722 1.00 24.30 355 VAL A CA 1
ATOM 2613 C C . VAL A 1 355 ? 17.352 15.576 62.157 1.00 27.25 355 VAL A C 1
ATOM 2614 O O . VAL A 1 355 ? 18.436 15.991 61.739 1.00 25.47 355 VAL A O 1
ATOM 2618 N N . ALA A 1 356 ? 17.237 14.517 62.971 1.00 27.50 356 ALA A N 1
ATOM 2619 C CA . ALA A 1 356 ? 18.419 13.763 63.401 1.00 25.51 356 ALA A CA 1
ATOM 2620 C C . ALA A 1 356 ? 19.270 13.329 62.198 1.00 22.98 356 ALA A C 1
ATOM 2621 O O . ALA A 1 356 ? 18.807 12.615 61.304 1.00 27.12 356 ALA A O 1
ATOM 2623 N N . GLY A 1 357 ? 20.536 13.714 62.213 1.00 27.36 357 GLY A N 1
ATOM 2624 C CA . GLY A 1 357 ? 21.425 13.433 61.112 1.00 24.24 357 GLY A CA 1
ATOM 2625 C C . GLY A 1 357 ? 21.797 14.691 60.334 1.00 23.52 357 GLY A C 1
ATOM 2626 O O . GLY A 1 357 ? 22.861 15.304 60.549 1.00 29.69 357 GLY A O 1
ATOM 2627 N N . PRO A 1 358 ? 20.928 15.128 59.424 1.00 25.13 358 PRO A N 1
ATOM 2628 C CA . PRO A 1 358 ? 21.262 16.360 58.673 1.00 25.49 358 PRO A CA 1
ATOM 2629 C C . PRO A 1 358 ? 21.437 17.573 59.564 1.00 25.20 358 PRO A C 1
ATOM 2630 O O . PRO A 1 358 ? 22.273 18.421 59.261 1.00 26.06 358 PRO A O 1
ATOM 2634 N N . SER A 1 359 ? 20.684 17.655 60.664 1.00 25.79 359 SER A N 1
ATOM 2635 C CA . SER A 1 359 ? 20.764 18.816 61.560 1.00 25.15 359 SER A CA 1
ATOM 2636 C C . SER A 1 359 ? 22.153 18.945 62.180 1.00 26.95 359 SER A C 1
ATOM 2637 O O . SER A 1 359 ? 22.583 20.064 62.543 1.00 28.78 359 SER A O 1
ATOM 2640 N N . PHE A 1 360 ? 22.851 17.824 62.339 1.00 24.40 360 PHE A N 1
ATOM 2641 C CA . PHE A 1 360 ? 24.220 17.882 62.845 1.00 25.67 360 PHE A CA 1
ATOM 2642 C C . PHE A 1 360 ? 25.085 18.738 61.919 1.00 26.06 360 PHE A C 1
ATOM 2643 O O . PHE A 1 360 ? 25.857 19.604 62.367 1.00 25.26 360 PHE A O 1
ATOM 2651 N N . HIS A 1 361 ? 24.990 18.476 60.616 1.00 24.33 361 HIS A N 1
ATOM 2652 C CA . HIS A 1 361 ? 25.731 19.259 59.633 1.00 27.30 361 HIS A CA 1
ATOM 2653 C C . HIS A 1 361 ? 25.182 20.667 59.497 1.00 27.14 361 HIS A C 1
ATOM 2654 O O . HIS A 1 361 ? 25.946 21.570 59.157 1.00 25.36 361 HIS A O 1
ATOM 2661 N N . LYS A 1 362 ? 23.895 20.879 59.742 1.00 24.89 362 LYS A N 1
ATOM 2662 C CA . LYS A 1 362 ? 23.399 22.259 59.823 1.00 26.12 362 LYS A CA 1
ATOM 2663 C C . LYS A 1 362 ? 24.037 23.022 60.969 1.00 24.87 362 LYS A C 1
ATOM 2664 O O . LYS A 1 362 ? 24.300 24.237 60.845 1.00 24.83 362 LYS A O 1
ATOM 2670 N N . GLU A 1 363 ? 24.320 22.337 62.082 1.00 25.00 363 GLU A N 1
ATOM 2671 C CA . GLU A 1 363 ? 24.941 23.021 63.204 1.00 26.08 363 GLU A CA 1
ATOM 2672 C C . GLU A 1 363 ? 26.405 23.304 62.907 1.00 27.22 363 GLU A C 1
ATOM 2673 O O . GLU A 1 363 ? 26.894 24.383 63.239 1.00 27.91 363 GLU A O 1
ATOM 2679 N N . ILE A 1 364 ? 27.109 22.380 62.224 1.00 27.41 364 ILE A N 1
ATOM 2680 C CA . ILE A 1 364 ? 28.445 22.720 61.716 1.00 24.85 364 ILE A CA 1
ATOM 2681 C C . ILE A 1 364 ? 28.372 23.951 60.820 1.00 29.44 364 ILE A C 1
ATOM 2682 O O . ILE A 1 364 ? 29.206 24.861 60.921 1.00 30.23 364 ILE A O 1
ATOM 2687 N N . ALA A 1 365 ? 27.354 24.020 59.970 1.00 26.84 365 ALA A N 1
ATOM 2688 C CA . ALA A 1 365 ? 27.218 25.189 59.087 1.00 30.44 365 ALA A CA 1
ATOM 2689 C C . ALA A 1 365 ? 26.965 26.479 59.884 1.00 27.00 365 ALA A C 1
ATOM 2690 O O . ALA A 1 365 ? 27.533 27.522 59.574 1.00 29.24 365 ALA A O 1
ATOM 2692 N N . GLU A 1 366 ? 26.114 26.430 60.913 1.00 26.81 366 GLU A N 1
ATOM 2693 C CA . GLU A 1 366 ? 25.922 27.599 61.772 1.00 28.00 366 GLU A CA 1
ATOM 2694 C C . GLU A 1 366 ? 27.230 28.064 62.400 1.00 28.26 366 GLU A C 1
ATOM 2695 O O . GLU A 1 366 ? 27.513 29.274 62.437 1.00 29.36 366 GLU A O 1
ATOM 2701 N N . LEU A 1 367 ? 28.025 27.125 62.920 1.00 29.09 367 LEU A N 1
ATOM 2702 C CA . LEU A 1 367 ? 29.259 27.489 63.602 1.00 26.67 367 LEU A CA 1
ATOM 2703 C C . LEU A 1 367 ? 30.301 28.030 62.623 1.00 32.24 367 LEU A C 1
ATOM 2704 O O . LEU A 1 367 ? 31.004 28.998 62.927 1.00 32.02 367 LEU A O 1
ATOM 2709 N N . THR A 1 368 ? 30.397 27.446 61.423 1.00 28.50 368 THR A N 1
ATOM 2710 C CA . THR A 1 368 ? 31.366 27.978 60.467 1.00 30.02 368 THR A CA 1
ATOM 2711 C C . THR A 1 368 ? 30.902 29.307 59.857 1.00 28.15 368 THR A C 1
ATOM 2712 O O . THR A 1 368 ? 31.739 30.180 59.577 1.00 30.10 368 THR A O 1
ATOM 2716 N N . ARG A 1 369 ? 29.581 29.495 59.671 1.00 29.00 369 ARG A N 1
ATOM 2717 C CA . ARG A 1 369 ? 29.077 30.803 59.240 1.00 33.42 369 ARG A CA 1
ATOM 2718 C C . ARG A 1 369 ? 29.465 31.894 60.224 1.00 32.82 369 ARG A C 1
ATOM 2719 O O . ARG A 1 369 ? 29.709 33.027 59.826 1.00 34.32 369 ARG A O 1
ATOM 2727 N N . ALA A 1 370 ? 29.477 31.573 61.523 1.00 33.01 370 ALA A N 1
ATOM 2728 C CA . ALA A 1 370 ? 29.888 32.508 62.566 1.00 31.83 370 ALA A CA 1
ATOM 2729 C C . ALA A 1 370 ? 31.385 32.767 62.592 1.00 40.63 370 ALA A C 1
ATOM 2730 O O . ALA A 1 370 ? 31.823 33.693 63.293 1.00 38.67 370 ALA A O 1
ATOM 2732 N N . GLY A 1 371 ? 32.170 32.025 61.809 1.00 36.27 371 GLY A N 1
ATOM 2733 C CA . GLY A 1 371 ? 33.606 32.260 61.688 1.00 36.53 371 GLY A CA 1
ATOM 2734 C C . GLY A 1 371 ? 34.485 31.134 62.223 1.00 32.15 371 GLY A C 1
ATOM 2735 O O . GLY A 1 371 ? 35.715 31.244 62.124 1.00 39.88 371 GLY A O 1
ATOM 2736 N N . LEU A 1 372 ? 33.937 30.057 62.752 1.00 37.18 372 LEU A N 1
ATOM 2737 C CA . LEU A 1 372 ? 34.770 28.958 63.219 1.00 36.13 372 LEU A CA 1
ATOM 2738 C C . LEU A 1 372 ? 35.413 28.257 62.029 1.00 33.53 372 LEU A C 1
ATOM 2739 O O . LEU A 1 372 ? 34.756 27.967 61.023 1.00 32.35 372 LEU A O 1
ATOM 2744 N N . GLY A 1 373 ? 36.707 27.951 62.148 1.00 35.89 373 GLY A N 1
ATOM 2745 C CA . GLY A 1 373 ? 37.394 27.226 61.104 1.00 36.45 373 GLY A CA 1
ATOM 2746 C C . GLY A 1 373 ? 37.111 25.712 61.099 1.00 33.25 373 GLY A C 1
ATOM 2747 O O . GLY A 1 373 ? 36.428 25.152 61.974 1.00 32.62 373 GLY A O 1
ATOM 2748 N N . PHE A 1 374 ? 37.695 25.040 60.084 1.00 33.88 374 PHE A N 1
ATOM 2749 C CA . PHE A 1 374 ? 37.471 23.616 59.891 1.00 33.62 374 PHE A CA 1
ATOM 2750 C C . PHE A 1 374 ? 37.990 22.820 61.089 1.00 34.79 374 PHE A C 1
ATOM 2751 O O . PHE A 1 374 ? 37.299 21.943 61.618 1.00 32.81 374 PHE A O 1
ATOM 2759 N N . GLY A 1 375 ? 39.221 23.108 61.506 1.00 35.59 375 GLY A N 1
ATOM 2760 C CA . GLY A 1 375 ? 39.818 22.389 62.624 1.00 41.19 375 GLY A CA 1
ATOM 2761 C C . GLY A 1 375 ? 39.028 22.552 63.902 1.00 42.79 375 GLY A C 1
ATOM 2762 O O . GLY A 1 375 ? 38.800 21.582 64.622 1.00 36.25 375 GLY A O 1
ATOM 2763 N N . ALA A 1 376 ? 38.606 23.791 64.203 1.00 37.01 376 ALA A N 1
ATOM 2764 C CA . ALA A 1 376 ? 37.845 24.057 65.415 1.00 35.15 376 ALA A CA 1
ATOM 2765 C C . ALA A 1 376 ? 36.515 23.318 65.407 1.00 31.24 376 ALA A C 1
ATOM 2766 O O . ALA A 1 376 ? 36.097 22.740 66.425 1.00 30.94 376 ALA A O 1
ATOM 2768 N N . VAL A 1 377 ? 35.816 23.344 64.275 1.00 29.86 377 VAL A N 1
ATOM 2769 C CA . VAL A 1 377 ? 34.508 22.707 64.280 1.00 29.04 377 VAL A CA 1
ATOM 2770 C C . VAL A 1 377 ? 34.665 21.185 64.293 1.00 27.70 377 VAL A C 1
ATOM 2771 O O . VAL A 1 377 ? 33.885 20.465 64.954 1.00 28.93 377 VAL A O 1
ATOM 2775 N N . LEU A 1 378 ? 35.725 20.671 63.669 1.00 30.28 378 LEU A N 1
ATOM 2776 C CA . LEU A 1 378 ? 35.978 19.236 63.763 1.00 29.51 378 LEU A CA 1
ATOM 2777 C C . LEU A 1 378 ? 36.291 18.815 65.201 1.00 32.05 378 LEU A C 1
ATOM 2778 O O . LEU A 1 378 ? 35.808 17.776 65.679 1.00 29.42 378 LEU A O 1
ATOM 2783 N N . LYS A 1 379 ? 37.105 19.604 65.912 1.00 28.93 379 LYS A N 1
ATOM 2784 C CA . LYS A 1 379 ? 37.383 19.332 67.318 1.00 27.99 379 LYS A CA 1
ATOM 2785 C C . LYS A 1 379 ? 36.105 19.336 68.153 1.00 32.00 379 LYS A C 1
ATOM 2786 O O . LYS A 1 379 ? 35.914 18.476 69.005 1.00 29.48 379 LYS A O 1
ATOM 2792 N N . ALA A 1 380 ? 35.232 20.316 67.942 1.00 29.12 380 ALA A N 1
ATOM 2793 C CA . ALA A 1 380 ? 33.942 20.352 68.624 1.00 24.54 380 ALA A CA 1
ATOM 2794 C C . ALA A 1 380 ? 33.065 19.134 68.316 1.00 26.18 380 ALA A C 1
ATOM 2795 O O . ALA A 1 380 ? 32.330 18.660 69.189 1.00 27.31 380 ALA A O 1
ATOM 2797 N N . ALA A 1 381 ? 33.155 18.600 67.094 1.00 27.29 381 ALA A N 1
ATOM 2798 C CA . ALA A 1 381 ? 32.321 17.495 66.646 1.00 30.45 381 ALA A CA 1
ATOM 2799 C C . ALA A 1 381 ? 32.825 16.180 67.196 1.00 26.12 381 ALA A C 1
ATOM 2800 O O . ALA A 1 381 ? 32.081 15.192 67.244 1.00 28.76 381 ALA A O 1
ATOM 2802 N N . THR A 1 382 ? 34.081 16.146 67.645 1.00 27.37 382 THR A N 1
ATOM 2803 C CA . THR A 1 382 ? 34.709 14.885 67.979 1.00 26.57 382 THR A CA 1
ATOM 2804 C C . THR A 1 382 ? 35.454 14.928 69.311 1.00 28.32 382 THR A C 1
ATOM 2805 O O . THR A 1 382 ? 34.873 14.566 70.343 1.00 27.00 382 THR A O 1
ATOM 2809 N N . ALA A 1 383 ? 36.756 15.233 69.285 1.00 29.40 383 ALA A N 1
ATOM 2810 C CA . ALA A 1 383 ? 37.610 15.150 70.474 1.00 32.68 383 ALA A CA 1
ATOM 2811 C C . ALA A 1 383 ? 37.019 15.837 71.715 1.00 29.47 383 ALA A C 1
ATOM 2812 O O . ALA A 1 383 ? 37.094 15.302 72.813 1.00 33.10 383 ALA A O 1
ATOM 2814 N N . ASP A 1 384 ? 36.480 17.059 71.571 1.00 26.15 384 ASP A N 1
ATOM 2815 C CA . ASP A 1 384 ? 35.985 17.740 72.772 1.00 29.70 384 ASP A CA 1
ATOM 2816 C C . ASP A 1 384 ? 34.681 17.128 73.253 1.00 28.93 384 ASP A C 1
ATOM 2817 O O . ASP A 1 384 ? 34.376 17.177 74.451 1.00 28.73 384 ASP A O 1
ATOM 2822 N N . ALA A 1 385 ? 33.909 16.532 72.350 1.00 24.45 385 ALA A N 1
ATOM 2823 C CA . ALA A 1 385 ? 32.706 15.808 72.789 1.00 24.52 385 ALA A CA 1
ATOM 2824 C C . ALA A 1 385 ? 33.070 14.520 73.522 1.00 25.48 385 ALA A C 1
ATOM 2825 O O . ALA A 1 385 ? 32.452 14.163 74.528 1.00 24.88 385 ALA A O 1
ATOM 2827 N N . TYR A 1 386 ? 34.076 13.804 73.060 1.00 28.38 386 TYR A N 1
ATOM 2828 C CA . TYR A 1 386 ? 34.479 12.621 73.825 1.00 26.42 386 TYR A CA 1
ATOM 2829 C C . TYR A 1 386 ? 34.967 13.045 75.205 1.00 26.48 386 TYR A C 1
ATOM 2830 O O . TYR A 1 386 ? 34.702 12.387 76.203 1.00 25.84 386 TYR A O 1
ATOM 2839 N N . ASP A 1 387 ? 35.640 14.191 75.289 1.00 28.36 387 ASP A N 1
ATOM 2840 C CA . ASP A 1 387 ? 36.086 14.680 76.610 1.00 31.06 387 ASP A CA 1
ATOM 2841 C C . ASP A 1 387 ? 34.919 15.060 77.524 1.00 28.40 387 ASP A C 1
ATOM 2842 O O . ASP A 1 387 ? 34.929 14.708 78.725 1.00 30.97 387 ASP A O 1
ATOM 2847 N N . VAL A 1 388 ? 33.917 15.744 76.991 1.00 27.73 388 VAL A N 1
ATOM 2848 C CA . VAL A 1 388 ? 32.795 16.164 77.845 1.00 28.72 388 VAL A CA 1
ATOM 2849 C C . VAL A 1 388 ? 32.008 14.955 78.344 1.00 27.57 388 VAL A C 1
ATOM 2850 O O . VAL A 1 388 ? 31.392 14.997 79.429 1.00 29.19 388 VAL A O 1
ATOM 2854 N N . MET A 1 389 ? 31.997 13.873 77.572 1.00 26.89 389 MET A N 1
ATOM 2855 C CA . MET A 1 389 ? 31.345 12.623 77.988 1.00 25.64 389 MET A CA 1
ATOM 2856 C C . MET A 1 389 ? 32.189 11.767 78.902 1.00 32.10 389 MET A C 1
ATOM 2857 O O . MET A 1 389 ? 31.702 10.728 79.411 1.00 32.47 389 MET A O 1
ATOM 2862 N N . GLY A 1 390 ? 33.443 12.136 79.128 1.00 27.88 390 GLY A N 1
ATOM 2863 C CA . GLY A 1 390 ? 34.255 11.361 80.027 1.00 34.58 390 GLY A CA 1
ATOM 2864 C C . GLY A 1 390 ? 34.808 10.115 79.389 1.00 35.28 390 GLY A C 1
ATOM 2865 O O . GLY A 1 390 ? 35.244 9.203 80.106 1.00 35.05 390 GLY A O 1
ATOM 2866 N N . TRP A 1 391 ? 34.778 10.040 78.066 1.00 34.57 391 TRP A N 1
ATOM 2867 C CA . TRP A 1 391 ? 35.310 8.900 77.314 1.00 33.37 391 TRP A CA 1
ATOM 2868 C C . TRP A 1 391 ? 36.748 9.236 76.967 1.00 58.04 391 TRP A C 1
ATOM 2869 O O . TRP A 1 391 ? 37.007 9.975 76.015 1.00 78.95 391 TRP A O 1
ATOM 2880 N N . HIS A 1 392 ? 37.694 8.676 77.710 1.00 48.57 392 HIS A N 1
ATOM 2881 C CA . HIS A 1 392 ? 39.078 9.127 77.625 1.00 84.30 392 HIS A CA 1
ATOM 2882 C C . HIS A 1 392 ? 39.985 8.148 76.876 1.00 91.20 392 HIS A C 1
ATOM 2883 O O . HIS A 1 392 ? 41.190 8.099 77.126 1.00 105.53 392 HIS A O 1
ATOM 2890 N N . ASP A 1 393 ? 39.423 7.381 75.940 1.00 79.52 393 ASP A N 1
ATOM 2891 C CA . ASP A 1 393 ? 40.204 6.872 74.819 1.00 86.72 393 ASP A CA 1
ATOM 2892 C C . ASP A 1 393 ? 40.479 8.001 73.827 1.00 88.10 393 ASP A C 1
ATOM 2893 O O . ASP A 1 393 ? 39.663 8.910 73.646 1.00 78.28 393 ASP A O 1
ATOM 2898 N N . LYS A 1 394 ? 41.646 7.949 73.184 1.00 85.19 394 LYS A N 1
ATOM 2899 C CA . LYS A 1 394 ? 41.960 8.953 72.177 1.00 69.42 394 LYS A CA 1
ATOM 2900 C C . LYS A 1 394 ? 40.914 8.895 71.056 1.00 68.93 394 LYS A C 1
ATOM 2901 O O . LYS A 1 394 ? 40.337 7.827 70.789 1.00 52.86 394 LYS A O 1
ATOM 2907 N N . PRO A 1 395 ? 40.644 10.029 70.390 1.00 76.10 395 PRO A N 1
ATOM 2908 C CA . PRO A 1 395 ? 39.449 10.108 69.525 1.00 75.31 395 PRO A CA 1
ATOM 2909 C C . PRO A 1 395 ? 39.462 9.105 68.390 1.00 56.95 395 PRO A C 1
ATOM 2910 O O . PRO A 1 395 ? 38.404 8.613 67.975 1.00 46.11 395 PRO A O 1
ATOM 2914 N N . ALA A 1 396 ? 40.640 8.796 67.871 1.00 44.24 396 ALA A N 1
ATOM 2915 C CA . ALA A 1 396 ? 40.800 7.857 66.763 1.00 40.45 396 ALA A CA 1
ATOM 2916 C C . ALA A 1 396 ? 41.458 6.566 67.221 1.00 46.69 396 ALA A C 1
ATOM 2917 O O . ALA A 1 396 ? 42.068 5.859 66.407 1.00 48.18 396 ALA A O 1
ATOM 2919 N N . ALA A 1 397 ? 41.385 6.258 68.521 1.00 39.51 397 ALA A N 1
ATOM 2920 C CA . ALA A 1 397 ? 41.865 4.969 69.025 1.00 44.14 397 ALA A CA 1
ATOM 2921 C C . ALA A 1 397 ? 40.765 4.291 69.830 1.00 59.97 397 ALA A C 1
ATOM 2922 O O . ALA A 1 397 ? 39.631 4.777 69.887 1.00 55.39 397 ALA A O 1
ATOM 2924 N N . GLY A 1 398 ? 41.087 3.166 70.456 1.00 53.25 398 GLY A N 1
ATOM 2925 C CA . GLY A 1 398 ? 40.051 2.408 71.128 1.00 51.91 398 GLY A CA 1
ATOM 2926 C C . GLY A 1 398 ? 39.021 1.940 70.126 1.00 45.92 398 GLY A C 1
ATOM 2927 O O . GLY A 1 398 ? 39.353 1.379 69.075 1.00 39.62 398 GLY A O 1
ATOM 2928 N N . ARG A 1 399 ? 37.753 2.204 70.416 1.00 41.67 399 ARG A N 1
ATOM 2929 C CA . ARG A 1 399 ? 36.685 1.702 69.574 1.00 43.01 399 ARG A CA 1
ATOM 2930 C C . ARG A 1 399 ? 36.814 2.293 68.177 1.00 41.85 399 ARG A C 1
ATOM 2931 O O . ARG A 1 399 ? 37.082 3.475 67.981 1.00 35.47 399 ARG A O 1
ATOM 2939 N N . ALA A 1 400 ? 36.615 1.453 67.182 1.00 34.90 400 ALA A N 1
ATOM 2940 C CA . ALA A 1 400 ? 36.788 1.855 65.793 1.00 34.28 400 ALA A CA 1
ATOM 2941 C C . ALA A 1 400 ? 35.494 2.500 65.321 1.00 36.45 400 ALA A C 1
ATOM 2942 O O . ALA A 1 400 ? 34.651 1.895 64.650 1.00 32.48 400 ALA A O 1
ATOM 2944 N N . ASP A 1 401 ? 35.333 3.749 65.732 1.00 28.97 401 ASP A N 1
ATOM 2945 C CA . ASP A 1 401 ? 34.275 4.642 65.304 1.00 27.74 401 ASP A CA 1
ATOM 2946 C C . ASP A 1 401 ? 34.945 5.747 64.471 1.00 32.44 401 ASP A C 1
ATOM 2947 O O . ASP A 1 401 ? 35.563 6.662 65.025 1.00 28.95 401 ASP A O 1
ATOM 2952 N N . LEU A 1 402 ? 34.781 5.705 63.159 1.00 30.98 402 LEU A N 1
ATOM 2953 C CA . LEU A 1 402 ? 35.530 6.574 62.257 1.00 30.12 402 LEU A CA 1
ATOM 2954 C C . LEU A 1 402 ? 34.673 6.925 61.059 1.00 30.93 402 LEU A C 1
ATOM 2955 O O . LEU A 1 402 ? 33.799 6.149 60.684 1.00 30.45 402 LEU A O 1
ATOM 2960 N N . VAL A 1 403 ? 34.959 8.065 60.423 1.00 27.77 403 VAL A N 1
ATOM 2961 C CA . VAL A 1 403 ? 34.240 8.488 59.227 1.00 29.49 403 VAL A CA 1
ATOM 2962 C C . VAL A 1 403 ? 35.223 8.591 58.068 1.00 29.97 403 VAL A C 1
ATOM 2963 O O . VAL A 1 403 ? 36.313 9.145 58.217 1.00 35.54 403 VAL A O 1
ATOM 2967 N N . PHE A 1 404 ? 34.842 8.048 56.925 1.00 32.88 404 PHE A N 1
ATOM 2968 C CA . PHE A 1 404 ? 35.718 7.881 55.769 1.00 30.73 404 PHE A CA 1
ATOM 2969 C C . PHE A 1 404 ? 35.238 8.735 54.595 1.00 38.66 404 PHE A C 1
ATOM 2970 O O . PHE A 1 404 ? 34.040 8.770 54.308 1.00 32.95 404 PHE A O 1
ATOM 2978 N N . TYR A 1 405 ? 36.186 9.361 53.881 1.00 31.92 405 TYR A N 1
ATOM 2979 C CA . TYR A 1 405 ? 35.938 10.207 52.721 1.00 37.14 405 TYR A CA 1
ATOM 2980 C C . TYR A 1 405 ? 36.965 9.908 51.640 1.00 34.80 405 TYR A C 1
ATOM 2981 O O . TYR A 1 405 ? 38.160 9.749 51.934 1.00 37.04 405 TYR A O 1
ATOM 2990 N N . ARG A 1 406 ? 36.497 9.823 50.391 1.00 36.54 406 ARG A N 1
ATOM 2991 C CA . ARG A 1 406 ? 37.418 9.639 49.285 1.00 35.50 406 ARG A CA 1
ATOM 2992 C C . ARG A 1 406 ? 38.159 10.928 48.968 1.00 47.02 406 ARG A C 1
ATOM 2993 O O . ARG A 1 406 ? 39.300 10.889 48.502 1.00 43.74 406 ARG A O 1
ATOM 3001 N N . ARG A 1 407 ? 37.531 12.072 49.200 1.00 42.57 407 ARG A N 1
ATOM 3002 C CA . ARG A 1 407 ? 38.163 13.371 49.022 1.00 49.46 407 ARG A CA 1
ATOM 3003 C C . ARG A 1 407 ? 38.208 14.077 50.372 1.00 44.74 407 ARG A C 1
ATOM 3004 O O . ARG A 1 407 ? 37.398 13.797 51.249 1.00 37.56 407 ARG A O 1
ATOM 3012 N N . HIS A 1 408 ? 39.153 14.991 50.545 1.00 42.61 408 HIS A N 1
ATOM 3013 C CA . HIS A 1 408 ? 39.287 15.649 51.830 1.00 51.76 408 HIS A CA 1
ATOM 3014 C C . HIS A 1 408 ? 37.976 16.373 52.150 1.00 46.97 408 HIS A C 1
ATOM 3015 O O . HIS A 1 408 ? 37.425 17.057 51.273 1.00 41.44 408 HIS A O 1
ATOM 3022 N N . PRO A 1 409 ? 37.421 16.219 53.362 1.00 39.18 409 PRO A N 1
ATOM 3023 C CA . PRO A 1 409 ? 36.088 16.782 53.624 1.00 43.45 409 PRO A CA 1
ATOM 3024 C C . PRO A 1 409 ? 36.068 18.298 53.745 1.00 49.60 409 PRO A C 1
ATOM 3025 O O . PRO A 1 409 ? 34.983 18.880 53.665 1.00 48.25 409 PRO A O 1
ATOM 3029 N N . ASP A 1 410 ? 37.212 18.956 53.887 1.00 44.03 410 ASP A N 1
ATOM 3030 C CA . ASP A 1 410 ? 37.254 20.414 53.783 1.00 67.20 410 ASP A CA 1
ATOM 3031 C C . ASP A 1 410 ? 37.176 20.927 52.339 1.00 68.47 410 ASP A C 1
ATOM 3032 O O . ASP A 1 410 ? 37.263 22.142 52.127 1.00 69.28 410 ASP A O 1
ATOM 3037 N N . ASP A 1 411 ? 37.030 20.051 51.349 1.00 64.05 411 ASP A N 1
ATOM 3038 C CA . ASP A 1 411 ? 36.780 20.454 49.966 1.00 58.42 411 ASP A CA 1
ATOM 3039 C C . ASP A 1 411 ? 35.472 19.842 49.481 1.00 52.96 411 ASP A C 1
ATOM 3040 O O . ASP A 1 411 ? 34.954 18.889 50.068 1.00 78.07 411 ASP A O 1
ATOM 3045 N N . GLY A 1 412 ? 34.916 20.409 48.419 1.00 51.98 412 GLY A N 1
ATOM 3046 C CA . GLY A 1 412 ? 33.739 19.827 47.825 1.00 55.78 412 GLY A CA 1
ATOM 3047 C C . GLY A 1 412 ? 32.449 20.302 48.469 1.00 44.63 412 GLY A C 1
ATOM 3048 O O . GLY A 1 412 ? 32.451 20.920 49.535 1.00 52.07 412 GLY A O 1
ATOM 3049 N N . PRO A 1 413 ? 31.312 20.007 47.824 1.00 42.56 413 PRO A N 1
ATOM 3050 C CA . PRO A 1 413 ? 30.062 20.706 48.165 1.00 49.28 413 PRO A CA 1
ATOM 3051 C C . PRO A 1 413 ? 29.375 20.233 49.424 1.00 43.71 413 PRO A C 1
ATOM 3052 O O . PRO A 1 413 ? 28.558 20.975 49.979 1.00 40.59 413 PRO A O 1
ATOM 3056 N N . THR A 1 414 ? 29.633 19.026 49.902 1.00 37.08 414 THR A N 1
ATOM 3057 C CA . THR A 1 414 ? 28.882 18.540 51.052 1.00 42.31 414 THR A CA 1
ATOM 3058 C C . THR A 1 414 ? 29.676 18.561 52.349 1.00 41.58 414 THR A C 1
ATOM 3059 O O . THR A 1 414 ? 29.118 18.201 53.386 1.00 38.41 414 THR A O 1
ATOM 3063 N N . GLY A 1 415 ? 30.953 18.891 52.300 1.00 41.92 415 GLY A N 1
ATOM 3064 C CA . GLY A 1 415 ? 31.758 18.984 53.503 1.00 49.28 415 GLY A CA 1
ATOM 3065 C C . GLY A 1 415 ? 31.876 17.644 54.180 1.00 37.80 415 GLY A C 1
ATOM 3066 O O . GLY A 1 415 ? 32.335 16.654 53.596 1.00 38.99 415 GLY A O 1
ATOM 3067 N N . LEU A 1 416 ? 31.459 17.583 55.461 1.00 30.26 416 LEU A N 1
ATOM 3068 C CA . LEU A 1 416 ? 31.484 16.328 56.211 1.00 30.38 416 LEU A CA 1
ATOM 3069 C C . LEU A 1 416 ? 30.196 15.533 56.085 1.00 29.49 416 LEU A C 1
ATOM 3070 O O . LEU A 1 416 ? 30.133 14.373 56.551 1.00 30.22 416 LEU A O 1
ATOM 3075 N N . ALA A 1 417 ? 29.175 16.091 55.425 1.00 31.71 417 ALA A N 1
ATOM 3076 C CA . ALA A 1 417 ? 27.821 15.552 55.490 1.00 30.97 417 ALA A CA 1
ATOM 3077 C C . ALA A 1 417 ? 27.567 14.318 54.658 1.00 38.69 417 ALA A C 1
ATOM 3078 O O . ALA A 1 417 ? 26.528 13.675 54.863 1.00 36.69 417 ALA A O 1
ATOM 3080 N N . ARG A 1 418 ? 28.437 13.960 53.724 1.00 30.76 418 ARG A N 1
ATOM 3081 C CA . ARG A 1 418 ? 28.199 12.805 52.878 1.00 32.17 418 ARG A CA 1
ATOM 3082 C C . ARG A 1 418 ? 29.417 11.891 52.911 1.00 35.38 418 ARG A C 1
ATOM 3083 O O . ARG A 1 418 ? 30.237 11.870 51.978 1.00 36.45 418 ARG A O 1
ATOM 3091 N N . PRO A 1 419 ? 29.576 11.123 53.981 1.00 35.25 419 PRO A N 1
ATOM 3092 C CA . PRO A 1 419 ? 30.678 10.176 54.025 1.00 33.76 419 PRO A CA 1
ATOM 3093 C C . PRO A 1 419 ? 30.571 9.186 52.883 1.00 34.98 419 PRO A C 1
ATOM 3094 O O . PRO A 1 419 ? 29.487 8.865 52.396 1.00 33.98 419 PRO A O 1
ATOM 3098 N N . ASP A 1 420 ? 31.718 8.711 52.447 1.00 31.49 420 ASP A N 1
ATOM 3099 C CA . ASP A 1 420 ? 31.799 7.515 51.632 1.00 29.12 420 ASP A CA 1
ATOM 3100 C C . ASP A 1 420 ? 31.888 6.226 52.446 1.00 30.50 420 ASP A C 1
ATOM 3101 O O . ASP A 1 420 ? 31.913 5.138 51.852 1.00 32.19 420 ASP A O 1
ATOM 3106 N N . GLY A 1 421 ? 31.995 6.326 53.757 1.00 31.08 421 GLY A N 1
ATOM 3107 C CA . GLY A 1 421 ? 31.909 5.182 54.642 1.00 32.83 421 GLY A CA 1
ATOM 3108 C C . GLY A 1 421 ? 31.823 5.628 56.069 1.00 31.92 421 GLY A C 1
ATOM 3109 O O . GLY A 1 421 ? 32.371 6.683 56.444 1.00 26.81 421 GLY A O 1
ATOM 3110 N N . VAL A 1 422 ? 31.170 4.818 56.893 1.00 27.57 422 VAL A N 1
ATOM 3111 C CA . VAL A 1 422 ? 31.125 5.081 58.336 1.00 27.24 422 VAL A CA 1
ATOM 3112 C C . VAL A 1 422 ? 31.438 3.760 59.021 1.00 29.54 422 VAL A C 1
ATOM 3113 O O . VAL A 1 422 ? 30.756 2.767 58.779 1.00 29.19 422 VAL A O 1
ATOM 3117 N N . LEU A 1 423 ? 32.496 3.749 59.814 1.00 29.05 423 LEU A N 1
ATOM 3118 C CA . LEU A 1 423 ? 32.870 2.603 60.644 1.00 29.28 423 LEU A CA 1
ATOM 3119 C C . LEU A 1 423 ? 32.282 2.770 62.032 1.00 29.22 423 LEU A C 1
ATOM 3120 O O . LEU A 1 423 ? 32.589 3.753 62.723 1.00 29.24 423 LEU A O 1
ATOM 3125 N N . VAL A 1 424 ? 31.459 1.804 62.461 1.00 23.95 424 VAL A N 1
ATOM 3126 C CA . VAL A 1 424 ? 30.720 1.904 63.714 1.00 24.89 424 VAL A CA 1
ATOM 3127 C C . VAL A 1 424 ? 31.065 0.674 64.515 1.00 28.74 424 VAL A C 1
ATOM 3128 O O . VAL A 1 424 ? 30.613 -0.427 64.157 1.00 29.60 424 VAL A O 1
ATOM 3132 N N . ASP A 1 425 ? 31.838 0.845 65.586 1.00 28.34 425 ASP A N 1
ATOM 3133 C CA . ASP A 1 425 ? 32.282 -0.307 66.422 1.00 25.28 425 ASP A CA 1
ATOM 3134 C C . ASP A 1 425 ? 32.791 -1.416 65.503 1.00 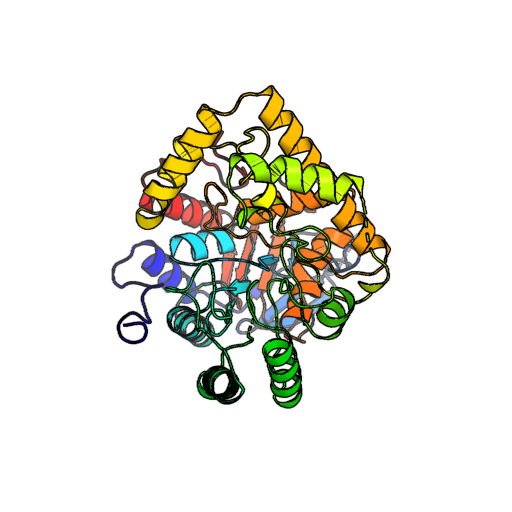28.58 425 ASP A C 1
ATOM 3135 O O . ASP A 1 425 ? 32.498 -2.607 65.700 1.00 29.59 425 ASP A O 1
ATOM 3140 N N . GLY A 1 426 ? 33.551 -1.027 64.477 1.00 32.16 426 GLY A N 1
ATOM 3141 C CA . GLY A 1 426 ? 34.159 -2.002 63.542 1.00 30.55 426 GLY A CA 1
ATOM 3142 C C . GLY A 1 426 ? 33.348 -2.441 62.342 1.00 28.95 426 GLY A C 1
ATOM 3143 O O . GLY A 1 426 ? 33.915 -3.076 61.427 1.00 32.28 426 GLY A O 1
ATOM 3144 N N . VAL A 1 427 ? 32.048 -2.178 62.299 1.00 28.51 427 VAL A N 1
ATOM 3145 C CA . VAL A 1 427 ? 31.262 -2.524 61.113 1.00 31.89 427 VAL A CA 1
ATOM 3146 C C . VAL A 1 427 ? 31.425 -1.399 60.101 1.00 35.60 427 VAL A C 1
ATOM 3147 O O . VAL A 1 427 ? 31.156 -0.234 60.413 1.00 29.78 427 VAL A O 1
ATOM 3151 N N . PHE A 1 428 ? 31.806 -1.743 58.891 1.00 29.49 428 PHE A N 1
ATOM 3152 C CA . PHE A 1 428 ? 32.023 -0.732 57.853 1.00 32.28 428 PHE A CA 1
ATOM 3153 C C . PHE A 1 428 ? 30.777 -0.611 56.994 1.00 32.15 428 PHE A C 1
ATOM 3154 O O . PHE A 1 428 ? 30.458 -1.515 56.220 1.00 35.32 428 PHE A O 1
ATOM 3162 N N . LEU A 1 429 ? 30.118 0.527 57.087 1.00 28.64 429 LEU A N 1
ATOM 3163 C CA . LEU A 1 429 ? 28.996 0.884 56.221 1.00 28.37 429 LEU A CA 1
ATOM 3164 C C . LEU A 1 429 ? 29.564 1.654 55.040 1.00 33.16 429 LEU A C 1
ATOM 3165 O O . LEU A 1 429 ? 29.990 2.806 55.213 1.00 32.93 429 LEU A O 1
ATOM 3170 N N . ASP A 1 430 ? 29.545 1.054 53.846 1.00 34.76 430 ASP A N 1
ATOM 3171 C CA . ASP A 1 430 ? 30.044 1.755 52.679 1.00 32.12 430 ASP A CA 1
ATOM 3172 C C . ASP A 1 430 ? 28.978 2.695 52.114 1.00 35.08 430 ASP A C 1
ATOM 3173 O O . ASP A 1 430 ? 27.880 2.828 52.638 1.00 33.59 430 ASP A O 1
ATOM 3178 N N . GLY A 1 431 ? 29.321 3.389 51.032 1.00 38.92 431 GLY A N 1
ATOM 3179 C CA . GLY A 1 431 ? 28.434 4.420 50.527 1.00 39.66 431 GLY A CA 1
ATOM 3180 C C . GLY A 1 431 ? 27.105 3.866 50.071 1.00 36.99 431 GLY A C 1
ATOM 3181 O O . GLY A 1 431 ? 26.076 4.501 50.230 1.00 39.75 431 GLY A O 1
ATOM 3182 N N . GLU A 1 432 ? 27.103 2.653 49.512 1.00 38.48 432 GLU A N 1
ATOM 3183 C CA . GLU A 1 432 ? 25.839 2.069 49.108 1.00 37.41 432 GLU A CA 1
ATOM 3184 C C . GLU A 1 432 ? 25.031 1.650 50.311 1.00 33.15 432 GLU A C 1
ATOM 3185 O O . GLU A 1 432 ? 23.809 1.768 50.295 1.00 40.02 432 GLU A O 1
ATOM 3191 N N . ASP A 1 433 ? 25.691 1.149 51.362 1.00 33.33 433 ASP A N 1
ATOM 3192 C CA . ASP A 1 433 ? 25.006 0.884 52.633 1.00 37.15 433 ASP A CA 1
ATOM 3193 C C . ASP A 1 433 ? 24.376 2.154 53.187 1.00 32.55 433 ASP A C 1
ATOM 3194 O O . ASP A 1 433 ? 23.255 2.130 53.696 1.00 32.70 433 ASP A O 1
ATOM 3199 N N . LEU A 1 434 ? 25.095 3.263 53.097 1.00 33.26 434 LEU A N 1
ATOM 3200 C CA . LEU A 1 434 ? 24.591 4.525 53.667 1.00 27.58 434 LEU A CA 1
ATOM 3201 C C . LEU A 1 434 ? 23.418 5.033 52.846 1.00 29.87 434 LEU A C 1
ATOM 3202 O O . LEU A 1 434 ? 22.397 5.445 53.403 1.00 32.44 434 LEU A O 1
ATOM 3207 N N . ASP A 1 435 ? 23.513 4.951 51.507 1.00 32.91 435 ASP A N 1
ATOM 3208 C CA . ASP A 1 435 ? 22.391 5.316 50.662 1.00 32.59 435 ASP A CA 1
ATOM 3209 C C . ASP A 1 435 ? 21.166 4.483 50.990 1.00 30.65 435 ASP A C 1
ATOM 3210 O O . ASP A 1 435 ? 20.042 4.996 50.998 1.00 34.60 435 ASP A O 1
ATOM 3215 N N . ARG A 1 436 ? 21.362 3.162 51.167 1.00 34.04 436 ARG A N 1
ATOM 3216 C CA . ARG A 1 436 ? 20.232 2.274 51.386 1.00 36.09 436 ARG A CA 1
ATOM 3217 C C . ARG A 1 436 ? 19.573 2.544 52.747 1.00 34.97 436 ARG A C 1
ATOM 3218 O O . ARG A 1 436 ? 18.340 2.523 52.867 1.00 32.29 436 ARG A O 1
ATOM 3226 N N . LEU A 1 437 ? 20.379 2.763 53.783 1.00 32.41 437 LEU A N 1
ATOM 3227 C CA . LEU A 1 437 ? 19.828 3.086 55.106 1.00 30.48 437 LEU A CA 1
ATOM 3228 C C . LEU A 1 437 ? 19.058 4.387 55.080 1.00 31.40 437 LEU A C 1
ATOM 3229 O O . LEU A 1 437 ? 17.947 4.479 55.603 1.00 31.01 437 LEU A O 1
ATOM 3234 N N . TRP A 1 438 ? 19.599 5.400 54.435 1.00 29.89 438 TRP A N 1
ATOM 3235 C CA . TRP A 1 438 ? 18.876 6.669 54.364 1.00 29.53 438 TRP A CA 1
ATOM 3236 C C . TRP A 1 438 ? 17.581 6.493 53.565 1.00 33.20 438 TRP A C 1
ATOM 3237 O O . TRP A 1 438 ? 16.503 6.918 54.000 1.00 29.58 438 TRP A O 1
ATOM 3248 N N . SER A 1 439 ? 17.652 5.816 52.402 1.00 32.41 439 SER A N 1
ATOM 3249 C CA . SER A 1 439 ? 16.443 5.583 51.624 1.00 32.48 439 SER A CA 1
ATOM 3250 C C . SER A 1 439 ? 15.391 4.835 52.449 1.00 30.98 439 SER A C 1
ATOM 3251 O O . SER A 1 439 ? 14.197 5.162 52.386 1.00 34.53 439 SER A O 1
ATOM 3254 N N . LEU A 1 440 ? 15.813 3.844 53.254 1.00 32.05 440 LEU A N 1
ATOM 3255 C CA . LEU A 1 440 ? 14.845 3.099 54.041 1.00 34.46 440 LEU A CA 1
ATOM 3256 C C . LEU A 1 440 ? 14.256 3.969 55.148 1.00 28.77 440 LEU A C 1
ATOM 3257 O O . LEU A 1 440 ? 13.041 3.947 55.381 1.00 35.72 440 LEU A O 1
ATOM 3262 N N . ARG A 1 441 ? 15.093 4.793 55.756 1.00 29.27 441 ARG A N 1
ATOM 3263 C CA . ARG A 1 441 ? 14.617 5.736 56.786 1.00 30.16 441 ARG A CA 1
ATOM 3264 C C . ARG A 1 441 ? 13.550 6.665 56.215 1.00 31.40 441 ARG A C 1
ATOM 3265 O O . ARG A 1 441 ? 12.544 6.968 56.871 1.00 31.00 441 ARG A O 1
ATOM 3273 N N . LEU A 1 442 ? 13.727 7.110 54.967 1.00 33.31 442 LEU A N 1
ATOM 3274 C CA . LEU A 1 442 ? 12.736 8.001 54.351 1.00 33.81 442 LEU A CA 1
ATOM 3275 C C . LEU A 1 442 ? 11.478 7.243 53.946 1.00 32.71 442 LEU A C 1
ATOM 3276 O O . LEU A 1 442 ? 10.368 7.707 54.220 1.00 37.33 442 LEU A O 1
ATOM 3281 N N . SER A 1 443 ? 11.643 6.074 53.289 1.00 32.59 443 SER A N 1
ATOM 3282 C CA . SER A 1 443 ? 10.495 5.306 52.809 1.00 37.47 443 SER A CA 1
ATOM 3283 C C . SER A 1 443 ? 9.600 4.880 53.965 1.00 36.82 443 SER A C 1
ATOM 3284 O O . SER A 1 443 ? 8.374 4.919 53.853 1.00 41.37 443 SER A O 1
ATOM 3287 N N . ALA A 1 444 ? 10.205 4.497 55.091 1.00 38.40 444 ALA A N 1
ATOM 3288 C CA . ALA A 1 444 ? 9.447 4.059 56.252 1.00 42.58 444 ALA A CA 1
ATOM 3289 C C . ALA A 1 444 ? 8.570 5.160 56.803 1.00 43.24 444 ALA A C 1
ATOM 3290 O O . ALA A 1 444 ? 7.507 4.883 57.361 1.00 42.56 444 ALA A O 1
ATOM 3292 N N . ALA A 1 445 ? 8.984 6.408 56.646 1.00 41.45 445 ALA A N 1
ATOM 3293 C CA . ALA A 1 445 ? 8.195 7.551 57.057 1.00 41.35 445 ALA A CA 1
ATOM 3294 C C . ALA A 1 445 ? 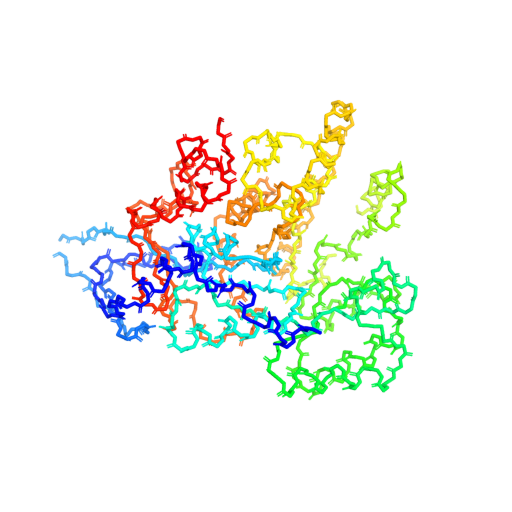7.234 8.014 55.975 1.00 37.48 445 ALA A C 1
ATOM 3295 O O . ALA A 1 445 ? 6.445 8.928 56.211 1.00 47.27 445 ALA A O 1
ATOM 3297 N N . GLY A 1 446 ? 7.280 7.426 54.788 1.00 41.24 446 GLY A N 1
ATOM 3298 C CA . GLY A 1 446 ? 6.338 7.770 53.739 1.00 42.37 446 GLY A CA 1
ATOM 3299 C C . GLY A 1 446 ? 6.841 8.743 52.709 1.00 40.07 446 GLY A C 1
ATOM 3300 O O . GLY A 1 446 ? 6.052 9.207 51.886 1.00 45.55 446 GLY A O 1
ATOM 3301 N N . LEU A 1 447 ? 8.108 9.106 52.746 1.00 40.95 447 LEU A N 1
ATOM 3302 C CA . LEU A 1 447 ? 8.661 10.028 51.769 1.00 44.12 447 LEU A CA 1
ATOM 3303 C C . LEU A 1 447 ? 9.413 9.233 50.717 1.00 41.03 447 LEU A C 1
ATOM 3304 O O . LEU A 1 447 ? 10.202 8.352 51.055 1.00 42.32 447 LEU A O 1
ATOM 3309 N N . ASP A 1 448 ? 9.159 9.548 49.450 1.00 38.24 448 ASP A N 1
ATOM 3310 C CA . ASP A 1 448 ? 9.891 8.987 48.342 1.00 49.49 448 ASP A CA 1
ATOM 3311 C C . ASP A 1 448 ? 11.375 9.278 48.521 1.00 44.48 448 ASP A C 1
ATOM 3312 O O . ASP A 1 448 ? 11.764 10.454 48.549 1.00 44.38 448 ASP A O 1
ATOM 3317 N N . PRO A 1 449 ? 12.234 8.260 48.617 1.00 42.36 449 PRO A N 1
ATOM 3318 C CA . PRO A 1 449 ? 13.672 8.529 48.799 1.00 46.88 449 PRO A CA 1
ATOM 3319 C C . PRO A 1 449 ? 14.269 9.430 47.745 1.00 46.07 449 PRO A C 1
ATOM 3320 O O . PRO A 1 449 ? 15.259 10.107 48.028 1.00 39.62 449 PRO A O 1
ATOM 3324 N N . SER A 1 450 ? 13.737 9.446 46.518 1.00 40.01 450 SER A N 1
ATOM 3325 C CA . SER A 1 450 ? 14.323 10.326 45.523 1.00 49.27 450 SER A CA 1
ATOM 3326 C C . SER A 1 450 ? 14.103 11.802 45.842 1.00 42.10 450 SER A C 1
ATOM 3327 O O . SER A 1 450 ? 14.733 12.658 45.213 1.00 49.35 450 SER A O 1
ATOM 3330 N N . ALA A 1 451 ? 13.225 12.124 46.788 1.00 43.04 451 ALA A N 1
ATOM 3331 C CA . ALA A 1 451 ? 13.022 13.510 47.193 1.00 46.35 451 ALA A CA 1
ATOM 3332 C C . ALA A 1 451 ? 14.126 14.055 48.097 1.00 44.62 451 ALA A C 1
ATOM 3333 O O . ALA A 1 451 ? 14.151 15.278 48.339 1.00 39.06 451 ALA A O 1
ATOM 3335 N N . TRP A 1 452 ? 15.018 13.198 48.639 1.00 38.98 452 TRP A N 1
ATOM 3336 C CA . TRP A 1 452 ? 16.012 13.657 49.614 1.00 35.86 452 TRP A CA 1
ATOM 3337 C C . TRP A 1 452 ? 17.297 12.833 49.453 1.00 33.90 452 TRP A C 1
ATOM 3338 O O . TRP A 1 452 ? 17.575 11.849 50.193 1.00 33.55 452 TRP A O 1
ATOM 3349 N N . ALA A 1 453 ? 18.139 13.260 48.501 1.00 32.81 453 ALA A N 1
ATOM 3350 C CA . ALA A 1 453 ? 19.394 12.550 48.264 1.00 35.69 453 ALA A CA 1
ATOM 3351 C C . ALA A 1 453 ? 20.322 12.657 49.465 1.00 37.66 453 ALA A C 1
ATOM 3352 O O . ALA A 1 453 ? 20.415 13.701 50.126 1.00 36.89 453 ALA A O 1
ATOM 3354 N N . ARG A 1 454 ? 21.023 11.566 49.770 1.00 34.04 454 ARG A N 1
ATOM 3355 C CA . ARG A 1 454 ? 21.966 11.606 50.869 1.00 31.82 454 ARG A CA 1
ATOM 3356 C C . ARG A 1 454 ? 23.043 12.649 50.601 1.00 36.18 454 ARG A C 1
ATOM 3357 O O . ARG A 1 454 ? 23.598 12.729 49.482 1.00 33.19 454 ARG A O 1
ATOM 3365 N N . GLY A 1 455 ? 23.336 13.445 51.633 1.00 36.33 455 GLY A N 1
ATOM 3366 C CA . GLY A 1 455 ? 24.257 14.573 51.539 1.00 35.86 455 GLY A CA 1
ATOM 3367 C C . GLY A 1 455 ? 23.591 15.938 51.458 1.00 38.44 455 GLY A C 1
ATOM 3368 O O . GLY A 1 455 ? 24.238 16.951 51.778 1.00 34.89 455 GLY A O 1
ATOM 3369 N N . ALA A 1 456 ? 22.341 16.000 51.003 1.00 31.53 456 ALA A N 1
ATOM 3370 C CA . ALA A 1 456 ? 21.544 17.214 51.053 1.00 32.31 456 ALA A CA 1
ATOM 3371 C C . ALA A 1 456 ? 21.045 17.399 52.487 1.00 29.64 456 ALA A C 1
ATOM 3372 O O . ALA A 1 456 ? 20.611 16.431 53.136 1.00 29.16 456 ALA A O 1
ATOM 3374 N N . LEU A 1 457 ? 21.094 18.619 52.979 1.00 30.41 457 LEU A N 1
ATOM 3375 C CA . LEU A 1 457 ? 20.674 18.815 54.361 1.00 29.63 457 LEU A CA 1
ATOM 3376 C C . LEU A 1 457 ? 19.183 19.050 54.476 1.00 30.55 457 LEU A C 1
ATOM 3377 O O . LEU A 1 457 ? 18.655 19.084 55.601 1.00 33.96 457 LEU A O 1
ATOM 3382 N N . ASP A 1 458 ? 18.518 19.261 53.337 1.00 33.99 458 ASP A N 1
ATOM 3383 C CA . ASP A 1 458 ? 17.096 19.494 53.236 1.00 34.57 458 ASP A CA 1
ATOM 3384 C C . ASP A 1 458 ? 16.662 18.900 51.911 1.00 38.14 458 ASP A C 1
ATOM 3385 O O . ASP A 1 458 ? 17.432 18.937 50.949 1.00 40.95 458 ASP A O 1
ATOM 3390 N N . PRO A 1 459 ? 15.442 18.396 51.811 1.00 36.86 459 PRO A N 1
ATOM 3391 C CA . PRO A 1 459 ? 14.946 17.908 50.502 1.00 39.18 459 PRO A CA 1
ATOM 3392 C C . PRO A 1 459 ? 14.799 19.048 49.506 1.00 55.50 459 PRO A C 1
ATOM 3393 O O . PRO A 1 459 ? 14.112 20.037 49.788 1.00 57.45 459 PRO A O 1
ATOM 3397 N N . PRO A 1 460 ? 15.481 18.973 48.346 1.00 67.30 460 PRO A N 1
ATOM 3398 C CA . PRO A 1 460 ? 15.361 20.037 47.332 1.00 79.70 460 PRO A CA 1
ATOM 3399 C C . PRO A 1 460 ? 14.003 20.075 46.652 1.00 58.49 460 PRO A C 1
ATOM 3400 O O . PRO A 1 460 ? 13.024 19.633 47.246 1.00 65.89 460 PRO A O 1
#

Solvent-accessible surface area: 18459 Å² total